Protein AF-A0A945F4J4-F1 (afdb_monomer)

Structure (mmCIF, N/CA/C/O backbone):
data_AF-A0A945F4J4-F1
#
_entry.id   AF-A0A945F4J4-F1
#
loop_
_atom_site.group_PDB
_atom_site.id
_atom_site.type_symbol
_atom_site.label_atom_id
_atom_site.label_alt_id
_atom_site.label_comp_id
_atom_site.label_asym_id
_atom_site.label_entity_id
_atom_site.label_seq_id
_atom_site.pdbx_PDB_ins_code
_atom_site.Cartn_x
_atom_site.Cartn_y
_atom_site.Cartn_z
_atom_site.occupancy
_atom_site.B_iso_or_equiv
_atom_site.auth_seq_id
_atom_site.auth_comp_id
_atom_site.auth_asym_id
_atom_site.auth_atom_id
_atom_site.pdbx_PDB_model_num
ATOM 1 N N . LEU A 1 1 ? -9.929 3.137 -11.418 1.00 79.50 1 LEU A N 1
ATOM 2 C CA . LEU A 1 1 ? -10.645 3.724 -12.581 1.00 79.50 1 LEU A CA 1
ATOM 3 C C . LEU A 1 1 ? -11.238 2.657 -13.500 1.00 79.50 1 LEU A C 1
ATOM 5 O O . LEU A 1 1 ? -12.431 2.731 -13.757 1.00 79.50 1 LEU A O 1
ATOM 9 N N . ALA A 1 2 ? -10.450 1.670 -13.955 1.00 87.12 2 ALA A N 1
ATOM 10 C CA . ALA A 1 2 ? -10.925 0.599 -14.843 1.00 87.12 2 ALA A CA 1
ATOM 11 C C . ALA A 1 2 ? -12.225 -0.064 -14.349 1.00 87.12 2 ALA A C 1
ATOM 13 O O . ALA A 1 2 ? -13.213 -0.053 -15.067 1.00 87.12 2 ALA A O 1
ATOM 14 N N . GLN A 1 3 ? -12.269 -0.511 -13.088 1.00 91.06 3 GLN A N 1
ATOM 15 C CA . GLN A 1 3 ? -13.465 -1.107 -12.475 1.00 91.06 3 GLN A CA 1
ATOM 16 C C . GLN A 1 3 ? -14.719 -0.219 -12.602 1.00 91.06 3 GLN A C 1
ATOM 18 O O . GLN A 1 3 ? -15.779 -0.688 -13.000 1.00 91.06 3 GLN A O 1
ATOM 23 N N . THR A 1 4 ? -14.597 1.075 -12.296 1.00 91.00 4 THR A N 1
ATOM 24 C CA . THR A 1 4 ? -15.706 2.040 -12.351 1.00 91.00 4 THR A CA 1
ATOM 25 C C . THR A 1 4 ? -16.219 2.243 -13.780 1.00 91.00 4 THR A C 1
ATOM 27 O O . THR A 1 4 ? -17.429 2.279 -13.987 1.00 91.00 4 THR A O 1
ATOM 30 N N . LEU A 1 5 ? -15.316 2.330 -14.766 1.00 90.81 5 LEU A N 1
ATOM 31 C CA . LEU A 1 5 ? -15.677 2.425 -16.186 1.00 90.81 5 LEU A CA 1
ATOM 32 C C . LEU A 1 5 ? -16.356 1.144 -16.683 1.00 90.81 5 LEU A C 1
ATOM 34 O O . LEU A 1 5 ? -17.390 1.223 -17.339 1.00 90.81 5 LEU A O 1
ATOM 38 N N . SER A 1 6 ? -15.811 -0.026 -16.340 1.00 94.12 6 SER A N 1
ATOM 39 C CA . SER A 1 6 ? -16.338 -1.323 -16.781 1.00 94.12 6 SER A CA 1
ATOM 40 C C . SER A 1 6 ? -17.743 -1.609 -16.253 1.00 94.12 6 SER A C 1
ATOM 42 O O . SER A 1 6 ? -18.540 -2.218 -16.957 1.00 94.12 6 SER A O 1
ATOM 44 N N . TYR A 1 7 ? -18.081 -1.132 -15.051 1.00 96.69 7 TYR A N 1
ATOM 45 C CA . TYR A 1 7 ? -19.448 -1.212 -14.521 1.00 96.69 7 TYR A CA 1
ATOM 46 C C . TYR A 1 7 ? -20.412 -0.169 -15.116 1.00 96.69 7 TYR A C 1
ATOM 48 O O . TYR A 1 7 ? -21.566 -0.101 -14.703 1.00 96.69 7 TYR A O 1
ATOM 56 N N . GLY A 1 8 ? -19.970 0.649 -16.079 1.00 95.69 8 GLY A N 1
ATOM 57 C CA . GLY A 1 8 ? -20.824 1.599 -16.797 1.00 95.69 8 GLY A CA 1
ATOM 58 C C . GLY A 1 8 ? -21.104 2.903 -16.046 1.00 95.69 8 GLY A C 1
ATOM 59 O O . GLY A 1 8 ? -22.050 3.617 -16.384 1.00 95.69 8 GLY A O 1
ATOM 60 N N . ALA A 1 9 ? -20.306 3.242 -15.029 1.00 95.50 9 ALA A N 1
ATOM 61 C CA . ALA A 1 9 ? -20.481 4.499 -14.313 1.00 95.50 9 ALA A CA 1
ATOM 62 C C . ALA A 1 9 ? -20.138 5.705 -15.204 1.00 95.50 9 ALA A C 1
ATOM 64 O O . ALA A 1 9 ? -19.189 5.685 -15.990 1.00 95.50 9 ALA A O 1
ATOM 65 N N . ARG A 1 10 ? -20.878 6.803 -15.026 1.00 93.00 10 ARG A N 1
ATOM 66 C CA . ARG A 1 10 ? -20.567 8.099 -15.643 1.00 93.00 10 ARG A CA 1
ATOM 67 C C . ARG A 1 10 ? -19.575 8.838 -14.751 1.00 93.00 10 ARG A C 1
ATOM 69 O O . ARG A 1 10 ? -19.905 9.169 -13.615 1.00 93.00 10 ARG A O 1
ATOM 76 N N . ILE A 1 11 ? -18.361 9.060 -15.247 1.00 92.25 11 ILE A N 1
ATOM 77 C CA . ILE A 1 11 ? -17.243 9.550 -14.430 1.00 92.25 11 ILE A CA 1
ATOM 78 C C . ILE A 1 11 ? -16.968 11.023 -14.717 1.00 92.25 11 ILE A C 1
ATOM 80 O O . ILE A 1 11 ? -16.806 11.419 -15.868 1.00 92.25 11 ILE A O 1
ATOM 84 N N . ILE A 1 12 ? -16.847 11.811 -13.647 1.00 90.06 12 ILE A N 1
ATOM 85 C CA . ILE A 1 12 ? -16.374 13.195 -13.678 1.00 90.06 12 ILE A CA 1
ATOM 86 C C . ILE A 1 12 ? -15.069 13.252 -12.883 1.00 90.06 12 ILE A C 1
ATOM 88 O O . ILE A 1 12 ? -15.038 12.889 -11.708 1.00 90.06 12 ILE A O 1
ATOM 92 N N . GLN A 1 13 ? -13.985 13.693 -13.522 1.00 87.25 13 GLN A N 1
ATOM 93 C CA . GLN A 1 13 ? -12.715 13.942 -12.843 1.00 87.25 13 GLN A CA 1
ATOM 94 C C . GLN A 1 13 ? -12.658 15.399 -12.387 1.00 87.25 13 GLN A C 1
ATOM 96 O O . GLN A 1 13 ? -12.645 16.318 -13.205 1.00 87.25 13 GLN A O 1
ATOM 101 N N . VAL A 1 14 ? -12.615 15.606 -11.074 1.00 83.25 14 VAL A N 1
ATOM 102 C CA . VAL A 1 14 ? -12.473 16.933 -10.469 1.00 83.25 14 VAL A CA 1
ATOM 103 C C . VAL A 1 14 ? -10.987 17.240 -10.314 1.00 83.25 14 VAL A C 1
ATOM 105 O O . VAL A 1 14 ? -10.222 16.407 -9.832 1.00 83.25 14 VAL A O 1
ATOM 108 N N . ARG A 1 15 ? -10.564 18.446 -10.707 1.00 81.50 15 ARG A N 1
ATOM 109 C CA . ARG A 1 15 ? -9.204 18.945 -10.449 1.00 81.50 15 ARG A CA 1
ATOM 110 C C . ARG A 1 15 ? -9.084 19.393 -8.989 1.00 81.50 15 ARG A C 1
ATOM 112 O O . ARG A 1 15 ? -9.036 20.585 -8.711 1.00 81.50 15 ARG A O 1
ATOM 119 N N . GLY A 1 16 ? -9.091 18.430 -8.075 1.00 74.38 16 GLY A N 1
ATOM 120 C CA . GLY A 1 16 ? -9.064 18.654 -6.633 1.00 74.38 16 GLY A CA 1
ATOM 121 C C . GLY A 1 16 ? -8.738 17.379 -5.859 1.00 74.38 16 GLY A C 1
ATOM 122 O O . GLY A 1 16 ? -8.384 16.350 -6.435 1.00 74.38 16 GLY A O 1
ATOM 123 N N . THR A 1 17 ? -8.844 17.462 -4.540 1.00 71.62 17 THR A N 1
ATOM 124 C CA . THR A 1 17 ? -8.620 16.352 -3.609 1.00 71.62 17 THR A CA 1
ATOM 125 C C . THR A 1 17 ? -9.869 15.476 -3.458 1.00 71.62 17 THR A C 1
ATOM 127 O O . THR A 1 17 ? -10.966 15.830 -3.892 1.00 71.62 17 THR A O 1
ATOM 130 N N . TYR A 1 18 ? -9.737 14.335 -2.772 1.00 76.19 18 TYR A N 1
ATOM 131 C CA . TYR A 1 18 ? -10.897 13.531 -2.364 1.00 76.19 18 TYR A CA 1
ATOM 132 C C . TYR A 1 18 ? -11.910 14.349 -1.543 1.00 76.19 18 TYR A C 1
ATOM 134 O O . TYR A 1 18 ? -13.116 14.201 -1.732 1.00 76.19 18 TYR A O 1
ATOM 142 N N . SER A 1 19 ? -11.431 15.233 -0.662 1.00 74.06 19 SER A N 1
ATOM 143 C CA . SER A 1 19 ? -12.285 16.092 0.166 1.00 74.06 19 SER A CA 1
ATOM 144 C C . SER A 1 19 ? -13.117 17.058 -0.682 1.00 74.06 19 SER A C 1
ATOM 146 O O . SER A 1 19 ? -14.301 17.246 -0.401 1.00 74.06 19 SER A O 1
ATOM 148 N N . ASP A 1 20 ? -12.531 17.614 -1.747 1.00 80.00 20 ASP A N 1
ATOM 149 C CA . ASP A 1 20 ? -13.244 18.481 -2.694 1.00 80.00 20 ASP A CA 1
ATOM 150 C C . ASP A 1 20 ? -14.328 17.698 -3.445 1.00 80.00 20 ASP A C 1
ATOM 152 O O . ASP A 1 20 ? -15.468 18.151 -3.548 1.00 80.00 20 ASP A O 1
ATOM 156 N N . CYS A 1 21 ? -14.004 16.480 -3.900 1.00 85.44 21 CYS A N 1
ATOM 157 C CA . CYS A 1 21 ? -14.968 15.574 -4.527 1.00 85.44 21 CYS A CA 1
ATOM 158 C C . CYS A 1 21 ? -16.128 15.224 -3.586 1.00 85.44 21 CYS A C 1
ATOM 160 O O . CYS A 1 21 ? -17.280 15.230 -4.013 1.00 85.44 21 CYS A O 1
ATOM 162 N N . ALA A 1 22 ? -15.842 14.927 -2.315 1.00 83.44 22 ALA A N 1
ATOM 163 C CA . ALA A 1 22 ? -16.859 14.575 -1.327 1.00 83.44 22 ALA A CA 1
ATOM 164 C C . ALA A 1 22 ? -17.817 15.746 -1.064 1.00 83.44 22 ALA A C 1
ATOM 166 O O . ALA A 1 22 ? -19.031 15.550 -1.059 1.00 83.44 22 ALA A O 1
ATOM 167 N N . LYS A 1 23 ? -17.285 16.967 -0.914 1.00 84.25 23 LYS A N 1
ATOM 168 C CA . LYS A 1 23 ? -18.097 18.181 -0.765 1.00 84.25 23 LYS A CA 1
ATOM 169 C C . LYS A 1 23 ? -18.976 18.424 -1.997 1.00 84.25 23 LYS A C 1
ATOM 171 O O . LYS A 1 23 ? -20.180 18.614 -1.855 1.00 84.25 23 LYS A O 1
ATOM 176 N N . LEU A 1 24 ? -18.397 18.347 -3.197 1.00 91.25 24 LEU A N 1
ATOM 177 C CA . LEU A 1 24 ? -19.136 18.548 -4.446 1.00 91.25 24 LEU A CA 1
ATOM 178 C C . LEU A 1 24 ? -20.227 17.487 -4.654 1.00 91.25 24 LEU A C 1
ATOM 180 O O . LEU A 1 24 ? -21.296 17.801 -5.168 1.00 91.25 24 LEU A O 1
ATOM 184 N N . ALA A 1 25 ? -19.986 16.240 -4.238 1.00 90.69 25 ALA A N 1
ATOM 185 C CA . ALA A 1 25 ? -20.972 15.167 -4.324 1.00 90.69 25 ALA A CA 1
ATOM 186 C C . ALA A 1 25 ? -22.200 15.423 -3.432 1.00 90.69 25 ALA A C 1
ATOM 188 O O . ALA A 1 25 ? -23.316 15.122 -3.854 1.00 90.69 25 ALA A O 1
ATOM 189 N N . VAL A 1 26 ? -22.009 16.003 -2.239 1.00 89.81 26 VAL A N 1
ATOM 190 C CA . VAL A 1 26 ? -23.113 16.420 -1.354 1.00 89.81 26 VAL A CA 1
ATOM 191 C C . VAL A 1 26 ? -23.927 17.532 -2.013 1.00 89.81 26 VAL A C 1
ATOM 193 O O . VAL A 1 26 ? -25.130 17.375 -2.202 1.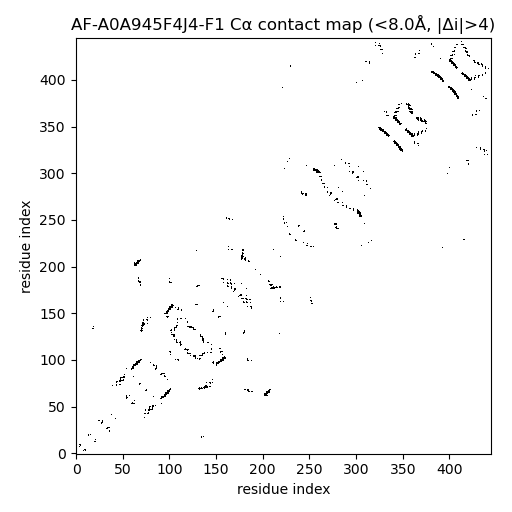00 89.81 26 VAL A O 1
ATOM 196 N N . GLU A 1 27 ? -23.268 18.604 -2.459 1.00 93.31 27 GLU A N 1
ATOM 197 C CA . GLU A 1 27 ? -23.942 19.734 -3.118 1.00 93.31 27 GLU A CA 1
ATOM 198 C C . GLU A 1 27 ? -24.692 19.294 -4.390 1.00 93.31 27 GLU A C 1
ATOM 200 O O . GLU A 1 27 ? -25.820 19.718 -4.644 1.00 93.31 27 GLU A O 1
ATOM 205 N N . MET A 1 28 ? -24.094 18.403 -5.189 1.00 93.31 28 MET A N 1
ATOM 206 C CA . MET A 1 28 ? -24.710 17.838 -6.392 1.00 93.31 28 MET A CA 1
ATOM 207 C C . MET A 1 28 ? -25.916 16.951 -6.061 1.00 93.31 28 MET A C 1
ATOM 209 O O . MET A 1 28 ? -26.914 16.995 -6.782 1.00 93.31 28 MET A O 1
ATOM 213 N N . SER A 1 29 ? -25.833 16.154 -4.993 1.00 93.06 29 SER A N 1
ATOM 214 C CA . SER A 1 29 ? -26.931 15.310 -4.514 1.00 93.06 29 SER A CA 1
ATOM 215 C C . SER A 1 29 ? -28.143 16.148 -4.111 1.00 93.06 29 SER A C 1
ATOM 217 O O . SER A 1 29 ? -29.233 15.912 -4.632 1.00 93.06 29 SER A O 1
ATOM 219 N N . GLU A 1 30 ? -27.939 17.178 -3.288 1.00 92.88 30 GLU A N 1
ATOM 220 C CA . GLU A 1 30 ? -28.996 18.086 -2.830 1.00 92.88 30 GLU A CA 1
ATOM 221 C C . GLU A 1 30 ? -29.606 18.890 -3.985 1.00 92.88 30 GLU A C 1
ATOM 223 O O . GLU A 1 30 ? -30.827 18.970 -4.121 1.00 92.88 30 GLU A O 1
ATOM 228 N N . LYS A 1 31 ? -28.764 19.459 -4.855 1.00 97.00 31 LYS A N 1
ATOM 229 C CA . LYS A 1 31 ? -29.213 20.339 -5.942 1.00 97.00 31 LYS A CA 1
ATOM 230 C C . LYS A 1 31 ? -29.935 19.603 -7.069 1.00 97.00 31 LYS A C 1
ATOM 232 O O . LYS A 1 31 ? -30.834 20.171 -7.686 1.00 97.00 31 LYS A O 1
ATOM 237 N N . HIS A 1 32 ? -29.513 18.382 -7.387 1.00 95.88 32 HIS A N 1
ATOM 238 C CA . HIS A 1 32 ? -30.004 17.643 -8.555 1.00 95.88 32 HIS A CA 1
ATOM 239 C C . HIS A 1 32 ? -30.828 16.400 -8.199 1.00 95.88 32 HIS A C 1
ATOM 241 O O . HIS A 1 32 ? -31.230 15.669 -9.102 1.00 95.88 32 HIS A O 1
ATOM 247 N N . GLY A 1 33 ? -31.095 16.153 -6.913 1.00 92.94 33 GLY A N 1
ATOM 248 C CA . GLY A 1 33 ? -31.902 15.017 -6.461 1.00 92.94 33 GLY A CA 1
ATOM 249 C C . GLY A 1 33 ? -31.234 13.658 -6.682 1.00 92.94 33 GLY A C 1
ATOM 250 O O . GLY A 1 33 ? -31.925 12.648 -6.811 1.00 92.94 33 GLY A O 1
ATOM 251 N N . PHE A 1 34 ? -29.900 13.606 -6.756 1.00 91.81 34 PHE A N 1
ATOM 252 C CA . PHE A 1 34 ? -29.189 12.328 -6.820 1.00 91.81 34 PHE A CA 1
ATOM 253 C C . PHE A 1 34 ? -29.132 11.682 -5.442 1.00 91.81 34 PHE A C 1
ATOM 255 O O . PHE A 1 34 ? -28.890 12.358 -4.446 1.00 91.81 34 PHE A O 1
ATOM 262 N N . TYR A 1 35 ? -29.261 10.359 -5.384 1.00 89.00 35 TYR A N 1
ATOM 263 C CA . TYR A 1 35 ? -28.974 9.615 -4.163 1.00 89.00 35 TYR A CA 1
ATOM 264 C C . TYR A 1 35 ? -27.463 9.586 -3.900 1.00 89.00 35 TYR A C 1
ATOM 266 O O . TYR A 1 35 ? -26.688 9.065 -4.709 1.00 89.00 35 TYR A O 1
ATOM 274 N N . LEU A 1 36 ? -27.037 10.120 -2.754 1.00 88.19 36 LEU A N 1
ATOM 275 C CA . LEU A 1 36 ? -25.648 10.043 -2.319 1.00 88.19 36 LEU A CA 1
ATOM 276 C C . LEU A 1 36 ? -25.365 8.643 -1.766 1.00 88.19 36 LEU A C 1
ATOM 278 O O . LEU A 1 36 ? -25.450 8.402 -0.569 1.00 88.19 36 LEU A O 1
ATOM 282 N N . ALA A 1 37 ? -24.957 7.716 -2.634 1.00 82.44 37 ALA A N 1
ATOM 283 C CA . ALA A 1 37 ? -24.592 6.350 -2.231 1.00 82.44 37 ALA A CA 1
ATOM 284 C C . ALA A 1 37 ? -23.388 6.281 -1.266 1.00 82.44 37 ALA A C 1
ATOM 286 O O . ALA A 1 37 ? -23.103 5.237 -0.682 1.00 82.44 37 ALA A O 1
ATOM 287 N N . GLY A 1 38 ? -22.687 7.404 -1.081 1.00 72.19 38 GLY A N 1
ATOM 288 C CA . GLY A 1 38 ? -21.708 7.592 -0.018 1.00 72.19 38 GLY A CA 1
ATOM 289 C C . GLY A 1 38 ? -22.309 7.754 1.384 1.00 72.19 38 GLY A C 1
ATOM 290 O O . GLY A 1 38 ? -21.514 7.891 2.311 1.00 72.19 38 GLY A O 1
ATOM 291 N N . ASP A 1 39 ? -23.644 7.740 1.543 1.00 68.00 39 ASP A N 1
ATOM 292 C CA . ASP A 1 39 ? -24.340 7.966 2.815 1.00 68.00 39 ASP A CA 1
ATOM 293 C C . ASP A 1 39 ? -23.754 7.109 3.947 1.00 68.00 39 ASP A C 1
ATOM 295 O O . ASP A 1 39 ? -23.788 5.872 3.956 1.00 68.00 39 ASP A O 1
ATOM 299 N N . TYR A 1 40 ? -23.153 7.811 4.903 1.00 70.44 40 TYR A N 1
ATOM 300 C CA . TYR A 1 40 ? -22.296 7.232 5.921 1.00 70.44 40 TYR A CA 1
ATOM 301 C C . TYR A 1 40 ? -23.072 6.417 6.952 1.00 70.44 40 TYR A C 1
ATOM 303 O O . TYR A 1 40 ? -22.473 5.538 7.571 1.00 70.44 40 TYR A O 1
ATOM 311 N N . ALA A 1 41 ? -24.378 6.654 7.128 1.00 80.25 41 ALA A N 1
ATOM 312 C CA . ALA A 1 41 ? -25.180 5.888 8.077 1.00 80.25 41 ALA A CA 1
ATOM 313 C C . ALA A 1 41 ? -25.289 4.415 7.648 1.00 80.25 41 ALA A C 1
ATOM 315 O O . ALA A 1 41 ? -24.818 3.529 8.362 1.00 80.25 41 ALA A O 1
ATOM 316 N N . PHE A 1 42 ? -25.814 4.148 6.447 1.00 87.12 42 PHE A N 1
ATOM 317 C CA . PHE A 1 42 ? -25.963 2.779 5.941 1.00 87.12 42 PHE A CA 1
ATOM 318 C C . PHE A 1 42 ? -24.619 2.097 5.684 1.00 87.12 42 PHE A C 1
ATOM 320 O O . PHE A 1 42 ? -24.478 0.902 5.938 1.00 87.12 42 PHE A O 1
ATOM 327 N N . ARG A 1 43 ? -23.600 2.848 5.242 1.00 88.81 43 ARG A N 1
ATOM 328 C CA . ARG A 1 43 ? -22.247 2.298 5.078 1.00 88.81 43 ARG A CA 1
ATOM 329 C C . ARG A 1 43 ? -21.654 1.816 6.398 1.00 88.81 43 ARG A C 1
ATOM 331 O O . ARG A 1 43 ? -21.075 0.735 6.427 1.00 88.81 43 ARG A O 1
ATOM 338 N N . LEU A 1 44 ? -21.809 2.585 7.475 1.00 91.00 44 LEU A N 1
ATOM 339 C CA . LEU A 1 44 ? -21.335 2.196 8.802 1.00 91.00 44 LEU A CA 1
ATOM 340 C C . LEU A 1 44 ? -22.106 0.973 9.322 1.00 91.00 44 LEU A C 1
ATOM 342 O O . LEU A 1 44 ? -21.484 0.029 9.805 1.00 91.00 44 LEU A O 1
ATOM 346 N N . GLU A 1 45 ? -23.436 0.949 9.180 1.00 94.50 45 GLU A N 1
ATOM 347 C CA . GLU A 1 45 ? -24.251 -0.209 9.580 1.00 94.50 45 GLU A CA 1
ATOM 348 C C . GLU A 1 45 ? -23.922 -1.476 8.783 1.00 94.50 45 GLU A C 1
ATOM 350 O O . GLU A 1 45 ? -23.933 -2.561 9.353 1.00 94.50 45 GLU A O 1
ATOM 355 N N . GLY A 1 46 ? -23.585 -1.357 7.498 1.00 95.31 46 GLY A N 1
ATOM 356 C CA . GLY A 1 46 ? -23.095 -2.486 6.710 1.00 95.31 46 GLY A CA 1
ATOM 357 C C . GLY A 1 46 ? -21.707 -2.939 7.164 1.00 95.31 46 GLY A C 1
ATOM 358 O O . GLY A 1 46 ? -21.489 -4.119 7.413 1.00 95.31 46 GLY A O 1
ATOM 359 N N . GLN A 1 47 ? -20.766 -2.005 7.339 1.00 96.06 47 GLN A N 1
ATOM 360 C CA . GLN A 1 47 ? -19.371 -2.309 7.682 1.00 96.06 47 GLN A CA 1
ATOM 361 C C . GLN A 1 47 ? -19.188 -2.919 9.075 1.00 96.06 47 GLN A C 1
ATOM 363 O O . GLN A 1 47 ? -18.217 -3.648 9.277 1.00 96.06 47 GLN A O 1
ATOM 368 N N . LYS A 1 48 ? -20.087 -2.655 10.035 1.00 97.44 48 LYS A N 1
ATOM 369 C CA . LYS A 1 48 ? -19.980 -3.223 11.391 1.00 97.44 48 LYS A CA 1
ATOM 370 C C . LYS A 1 48 ? -20.108 -4.750 11.409 1.00 97.44 48 LYS A C 1
ATOM 372 O O . LYS A 1 48 ? -19.635 -5.360 12.362 1.00 97.44 48 LYS A O 1
ATOM 377 N N . SER A 1 49 ? -20.711 -5.343 10.372 1.00 98.25 49 SER A N 1
ATOM 378 C CA . SER A 1 49 ? -20.854 -6.799 10.217 1.00 98.25 49 SER A CA 1
ATOM 379 C C . SER A 1 49 ? -19.516 -7.538 10.272 1.00 98.25 49 SER A C 1
ATOM 381 O O . SER A 1 49 ? -19.465 -8.627 10.828 1.00 98.25 49 SER A O 1
ATOM 383 N N . GLN A 1 50 ? -18.416 -6.895 9.857 1.00 98.44 50 GLN A N 1
ATOM 384 C CA . GLN A 1 50 ? -17.054 -7.413 10.039 1.00 98.44 50 GLN A CA 1
ATOM 385 C C . GLN A 1 50 ? -16.773 -7.808 11.497 1.00 98.44 50 GLN A C 1
ATOM 387 O O . GLN A 1 50 ? -16.120 -8.812 11.741 1.00 98.44 50 GLN A O 1
ATOM 392 N N . ALA A 1 51 ? -17.265 -7.052 12.487 1.00 98.75 51 ALA A N 1
ATOM 393 C CA . ALA A 1 51 ? -17.086 -7.415 13.895 1.00 98.75 51 ALA A CA 1
ATOM 394 C C . ALA A 1 51 ? -17.825 -8.711 14.258 1.00 98.75 51 ALA A C 1
ATOM 396 O O . ALA A 1 51 ? -17.346 -9.474 15.092 1.00 98.75 51 ALA A O 1
ATOM 397 N N . TYR A 1 52 ? -18.990 -8.936 13.646 1.00 98.62 52 TYR A N 1
ATOM 398 C CA . TYR A 1 52 ? -19.802 -10.131 13.860 1.00 98.62 52 TYR A CA 1
ATOM 399 C C . TYR A 1 52 ? -19.120 -11.349 13.251 1.00 98.62 52 TYR A C 1
ATOM 401 O O . TYR A 1 52 ? -18.936 -12.334 13.952 1.00 98.62 52 TYR A O 1
ATOM 409 N N . GLU A 1 53 ? -18.663 -11.233 12.003 1.00 98.81 53 GLU A N 1
ATOM 410 C CA . GLU A 1 53 ? -17.933 -12.296 11.309 1.00 98.81 53 GLU A CA 1
ATOM 411 C C . GLU A 1 53 ? -16.634 -12.647 12.040 1.00 98.81 53 GLU A C 1
ATOM 413 O O . GLU A 1 53 ? -16.366 -13.819 12.282 1.00 98.81 53 GLU A O 1
ATOM 418 N N . ILE A 1 54 ? -15.866 -11.643 12.486 1.00 98.69 54 ILE A N 1
ATOM 419 C CA . ILE A 1 54 ? -14.651 -11.871 13.281 1.00 98.69 54 ILE A CA 1
ATOM 420 C C . ILE A 1 54 ? -14.983 -12.625 14.573 1.00 98.69 54 ILE A C 1
ATOM 422 O O . ILE A 1 54 ? -14.293 -13.582 14.915 1.00 98.69 54 ILE A O 1
ATOM 426 N N . ALA A 1 55 ? -16.018 -12.203 15.306 1.00 98.62 55 ALA A N 1
ATOM 427 C CA . ALA A 1 55 ? -16.396 -12.874 16.543 1.00 98.62 55 ALA A CA 1
ATOM 428 C C . ALA A 1 55 ? -16.852 -14.315 16.285 1.00 98.62 55 ALA A C 1
ATOM 430 O O . ALA A 1 55 ? -16.396 -15.219 16.979 1.00 98.62 55 ALA A O 1
ATOM 431 N N . GLU A 1 56 ? -17.700 -14.538 15.280 1.00 98.44 56 GLU A N 1
ATOM 432 C CA . GLU A 1 56 ? -18.186 -15.860 14.877 1.00 98.44 56 GLU A CA 1
ATOM 433 C C . GLU A 1 56 ? -17.027 -16.793 14.493 1.00 98.44 56 GLU A C 1
ATOM 435 O O . GLU A 1 56 ? -16.921 -17.896 15.032 1.00 98.44 56 GLU A O 1
ATOM 440 N N . GLN A 1 57 ? -16.105 -16.330 13.643 1.00 98.69 57 GLN A N 1
ATOM 441 C CA . GLN A 1 57 ? -14.929 -17.090 13.201 1.00 98.69 57 GLN A CA 1
ATOM 442 C C . GLN A 1 57 ? -13.954 -17.409 14.344 1.00 98.69 57 GLN A C 1
ATOM 444 O O . GLN A 1 57 ? -13.235 -18.405 14.281 1.00 98.69 57 GLN A O 1
ATOM 449 N N . LEU A 1 58 ? -13.951 -16.603 15.410 1.00 98.44 58 LEU A N 1
ATOM 450 C CA . LEU A 1 58 ? -13.189 -16.848 16.639 1.00 98.44 58 LEU A CA 1
ATOM 451 C C . LEU A 1 58 ? -13.990 -17.620 17.706 1.00 98.44 58 LEU A C 1
ATOM 453 O O . LEU A 1 58 ? -13.577 -17.688 18.866 1.00 98.44 58 LEU A O 1
ATOM 457 N N . GLY A 1 59 ? -15.125 -18.219 17.332 1.00 98.00 59 GLY A N 1
ATOM 458 C CA . GLY A 1 59 ? -15.961 -19.011 18.233 1.00 98.00 59 GLY A CA 1
ATOM 459 C C . GLY A 1 59 ? -16.714 -18.156 19.250 1.00 98.00 59 GLY A C 1
ATOM 460 O O . GLY A 1 59 ? -16.717 -18.476 20.438 1.00 98.00 59 GLY A O 1
ATOM 461 N N . TRP A 1 60 ? -17.315 -17.062 18.782 1.00 98.12 60 TRP A N 1
ATOM 462 C CA . TRP A 1 60 ? -18.007 -16.044 19.581 1.00 98.12 60 TRP A CA 1
ATOM 463 C C . TRP A 1 60 ? -17.110 -15.403 20.649 1.00 98.12 60 TRP A C 1
ATOM 465 O O . TRP A 1 60 ? -17.512 -15.164 21.786 1.00 98.12 60 TRP A O 1
ATOM 475 N N . LYS A 1 61 ? -15.865 -15.094 20.267 1.00 97.94 61 LYS A N 1
ATOM 476 C CA . LYS A 1 61 ? -14.890 -14.382 21.106 1.00 97.94 61 LYS A CA 1
ATOM 477 C C . LYS A 1 61 ? -14.368 -13.145 20.394 1.00 97.94 61 LYS A C 1
ATOM 479 O O . LYS A 1 61 ? -14.136 -13.153 19.190 1.00 97.94 61 LYS A O 1
ATOM 484 N N . ALA A 1 62 ? -14.142 -12.075 21.148 1.00 98.19 62 ALA A N 1
ATOM 485 C CA . ALA A 1 62 ? -13.400 -10.934 20.629 1.00 98.19 62 ALA A CA 1
ATOM 486 C C . ALA A 1 62 ? -11.899 -11.265 20.551 1.00 98.19 62 ALA A C 1
ATOM 488 O O . ALA A 1 62 ? -11.397 -11.955 21.443 1.00 98.19 62 ALA A O 1
ATOM 489 N N . PRO A 1 63 ? -11.162 -10.742 19.554 1.00 98.69 63 PRO A N 1
ATOM 490 C CA . PRO A 1 63 ? -9.705 -10.779 19.594 1.00 98.69 63 PRO A CA 1
ATOM 491 C C . PRO A 1 63 ? -9.177 -9.862 20.709 1.00 98.69 63 PRO A C 1
ATOM 493 O O . PRO A 1 63 ? -9.864 -8.933 21.141 1.00 98.69 63 PRO A O 1
ATOM 496 N N . ASP A 1 64 ? -7.932 -10.057 21.141 1.00 98.75 64 ASP A N 1
ATOM 497 C CA . ASP A 1 64 ? -7.280 -9.134 22.078 1.00 98.75 64 ASP A CA 1
ATOM 498 C C . ASP A 1 64 ? -7.025 -7.772 21.422 1.00 98.75 64 ASP A C 1
ATOM 500 O O . ASP A 1 64 ? -7.200 -6.720 22.052 1.00 98.75 64 ASP A O 1
ATOM 504 N N . TYR A 1 65 ? -6.658 -7.790 20.136 1.00 98.88 65 TYR A N 1
ATOM 505 C CA . TYR A 1 65 ? -6.416 -6.595 19.335 1.00 98.88 65 TYR A CA 1
ATOM 506 C C . TYR A 1 65 ? -7.085 -6.671 17.964 1.00 98.88 65 TYR A C 1
ATOM 508 O O . TYR A 1 65 ? -6.992 -7.675 17.260 1.00 98.88 65 TYR A O 1
ATOM 516 N N . LEU A 1 66 ? -7.689 -5.557 17.553 1.00 98.81 66 LEU A N 1
ATOM 517 C CA . LEU A 1 66 ? -8.154 -5.341 16.185 1.00 98.81 66 LEU A CA 1
ATOM 518 C C . LEU A 1 66 ? -7.343 -4.211 15.553 1.00 98.81 66 LEU A C 1
ATOM 520 O O . LEU A 1 66 ? -7.399 -3.070 16.019 1.00 98.81 66 LEU A O 1
ATOM 524 N N . VAL A 1 67 ? -6.637 -4.512 14.469 1.00 98.81 67 VAL A N 1
ATOM 525 C CA . VAL A 1 67 ? -5.761 -3.578 13.761 1.00 98.81 67 VAL A CA 1
ATOM 526 C C . VAL A 1 67 ? -6.387 -3.188 12.430 1.00 98.81 67 VAL A C 1
ATOM 528 O O . VAL A 1 67 ? -6.607 -4.037 11.571 1.00 98.81 67 VAL A O 1
ATOM 531 N N . CYS A 1 68 ? -6.677 -1.901 12.240 1.00 98.62 68 CYS A N 1
ATOM 532 C CA . CYS A 1 68 ? -7.388 -1.412 11.060 1.00 98.62 68 CYS A CA 1
ATOM 533 C C . CYS A 1 68 ? -6.681 -0.197 10.443 1.00 98.62 68 CYS A C 1
ATOM 535 O O . CYS A 1 68 ? -6.403 0.769 11.164 1.00 98.62 68 CYS A O 1
ATOM 537 N N . PRO A 1 69 ? -6.470 -0.177 9.114 1.00 98.38 69 PRO A N 1
ATOM 538 C CA . PRO A 1 69 ? -6.085 1.033 8.394 1.00 98.38 69 PRO A CA 1
ATOM 539 C C . PRO A 1 69 ? -7.153 2.130 8.539 1.00 98.38 69 PRO A C 1
ATOM 541 O O . PRO A 1 69 ? -8.357 1.851 8.537 1.00 98.38 69 PRO A O 1
ATOM 544 N N . VAL A 1 70 ? -6.731 3.391 8.662 1.00 98.00 70 VAL A N 1
ATOM 545 C CA . VAL A 1 70 ? -7.615 4.542 8.898 1.00 98.00 70 VAL A CA 1
ATOM 546 C C . VAL A 1 70 ? -7.362 5.657 7.883 1.00 98.00 70 VAL A C 1
ATOM 548 O O . VAL A 1 70 ? -6.427 6.441 8.009 1.00 98.00 70 VAL A O 1
ATOM 551 N N . GLY A 1 71 ? -8.271 5.765 6.910 1.00 94.44 71 GLY A N 1
ATOM 552 C CA . GLY A 1 71 ? -8.471 6.969 6.097 1.00 94.44 71 GLY A CA 1
ATOM 553 C C . GLY A 1 71 ? -9.508 7.884 6.745 1.00 94.44 71 GLY A C 1
ATOM 554 O O . GLY A 1 71 ? -9.246 8.517 7.762 1.00 94.44 71 GLY A O 1
ATOM 555 N N . CYS A 1 72 ? -10.739 7.892 6.220 1.00 92.62 72 CYS A N 1
ATOM 556 C CA . CYS A 1 72 ? -11.840 8.675 6.799 1.00 92.62 72 CYS A CA 1
ATOM 557 C C . CYS A 1 72 ? -12.251 8.243 8.220 1.00 92.62 72 CYS A C 1
ATOM 559 O O . CYS A 1 72 ? -12.898 9.017 8.917 1.00 92.62 72 CYS A O 1
ATOM 561 N N . GLY A 1 73 ? -11.912 7.020 8.648 1.00 94.56 73 GLY A N 1
ATOM 562 C CA . GLY A 1 73 ? -12.235 6.485 9.979 1.00 94.56 73 GLY A CA 1
ATOM 563 C C . GLY A 1 73 ? -13.550 5.709 10.090 1.00 94.56 73 GLY A C 1
ATOM 564 O O . GLY A 1 73 ? -13.806 5.107 11.134 1.00 94.56 73 GLY A O 1
ATOM 565 N N . THR A 1 74 ? -14.354 5.665 9.025 1.00 94.62 74 THR A N 1
ATOM 566 C CA . THR A 1 74 ? -15.665 4.997 9.020 1.00 94.62 74 THR A CA 1
ATOM 567 C C . THR A 1 74 ? -15.554 3.504 9.328 1.00 94.62 74 THR A C 1
ATOM 569 O O . THR A 1 74 ? -16.276 3.024 10.194 1.00 94.62 74 THR A O 1
ATOM 572 N N . ASN A 1 75 ? -14.595 2.790 8.720 1.00 96.56 75 ASN A N 1
ATOM 573 C CA . ASN A 1 75 ? -14.464 1.337 8.891 1.00 96.56 75 ASN A CA 1
ATOM 574 C C . ASN A 1 75 ? -14.146 0.939 10.343 1.00 96.56 75 ASN A C 1
ATOM 576 O O . ASN A 1 75 ? -14.874 0.162 10.948 1.00 96.56 75 ASN A O 1
ATOM 580 N N . LEU A 1 76 ? -13.108 1.531 10.946 1.00 98.12 76 LEU A N 1
ATOM 581 C CA . LEU A 1 76 ? -12.754 1.251 12.342 1.00 98.12 76 LEU A CA 1
ATOM 582 C C . LEU A 1 76 ? -13.879 1.650 13.311 1.00 98.12 76 LEU A C 1
ATOM 584 O O . LEU A 1 76 ? -14.151 0.936 14.275 1.00 98.12 76 LEU A O 1
ATOM 588 N N . SER A 1 77 ? -14.568 2.762 13.040 1.00 97.62 77 SER A N 1
ATOM 589 C CA . SER A 1 77 ? -15.721 3.190 13.842 1.00 97.62 77 SER A CA 1
ATOM 590 C C . SER A 1 77 ? -16.896 2.210 13.733 1.00 97.62 77 SER A C 1
ATOM 592 O O . SER A 1 77 ? -17.560 1.942 14.735 1.00 97.62 77 SER A O 1
ATOM 594 N N . ALA A 1 78 ? -17.137 1.658 12.541 1.00 97.75 78 ALA A N 1
ATOM 595 C CA . ALA A 1 78 ? -18.152 0.642 12.289 1.00 97.75 78 ALA A CA 1
ATOM 596 C C . ALA A 1 78 ? -17.829 -0.661 13.026 1.00 97.75 78 ALA A C 1
ATOM 598 O O . ALA A 1 78 ? -18.656 -1.155 13.787 1.00 97.75 78 ALA A O 1
ATOM 599 N N . ILE A 1 79 ? -16.606 -1.175 12.875 1.00 98.56 79 ILE A N 1
ATOM 600 C CA . ILE A 1 79 ? -16.175 -2.406 13.546 1.00 98.56 79 ILE A CA 1
ATOM 601 C C . ILE A 1 79 ? -16.267 -2.241 15.072 1.00 98.56 79 ILE A C 1
ATOM 603 O O . ILE A 1 79 ? -16.794 -3.113 15.762 1.00 98.56 79 ILE A O 1
ATOM 607 N N . TRP A 1 80 ? -15.852 -1.088 15.614 1.00 98.69 80 TRP A N 1
ATOM 608 C CA . TRP A 1 80 ? -16.004 -0.803 17.044 1.00 98.69 80 TRP A CA 1
ATOM 609 C C . TRP A 1 80 ? -17.467 -0.810 17.500 1.00 98.69 80 TRP A C 1
ATOM 611 O O . TRP A 1 80 ? -17.787 -1.369 18.550 1.00 98.69 80 TRP A O 1
ATOM 621 N N . LYS A 1 81 ? -18.372 -0.217 16.712 1.00 98.50 81 LYS A N 1
ATOM 622 C CA . LYS A 1 81 ? -19.815 -0.286 16.978 1.00 98.50 81 LYS A CA 1
ATOM 623 C C . LYS A 1 81 ? -20.299 -1.736 17.011 1.00 98.50 81 LYS A C 1
ATOM 625 O O . LYS A 1 81 ? -21.004 -2.091 17.950 1.00 98.50 81 LYS A O 1
ATOM 630 N N . GLY A 1 82 ? -19.887 -2.559 16.048 1.00 98.69 82 GLY A N 1
ATOM 631 C CA . GLY A 1 82 ? -20.252 -3.973 15.979 1.00 98.69 82 GLY A CA 1
ATOM 632 C C . GLY A 1 82 ? -19.829 -4.751 17.229 1.00 98.69 82 GLY A C 1
ATOM 633 O O . GLY A 1 82 ? -20.670 -5.385 17.861 1.00 98.69 82 GLY A O 1
ATOM 634 N N . PHE A 1 83 ? -18.577 -4.611 17.679 1.00 98.88 83 PHE A N 1
ATOM 635 C CA . PHE A 1 83 ? -18.128 -5.246 18.927 1.00 98.88 83 PHE A CA 1
ATOM 636 C C . PHE A 1 83 ? -18.897 -4.754 20.158 1.00 98.88 83 PHE A C 1
ATOM 638 O O . PHE A 1 83 ? -19.268 -5.557 21.011 1.00 98.88 83 PHE A O 1
ATOM 645 N N . LYS A 1 84 ? -19.191 -3.450 20.256 1.00 98.81 84 LYS A N 1
ATOM 646 C CA . LYS A 1 84 ? -20.011 -2.924 21.360 1.00 98.81 84 LYS A CA 1
ATOM 647 C C . LYS A 1 84 ? -21.427 -3.493 21.366 1.00 98.81 84 LYS A C 1
ATOM 649 O O . LYS A 1 84 ? -21.977 -3.710 22.441 1.00 98.81 84 LYS A O 1
ATOM 654 N N . GLU A 1 85 ? -22.016 -3.727 20.199 1.00 98.69 85 GLU A N 1
ATOM 655 C CA . GLU A 1 85 ? -23.338 -4.346 20.087 1.00 98.69 85 GLU A CA 1
ATOM 656 C C . GLU A 1 85 ? -23.314 -5.814 20.498 1.00 98.69 85 GLU A C 1
ATOM 658 O O . GLU A 1 85 ? -24.130 -6.201 21.328 1.00 98.69 85 GLU A O 1
ATOM 663 N N . LEU A 1 86 ? -22.340 -6.593 20.018 1.00 98.75 86 LEU A N 1
ATOM 664 C CA . LEU A 1 86 ? -22.145 -7.975 20.467 1.00 98.75 86 LEU A CA 1
ATOM 665 C C . LEU A 1 86 ? -21.977 -8.048 21.987 1.00 98.75 86 LEU A C 1
ATOM 667 O O . LEU A 1 86 ? -22.609 -8.874 22.639 1.00 98.75 86 LEU A O 1
ATOM 671 N N . LYS A 1 87 ? -21.169 -7.146 22.563 1.00 98.56 87 LYS A N 1
ATOM 672 C CA . LYS A 1 87 ? -20.952 -7.098 24.012 1.00 98.56 87 LYS A CA 1
ATOM 673 C C . LYS A 1 87 ? -22.219 -6.718 24.774 1.00 98.56 87 LYS A C 1
ATOM 675 O O . LYS A 1 87 ? -22.465 -7.261 25.839 1.00 98.56 87 LYS A O 1
ATOM 680 N N . LYS A 1 88 ? -23.013 -5.784 24.245 1.00 98.50 88 LYS A N 1
ATOM 681 C CA . LYS A 1 88 ? -24.291 -5.363 24.841 1.00 98.50 88 LYS A CA 1
ATOM 682 C C . LYS A 1 88 ? -25.349 -6.472 24.798 1.00 98.50 88 LYS A C 1
ATOM 684 O O . LYS A 1 88 ? -26.247 -6.465 25.630 1.00 98.50 88 LYS A O 1
ATOM 689 N N . LEU A 1 89 ? -25.264 -7.366 23.817 1.00 98.25 89 LEU A N 1
ATOM 690 C CA . LEU A 1 89 ? -26.144 -8.524 23.657 1.00 98.25 89 LEU A CA 1
ATOM 691 C C . LEU A 1 89 ? -25.624 -9.775 24.385 1.00 98.25 89 LEU A C 1
ATOM 693 O O . LEU A 1 89 ? -26.190 -10.845 24.194 1.00 98.25 89 LEU A O 1
ATOM 697 N N . ASP A 1 90 ? -24.547 -9.652 25.168 1.00 98.00 90 ASP A N 1
ATOM 698 C CA . ASP A 1 90 ? -23.896 -10.759 25.879 1.00 98.00 90 ASP A CA 1
ATOM 699 C C . ASP A 1 90 ? -23.466 -11.927 24.966 1.00 98.00 90 ASP A C 1
ATOM 701 O O . ASP A 1 90 ? -23.350 -13.067 25.403 1.00 98.00 90 ASP A O 1
ATOM 705 N N . LEU A 1 91 ? -23.178 -11.638 23.689 1.00 98.19 91 LEU A N 1
ATOM 706 C CA . LEU A 1 91 ? -22.653 -12.619 22.727 1.00 98.19 91 LEU A CA 1
ATOM 707 C C . LEU A 1 91 ? -21.131 -12.790 22.815 1.00 98.19 91 LEU A C 1
ATOM 709 O O . LEU A 1 91 ? -20.593 -13.745 22.267 1.00 98.19 91 LEU A O 1
ATOM 713 N N . ILE A 1 92 ? -20.435 -11.850 23.462 1.00 98.44 92 ILE A N 1
ATOM 714 C CA . ILE A 1 92 ? -18.989 -11.895 23.714 1.00 98.44 92 ILE A CA 1
ATOM 715 C C . ILE A 1 92 ? -18.676 -11.407 25.134 1.00 98.44 92 ILE A C 1
ATOM 717 O O . ILE A 1 92 ? -19.315 -10.491 25.664 1.00 98.44 92 ILE A O 1
ATOM 721 N N . ASP A 1 93 ? -17.621 -11.952 25.737 1.00 97.69 93 ASP A N 1
ATOM 722 C CA . ASP A 1 93 ? -17.245 -11.633 27.121 1.00 97.69 93 ASP A CA 1
ATOM 723 C C . ASP A 1 93 ? -16.391 -10.367 27.259 1.00 97.69 93 ASP A C 1
ATOM 725 O O . ASP A 1 93 ? -16.402 -9.711 28.306 1.00 97.69 93 ASP A O 1
ATOM 729 N N . SER A 1 94 ? -15.682 -9.970 26.207 1.00 97.69 94 SER A N 1
ATOM 730 C CA . SER A 1 94 ? -14.726 -8.861 26.223 1.00 97.69 94 SER A CA 1
ATOM 731 C C . SER A 1 94 ? -14.832 -7.997 24.965 1.00 97.69 94 SER A C 1
ATOM 733 O O . SER A 1 94 ? -15.541 -8.324 24.017 1.00 97.69 94 SER A O 1
ATOM 735 N N . LEU A 1 95 ? -14.154 -6.848 24.979 1.00 98.69 95 LEU A N 1
ATOM 736 C CA . LEU A 1 95 ? -14.015 -5.963 23.823 1.00 98.69 95 LEU A CA 1
ATOM 737 C C . LEU A 1 95 ? -12.544 -5.931 23.391 1.00 98.69 95 LEU A C 1
ATOM 739 O O . LEU A 1 95 ? -11.674 -5.891 24.268 1.00 98.69 95 LEU A O 1
ATOM 743 N N . PRO A 1 96 ? -12.257 -5.884 22.078 1.00 98.69 96 PRO A N 1
ATOM 744 C CA . PRO A 1 96 ? -10.886 -5.815 21.593 1.00 98.69 96 PRO A CA 1
ATOM 745 C C . PRO A 1 96 ? -10.277 -4.441 21.876 1.00 98.69 96 PRO A C 1
ATOM 747 O O . PRO A 1 96 ? -10.968 -3.415 21.849 1.00 98.69 96 PRO A O 1
ATOM 750 N N . LYS A 1 97 ? -8.956 -4.392 22.063 1.00 98.88 97 LYS A N 1
ATOM 751 C CA . LYS A 1 97 ? -8.205 -3.132 22.018 1.00 98.88 97 LYS A CA 1
ATOM 752 C C . LYS A 1 97 ? -8.003 -2.724 20.563 1.00 98.88 97 LYS A C 1
ATOM 754 O O . LYS A 1 97 ? -7.482 -3.491 19.756 1.00 98.88 97 LYS A O 1
ATOM 759 N N . LEU A 1 98 ? -8.387 -1.501 20.212 1.00 98.88 98 LEU A N 1
ATOM 760 C CA . LEU A 1 98 ? -8.272 -1.034 18.832 1.00 98.88 98 LEU A CA 1
ATOM 761 C C . LEU A 1 98 ? -6.860 -0.524 18.523 1.00 98.88 98 LEU A C 1
ATOM 763 O O . LEU A 1 98 ? -6.262 0.208 19.313 1.00 98.88 98 LEU A O 1
ATOM 767 N N . ILE A 1 99 ? -6.357 -0.844 17.335 1.00 98.88 99 ILE A N 1
ATOM 768 C CA . ILE A 1 99 ? -5.138 -0.265 16.776 1.00 98.88 99 ILE A CA 1
ATOM 769 C C . ILE A 1 99 ? -5.490 0.414 15.449 1.00 98.88 99 ILE A C 1
ATOM 771 O O . ILE A 1 99 ? -5.751 -0.242 14.443 1.00 98.88 99 ILE A O 1
ATOM 775 N N . ALA A 1 100 ? -5.527 1.745 15.457 1.00 98.75 100 ALA A N 1
ATOM 776 C CA . ALA A 1 100 ? -5.708 2.554 14.255 1.00 98.75 100 ALA A CA 1
ATOM 777 C C . ALA A 1 100 ? -4.365 2.721 13.545 1.00 98.75 100 ALA A C 1
ATOM 779 O O . ALA A 1 100 ? -3.401 3.142 14.178 1.00 98.75 100 ALA A O 1
ATOM 780 N N . VAL A 1 101 ? -4.293 2.449 12.245 1.00 98.75 101 VAL A N 1
ATOM 781 C CA . VAL A 1 101 ? -3.042 2.589 11.490 1.00 98.75 101 VAL A CA 1
ATOM 782 C C . VAL A 1 101 ? -3.178 3.647 10.413 1.00 98.75 101 VAL A C 1
ATOM 784 O O . VAL A 1 101 ? -4.139 3.628 9.647 1.00 98.75 101 VAL A O 1
ATOM 787 N N . GLN A 1 102 ? -2.216 4.561 10.339 1.00 98.44 102 GLN A N 1
ATOM 788 C CA . GLN A 1 102 ? -2.138 5.551 9.269 1.00 98.44 102 GLN A CA 1
ATOM 789 C C . GLN A 1 102 ? -0.748 5.572 8.633 1.00 98.44 102 GLN A C 1
ATOM 791 O O . GLN A 1 102 ? 0.239 5.331 9.329 1.00 98.44 102 GLN A O 1
ATOM 796 N N . PRO A 1 103 ? -0.642 5.884 7.333 1.00 96.81 103 PRO A N 1
ATOM 797 C CA . PRO A 1 103 ? 0.650 6.135 6.722 1.00 96.81 103 PRO A CA 1
ATOM 798 C C . PRO A 1 103 ? 1.256 7.432 7.276 1.00 96.81 103 PRO A C 1
ATOM 800 O O . PRO A 1 103 ? 0.527 8.364 7.630 1.00 96.81 103 PRO A O 1
ATOM 803 N N . HIS A 1 104 ? 2.585 7.513 7.334 1.00 94.19 104 HIS A N 1
ATOM 804 C CA . HIS A 1 104 ? 3.314 8.648 7.909 1.00 94.19 104 HIS A CA 1
ATOM 805 C C . HIS A 1 104 ? 2.907 9.990 7.280 1.00 94.19 104 HIS A C 1
ATOM 807 O O . HIS A 1 104 ? 2.605 10.939 8.000 1.00 94.19 104 HIS A O 1
ATOM 813 N N . GLY A 1 105 ? 2.790 10.052 5.950 1.00 89.75 105 GLY A N 1
ATOM 814 C CA . GLY A 1 105 ? 2.369 11.267 5.248 1.00 89.75 105 GLY A CA 1
ATOM 815 C C . GLY A 1 105 ? 0.857 11.537 5.251 1.00 89.75 105 GLY A C 1
ATOM 816 O O . GLY A 1 105 ? 0.396 12.432 4.546 1.00 89.75 105 GLY A O 1
ATOM 817 N N . CYS A 1 106 ? 0.061 10.798 6.038 1.00 93.12 106 CYS A N 1
ATOM 818 C CA . CYS A 1 106 ? -1.350 11.104 6.304 1.00 93.12 106 CYS A CA 1
ATOM 819 C C . CYS A 1 106 ? -1.806 10.621 7.702 1.00 93.12 106 CYS A C 1
ATOM 821 O O . CYS A 1 106 ? -2.781 9.882 7.844 1.00 93.12 106 CYS A O 1
ATOM 823 N N . ASN A 1 107 ? -1.114 11.059 8.758 1.00 96.25 107 ASN A N 1
ATOM 824 C CA . ASN A 1 107 ? -1.226 10.540 10.130 1.00 96.25 107 ASN A CA 1
ATOM 825 C C . ASN A 1 107 ? -2.067 11.409 11.105 1.00 96.25 107 ASN A C 1
ATOM 827 O O . ASN A 1 107 ? -1.790 11.470 12.306 1.00 96.25 107 ASN A O 1
ATOM 831 N N . VAL A 1 108 ? -3.116 12.083 10.619 1.00 96.56 108 VAL A N 1
ATOM 832 C CA . VAL A 1 108 ? -3.932 13.061 11.382 1.00 96.56 108 VAL A CA 1
ATOM 833 C C . VAL A 1 108 ? -4.50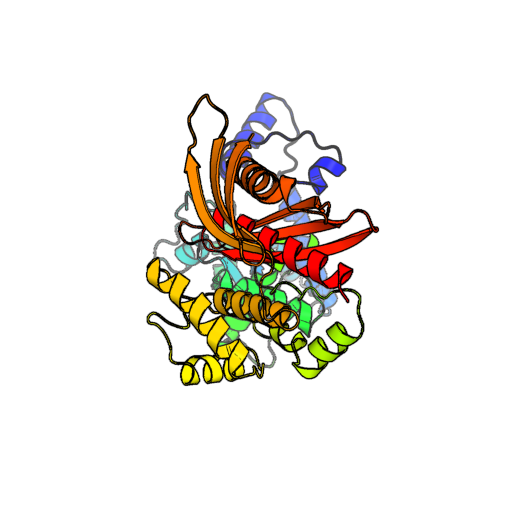1 12.519 12.707 1.00 96.56 108 VAL A C 1
ATOM 835 O O . VAL A 1 108 ? -4.495 13.216 13.725 1.00 96.56 108 VAL A O 1
ATOM 838 N N . VAL A 1 109 ? -4.985 11.274 12.733 1.00 97.81 109 VAL A N 1
ATOM 839 C CA . VAL A 1 109 ? -5.504 10.612 13.945 1.00 97.81 109 VAL A CA 1
ATOM 840 C C . VAL A 1 109 ? -4.370 10.276 14.913 1.00 97.81 109 VAL A C 1
ATOM 842 O O . VAL A 1 109 ? -4.545 10.438 16.121 1.00 97.81 109 VAL A O 1
ATOM 845 N N . VAL A 1 110 ? -3.206 9.859 14.404 1.00 97.88 110 VAL A N 1
ATOM 846 C CA . VAL A 1 110 ? -2.013 9.582 15.223 1.00 97.88 110 VAL A CA 1
ATOM 847 C C . VAL A 1 110 ? -1.555 10.856 15.932 1.00 97.88 110 VAL A C 1
ATOM 849 O O . VAL A 1 110 ? -1.404 10.867 17.156 1.00 97.88 110 VAL A O 1
ATOM 852 N N . GLN A 1 111 ? -1.421 11.959 15.188 1.00 97.31 111 GLN A N 1
ATOM 853 C CA . GLN A 1 111 ? -1.063 13.263 15.751 1.00 97.31 111 GLN A CA 1
ATOM 854 C C . GLN A 1 111 ? -2.079 13.714 16.804 1.00 97.31 111 GLN A C 1
ATOM 856 O O . GLN A 1 111 ? -1.706 14.101 17.915 1.00 97.31 111 GLN A O 1
ATOM 861 N N . ALA A 1 112 ? -3.375 13.603 16.497 1.00 97.44 112 ALA A N 1
ATOM 862 C CA . ALA A 1 112 ? -4.430 13.968 17.430 1.00 97.44 112 ALA A CA 1
ATOM 863 C C . ALA A 1 112 ? -4.369 13.125 18.712 1.00 97.44 112 ALA A C 1
ATOM 865 O O . ALA A 1 112 ? -4.419 13.692 19.807 1.00 97.44 112 ALA A O 1
ATOM 866 N N . GLN A 1 113 ? -4.201 11.801 18.617 1.00 97.25 113 GLN A N 1
ATOM 867 C CA . GLN A 1 113 ? -4.118 10.938 19.795 1.00 97.25 113 GLN A CA 1
ATOM 868 C C . GLN A 1 113 ? -2.878 11.236 20.648 1.00 97.25 113 GLN A C 1
ATOM 870 O O . GLN A 1 113 ? -2.976 11.171 21.872 1.00 97.25 113 GLN A O 1
ATOM 875 N N . ASN A 1 114 ? -1.747 11.613 20.054 1.00 94.62 114 ASN A N 1
ATOM 876 C CA . ASN A 1 114 ? -0.529 11.949 20.801 1.00 94.62 114 ASN A CA 1
ATOM 877 C C . ASN A 1 114 ? -0.553 13.372 21.383 1.00 94.62 114 ASN A C 1
ATOM 879 O O . ASN A 1 114 ? 0.094 13.651 22.391 1.00 94.62 114 ASN A O 1
ATOM 883 N N . SER A 1 115 ? -1.347 14.273 20.802 1.00 94.88 115 SER A N 1
ATOM 884 C CA . SER A 1 115 ? -1.488 15.645 21.290 1.00 94.88 115 SER A CA 1
ATOM 885 C C . SER A 1 115 ? -2.239 15.732 22.629 1.00 94.88 115 SER A C 1
ATOM 887 O O . SER A 1 115 ? -3.078 14.887 22.967 1.00 94.88 115 SER A O 1
ATOM 889 N N . LYS A 1 116 ? -1.998 16.811 23.388 1.00 89.50 116 LYS A N 1
ATOM 890 C CA . LYS A 1 116 ? -2.803 17.150 24.578 1.00 89.50 116 LYS A CA 1
ATOM 891 C C . LYS A 1 116 ? -4.224 17.590 24.209 1.00 89.50 116 LYS A C 1
ATOM 893 O O . LYS A 1 116 ? -5.161 17.283 24.935 1.00 89.50 116 LYS A O 1
ATOM 898 N N . SER A 1 117 ? -4.384 18.297 23.086 1.00 88.56 117 SER A N 1
ATOM 899 C CA . SER A 1 117 ? -5.661 18.894 22.671 1.00 88.56 117 SER A CA 1
ATOM 900 C C . SER A 1 117 ? -6.651 17.885 22.084 1.00 88.56 117 SER A C 1
ATOM 902 O O . SER A 1 117 ? -7.840 18.187 22.016 1.00 88.56 117 SER A O 1
ATOM 904 N N . LYS A 1 118 ? -6.173 16.712 21.637 1.00 90.69 118 LYS A N 1
ATOM 905 C CA . LYS A 1 118 ? -6.957 15.691 20.915 1.00 90.69 118 LYS A CA 1
ATOM 906 C C . LYS A 1 118 ? -7.698 16.244 19.691 1.00 90.69 118 LYS A C 1
ATOM 908 O O . LYS A 1 118 ? -8.703 15.680 19.263 1.00 90.69 118 LYS A O 1
ATOM 913 N N . LYS A 1 119 ? -7.219 17.360 19.131 1.00 92.75 119 LYS A N 1
ATOM 914 C CA . LYS A 1 119 ? -7.808 17.988 17.947 1.00 92.75 119 LYS A CA 1
ATOM 915 C C . LYS A 1 119 ? -7.251 17.337 16.687 1.00 92.75 119 LYS A C 1
ATOM 917 O O . LYS A 1 119 ? -6.047 17.144 16.570 1.00 92.75 119 LYS A O 1
ATOM 922 N N . LEU A 1 120 ? -8.143 17.041 15.747 1.00 94.94 120 LEU A N 1
ATOM 923 C CA . LEU A 1 120 ? -7.780 16.653 14.388 1.00 94.94 120 LEU A CA 1
ATOM 924 C C . LEU A 1 120 ? -7.393 17.927 13.638 1.00 94.94 120 LEU A C 1
ATOM 926 O O . LEU A 1 120 ? -8.216 18.834 13.509 1.00 94.94 120 LEU A O 1
ATOM 930 N N . ILE A 1 121 ? -6.141 18.003 13.202 1.00 92.94 121 ILE A N 1
ATOM 931 C CA . ILE A 1 121 ? -5.638 19.097 12.373 1.00 92.94 121 ILE A CA 1
ATOM 932 C C . ILE A 1 121 ? -5.679 18.609 10.931 1.00 92.94 121 ILE A C 1
ATOM 934 O O . ILE A 1 121 ? -5.114 17.563 10.621 1.00 92.94 121 ILE A O 1
ATOM 938 N N . VAL A 1 122 ? -6.394 19.336 10.075 1.00 89.31 122 VAL A N 1
ATOM 939 C CA . VAL A 1 122 ? -6.541 18.964 8.667 1.00 89.31 122 VAL A CA 1
ATOM 940 C C . VAL A 1 122 ? -5.180 19.024 7.981 1.00 89.31 122 VAL A C 1
ATOM 942 O O . VAL A 1 122 ? -4.472 20.023 8.082 1.00 89.31 122 VAL A O 1
ATOM 945 N N . LEU A 1 123 ? -4.847 17.957 7.263 1.00 86.56 123 LEU A N 1
ATOM 946 C CA . LEU A 1 123 ? -3.709 17.899 6.362 1.00 86.56 123 LEU A CA 1
ATOM 947 C C . LEU A 1 123 ? -4.197 18.181 4.938 1.00 86.56 123 LEU A C 1
ATOM 949 O O . LEU A 1 123 ? -4.935 17.384 4.364 1.00 86.56 123 LEU A O 1
ATOM 953 N N . GLU A 1 124 ? -3.803 19.316 4.365 1.00 81.19 124 GLU A N 1
ATOM 954 C CA . GLU A 1 124 ? -4.288 19.731 3.040 1.00 81.19 124 GLU A CA 1
ATOM 955 C C . GLU A 1 124 ? -3.795 18.819 1.911 1.00 81.19 124 GLU A C 1
ATOM 957 O O . GLU A 1 124 ? -4.527 18.554 0.958 1.00 81.19 124 GLU A O 1
ATOM 962 N N . LYS A 1 125 ? -2.558 18.325 2.024 1.00 81.56 125 LYS A N 1
ATOM 963 C CA . LYS A 1 125 ? -1.901 17.498 1.008 1.00 81.56 125 LYS A CA 1
ATOM 964 C C . LYS A 1 125 ? -1.349 16.219 1.637 1.00 81.56 125 LYS A C 1
ATOM 966 O O . LYS A 1 125 ? -0.198 16.209 2.063 1.00 81.56 125 LYS A O 1
ATOM 971 N N . PRO A 1 126 ? -2.170 15.161 1.737 1.00 84.75 126 PRO A N 1
ATOM 972 C CA . PRO A 1 126 ? -1.685 13.822 2.044 1.00 84.75 126 PRO A CA 1
ATOM 973 C C . PRO A 1 126 ? -0.642 13.376 1.019 1.00 84.75 126 PRO A C 1
ATOM 975 O O . PRO A 1 126 ? -0.874 13.524 -0.181 1.00 84.75 126 PRO A O 1
ATOM 978 N N . ASP A 1 127 ? 0.464 12.809 1.490 1.00 85.06 127 ASP A N 1
ATOM 979 C CA . ASP A 1 127 ? 1.532 12.285 0.636 1.00 85.06 127 ASP A CA 1
ATOM 980 C C . ASP A 1 127 ? 1.868 10.851 1.043 1.00 85.06 127 ASP A C 1
ATOM 982 O O . ASP A 1 127 ? 2.480 10.600 2.078 1.00 85.06 127 ASP A O 1
ATOM 986 N N . THR A 1 128 ? 1.350 9.889 0.288 1.00 87.56 128 THR A N 1
ATOM 987 C CA . THR A 1 128 ? 1.558 8.464 0.551 1.00 87.56 128 THR A CA 1
ATOM 988 C C . THR A 1 128 ? 1.136 7.639 -0.657 1.00 87.56 128 THR A C 1
ATOM 990 O O . THR A 1 128 ? 0.158 7.958 -1.338 1.00 87.56 128 THR A O 1
ATOM 993 N N . ILE A 1 129 ? 1.816 6.517 -0.881 1.00 87.69 129 ILE A N 1
ATOM 994 C CA . ILE A 1 129 ? 1.374 5.463 -1.804 1.00 87.69 129 ILE A CA 1
ATOM 995 C C . ILE A 1 129 ? 0.044 4.820 -1.376 1.00 87.69 129 ILE A C 1
ATOM 997 O O . ILE A 1 129 ? -0.632 4.200 -2.192 1.00 87.69 129 ILE A O 1
ATOM 1001 N N . CYS A 1 130 ? -0.339 4.935 -0.098 1.00 91.56 130 CYS A N 1
ATOM 1002 C CA . CYS A 1 130 ? -1.537 4.321 0.464 1.00 91.56 130 CYS A CA 1
ATOM 1003 C C . CYS A 1 130 ? -2.788 5.136 0.106 1.00 91.56 130 CYS A C 1
ATOM 1005 O O . CYS A 1 130 ? -3.466 5.701 0.970 1.00 91.56 130 CYS A O 1
ATOM 1007 N N . SER A 1 131 ? -3.108 5.205 -1.187 1.00 87.81 131 SER A N 1
ATOM 1008 C CA . SER A 1 131 ? -4.134 6.105 -1.720 1.00 87.81 131 SER A CA 1
ATOM 1009 C C . SER A 1 131 ? -5.529 5.874 -1.134 1.00 87.81 131 SER A C 1
ATOM 1011 O O . SER A 1 131 ? -6.305 6.821 -1.027 1.00 87.81 131 SER A O 1
ATOM 1013 N N . ALA A 1 132 ? -5.864 4.645 -0.720 1.00 90.44 132 ALA A N 1
ATOM 1014 C CA . ALA A 1 132 ? -7.182 4.334 -0.161 1.00 90.44 132 ALA A CA 1
ATOM 1015 C C . ALA A 1 132 ? -7.411 4.955 1.231 1.00 90.44 132 ALA A C 1
ATOM 1017 O O . ALA A 1 132 ? -8.558 5.120 1.654 1.00 90.44 132 ALA A O 1
ATOM 1018 N N . VAL A 1 133 ? -6.338 5.328 1.936 1.00 93.25 133 VAL A N 1
ATOM 1019 C CA . VAL A 1 133 ? -6.395 5.968 3.260 1.00 93.25 133 VAL A CA 1
ATOM 1020 C C . VAL A 1 133 ? -5.783 7.371 3.290 1.00 93.25 133 VAL A C 1
ATOM 1022 O O . VAL A 1 133 ? -5.689 7.966 4.362 1.00 93.25 133 VAL A O 1
ATOM 1025 N N . ALA A 1 134 ? -5.434 7.937 2.131 1.00 90.75 134 ALA A N 1
ATOM 1026 C CA . ALA A 1 134 ? -4.904 9.293 1.969 1.00 90.75 134 ALA A CA 1
ATOM 1027 C C . ALA A 1 134 ? -5.989 10.378 2.184 1.00 90.75 134 ALA A C 1
ATOM 1029 O O . ALA A 1 134 ? -6.318 11.161 1.295 1.00 90.75 134 ALA A O 1
ATOM 1030 N N . ALA A 1 135 ? -6.584 10.405 3.378 1.00 89.00 135 ALA A N 1
ATOM 1031 C CA . ALA A 1 135 ? -7.661 11.307 3.770 1.00 89.00 135 ALA A CA 1
ATOM 1032 C C . ALA A 1 135 ? -7.187 12.283 4.858 1.00 89.00 135 ALA A C 1
ATOM 1034 O O . ALA A 1 135 ? -7.301 12.017 6.055 1.00 89.00 135 ALA A O 1
ATOM 1035 N N . GLY A 1 136 ? -6.696 13.450 4.435 1.00 86.56 136 GLY A N 1
ATOM 1036 C CA . GLY A 1 136 ? -6.160 14.479 5.333 1.00 86.56 136 GLY A CA 1
ATOM 1037 C C . GLY A 1 136 ? -7.199 15.201 6.201 1.00 86.56 136 GLY A C 1
ATOM 1038 O O . GLY A 1 136 ? -6.843 15.912 7.135 1.00 86.56 136 GLY A O 1
ATOM 1039 N N . ASN A 1 137 ? -8.492 14.988 5.944 1.00 89.69 137 ASN A N 1
ATOM 1040 C CA . ASN A 1 137 ? -9.585 15.411 6.816 1.00 89.69 137 ASN A CA 1
ATOM 1041 C C . ASN A 1 137 ? -10.489 14.204 7.133 1.00 89.69 137 ASN A C 1
ATOM 1043 O O . ASN A 1 137 ? -11.447 13.939 6.399 1.00 89.69 137 ASN A O 1
ATOM 1047 N N . PRO A 1 138 ? -10.171 13.411 8.170 1.00 90.25 138 PRO A N 1
ATOM 1048 C CA . PRO A 1 138 ? -10.897 12.182 8.452 1.00 90.25 138 PRO A CA 1
ATOM 1049 C C . PRO A 1 138 ? -12.301 12.480 8.990 1.00 90.25 138 PRO A C 1
ATOM 1051 O O . PRO A 1 138 ? -12.458 12.900 10.138 1.00 90.25 138 PRO A O 1
ATOM 1054 N N . LEU A 1 139 ? -13.324 12.211 8.174 1.00 89.25 139 LEU A N 1
ATOM 1055 C CA . LEU A 1 139 ? -14.732 12.484 8.488 1.00 89.25 139 LEU A CA 1
ATOM 1056 C C . LEU A 1 139 ? -15.177 11.927 9.851 1.00 89.25 139 LEU A C 1
ATOM 1058 O O . LEU A 1 139 ? -15.772 12.635 10.660 1.00 89.25 139 LEU A O 1
ATOM 1062 N N . ASP A 1 140 ? -14.849 10.666 10.125 1.00 93.19 140 ASP A N 1
ATOM 1063 C CA . ASP A 1 140 ? -15.176 9.964 11.366 1.00 93.19 140 ASP A CA 1
ATOM 1064 C C . ASP A 1 140 ? -13.996 9.954 12.353 1.00 93.19 140 ASP A C 1
ATOM 1066 O O . ASP A 1 140 ? -13.993 9.194 13.322 1.00 93.19 140 ASP A O 1
ATOM 1070 N N . GLY A 1 141 ? -12.990 10.819 12.170 1.00 95.19 141 GLY A N 1
ATOM 1071 C CA . GLY A 1 141 ? -11.794 10.846 13.018 1.00 95.19 141 GLY A CA 1
ATOM 1072 C C . GLY A 1 141 ? -12.111 11.019 14.510 1.00 95.19 141 GLY A C 1
ATOM 1073 O O . GLY A 1 141 ? -11.451 10.423 15.359 1.00 95.19 141 GLY A O 1
ATOM 1074 N N . LYS A 1 142 ? -13.167 11.774 14.855 1.00 96.19 142 LYS A N 1
ATOM 1075 C CA . LYS A 1 142 ? -13.622 11.924 16.251 1.00 96.19 142 LYS A CA 1
ATOM 1076 C C . LYS A 1 142 ? -14.155 10.608 16.827 1.00 96.19 142 LYS A C 1
ATOM 1078 O O . LYS A 1 142 ? -13.848 10.290 17.975 1.00 96.19 142 LYS A O 1
ATOM 1083 N N . LYS A 1 143 ? -14.907 9.833 16.034 1.00 96.69 143 LYS A N 1
ATOM 1084 C CA . LYS A 1 143 ? -15.407 8.505 16.429 1.00 96.69 143 LYS A CA 1
ATOM 1085 C C . LYS A 1 143 ? -14.249 7.526 16.607 1.00 96.69 143 LYS A C 1
ATOM 1087 O O . LYS A 1 143 ? -14.247 6.775 17.577 1.00 96.69 143 LYS A O 1
ATOM 1092 N N . VAL A 1 144 ? -13.228 7.604 15.749 1.00 98.12 144 VAL A N 1
ATOM 1093 C CA . VAL A 1 144 ? -11.994 6.821 15.907 1.00 98.12 144 VAL A CA 1
ATOM 1094 C C . VAL A 1 144 ? -11.296 7.160 17.225 1.00 98.12 144 VAL A C 1
ATOM 1096 O O . VAL A 1 144 ? -11.026 6.258 18.011 1.00 98.12 144 VAL A O 1
ATOM 1099 N N . LEU A 1 145 ? -11.054 8.442 17.525 1.00 98.44 145 LEU A N 1
ATOM 1100 C CA . LEU A 1 145 ? -10.424 8.856 18.789 1.00 98.44 145 LEU A CA 1
ATOM 1101 C C . LEU A 1 145 ? -11.224 8.403 20.019 1.00 98.44 145 LEU A C 1
ATOM 1103 O O . LEU A 1 145 ? -10.638 7.977 21.016 1.00 98.44 145 LEU A O 1
ATOM 1107 N N . GLN A 1 146 ? -12.555 8.465 19.945 1.00 98.25 146 GLN A N 1
ATOM 1108 C CA . GLN A 1 146 ? -13.432 7.941 20.987 1.00 98.25 146 GLN A CA 1
ATOM 1109 C C . GLN A 1 146 ? -13.289 6.420 21.133 1.00 98.25 146 GLN A C 1
ATOM 1111 O O . GLN A 1 146 ? -13.093 5.946 22.249 1.00 98.25 146 GLN A O 1
ATOM 1116 N N . GLY A 1 147 ? -13.315 5.663 20.034 1.00 98.38 147 GLY A N 1
ATOM 1117 C CA . GLY A 1 147 ? -13.122 4.212 20.051 1.00 98.38 147 GLY A CA 1
ATOM 1118 C C . GLY A 1 147 ? -11.763 3.806 20.620 1.00 98.38 147 GLY A C 1
ATOM 1119 O O . GLY A 1 147 ? -11.690 2.907 21.454 1.00 98.38 147 GLY A O 1
ATOM 1120 N N . LEU A 1 148 ? -10.686 4.510 20.257 1.00 98.50 148 LEU A N 1
ATOM 1121 C CA . LEU A 1 148 ? -9.354 4.300 20.835 1.00 98.50 148 LEU A CA 1
ATOM 1122 C C . LEU A 1 148 ? -9.347 4.558 22.349 1.00 98.50 148 LEU A C 1
ATOM 1124 O O . LEU A 1 148 ? -8.746 3.796 23.100 1.00 98.50 148 LEU A O 1
ATOM 1128 N N . LYS A 1 149 ? -10.043 5.599 22.821 1.00 98.19 149 LYS A N 1
ATOM 1129 C CA . LYS A 1 149 ? -10.171 5.885 24.257 1.00 98.19 149 LYS A CA 1
ATOM 1130 C C . LYS A 1 149 ? -10.966 4.798 24.989 1.00 98.19 149 LYS A C 1
ATOM 1132 O O . LYS A 1 149 ? -10.506 4.314 26.019 1.00 98.19 149 LYS A O 1
ATOM 1137 N N . GLU A 1 150 ? -12.137 4.425 24.474 1.00 98.44 150 GLU A N 1
ATOM 1138 C CA . GLU A 1 150 ? -13.032 3.428 25.085 1.00 98.44 150 GLU A CA 1
ATOM 1139 C C . GLU A 1 150 ? -12.385 2.035 25.139 1.00 98.44 150 GLU A C 1
ATOM 1141 O O . GLU A 1 150 ? -12.450 1.363 26.165 1.00 98.44 150 GLU A O 1
ATOM 1146 N N . SER A 1 151 ? -11.703 1.633 24.065 1.00 98.50 151 SER A N 1
ATOM 1147 C CA . SER A 1 151 ? -11.022 0.335 23.957 1.00 98.50 151 SER A CA 1
ATOM 1148 C C . SER A 1 151 ? -9.644 0.286 24.625 1.00 98.50 151 SER A C 1
ATOM 1150 O O . SER A 1 151 ? -9.008 -0.763 24.624 1.00 98.50 151 SER A O 1
ATOM 1152 N N . LYS A 1 152 ? -9.144 1.406 25.176 1.00 98.19 152 LYS A N 1
ATOM 1153 C CA . LYS A 1 152 ? -7.742 1.553 25.630 1.00 98.19 152 LYS A CA 1
ATOM 1154 C C . LYS A 1 152 ? -6.733 1.194 24.523 1.00 98.19 152 LYS A C 1
ATOM 1156 O O . LYS A 1 152 ? -5.682 0.605 24.779 1.00 98.19 152 LYS A O 1
ATOM 1161 N N . GLY A 1 153 ? -7.097 1.534 23.293 1.00 97.81 153 GLY A N 1
ATOM 1162 C CA . GLY A 1 153 ? -6.348 1.305 22.072 1.00 97.81 153 GLY A CA 1
ATOM 1163 C C . GLY A 1 153 ? -5.327 2.398 21.753 1.00 97.81 153 GLY A C 1
ATOM 1164 O O . GLY A 1 153 ? -5.130 3.362 22.502 1.00 97.81 153 GLY A O 1
ATOM 1165 N N . LYS A 1 154 ? -4.677 2.272 20.595 1.00 98.06 154 LYS A N 1
ATOM 1166 C CA . LYS A 1 154 ? -3.668 3.228 20.118 1.00 98.06 154 LYS A CA 1
ATOM 1167 C C . LYS A 1 154 ? -3.707 3.453 18.612 1.00 98.06 154 LYS A C 1
ATOM 1169 O O . LYS A 1 154 ? -4.220 2.638 17.862 1.00 98.06 154 LYS A O 1
ATOM 1174 N N . ALA A 1 155 ? -3.138 4.561 18.181 1.00 98.44 155 ALA A N 1
ATOM 1175 C CA . ALA A 1 155 ? -2.898 4.912 16.802 1.00 98.44 155 ALA A CA 1
ATOM 1176 C C . ALA A 1 155 ? -1.404 4.731 16.516 1.00 98.44 155 ALA A C 1
ATOM 1178 O O . ALA A 1 155 ? -0.552 5.090 17.334 1.00 98.44 155 ALA A O 1
ATOM 1179 N N . VAL A 1 156 ? -1.094 4.131 15.376 1.00 98.38 156 VAL A N 1
ATOM 1180 C CA . VAL A 1 156 ? 0.260 3.814 14.933 1.00 98.38 156 VAL A CA 1
ATOM 1181 C C . VAL A 1 156 ? 0.449 4.408 13.552 1.00 98.38 156 VAL A C 1
ATOM 1183 O O . VAL A 1 156 ? -0.417 4.283 12.689 1.00 98.38 156 VAL A O 1
ATOM 1186 N N . GLU A 1 157 ? 1.589 5.053 13.354 1.00 97.62 157 GLU A N 1
ATOM 1187 C CA . GLU A 1 157 ? 2.027 5.455 12.026 1.00 97.62 157 GLU A CA 1
ATOM 1188 C C . GLU A 1 157 ? 3.022 4.451 11.438 1.00 97.62 157 GLU A C 1
ATOM 1190 O O . GLU A 1 157 ? 3.882 3.904 12.143 1.00 97.62 157 GLU A O 1
ATOM 1195 N N . VAL A 1 158 ? 2.911 4.237 10.131 1.00 96.38 158 VAL A N 1
ATOM 1196 C CA . VAL A 1 158 ? 3.766 3.348 9.338 1.00 96.38 158 VAL A CA 1
ATOM 1197 C C . VAL A 1 158 ? 4.242 4.115 8.106 1.00 96.38 158 VAL A C 1
ATOM 1199 O O . VAL A 1 158 ? 3.489 4.885 7.519 1.00 96.38 158 VAL A O 1
ATOM 1202 N N . SER A 1 159 ? 5.504 3.971 7.732 1.00 90.25 159 SER A N 1
ATOM 1203 C CA . SER A 1 159 ? 6.051 4.561 6.509 1.00 90.25 159 SER A CA 1
ATOM 1204 C C . SER A 1 159 ? 5.621 3.780 5.264 1.00 90.25 159 SER A C 1
ATOM 1206 O O . SER A 1 159 ? 5.289 2.596 5.327 1.00 90.25 159 SER A O 1
ATOM 1208 N N . ASP A 1 160 ? 5.668 4.429 4.106 1.00 85.62 160 ASP A N 1
ATOM 1209 C CA . ASP A 1 160 ? 5.389 3.783 2.820 1.00 85.62 160 ASP A CA 1
ATOM 1210 C C . ASP A 1 160 ? 6.345 2.607 2.547 1.00 85.62 160 ASP A C 1
ATOM 1212 O O . ASP A 1 160 ? 5.919 1.568 2.047 1.00 85.62 160 ASP A O 1
ATOM 1216 N N . GLY A 1 161 ? 7.614 2.735 2.958 1.00 83.00 161 GLY A N 1
ATOM 1217 C CA . GLY A 1 161 ? 8.595 1.651 2.897 1.00 83.00 161 GLY A CA 1
ATOM 1218 C C . GLY A 1 161 ? 8.214 0.464 3.786 1.00 83.00 161 GLY A C 1
ATOM 1219 O O . GLY A 1 161 ? 8.070 -0.643 3.290 1.00 83.00 161 GLY A O 1
ATOM 1220 N N . GLU A 1 162 ? 7.951 0.679 5.079 1.00 86.94 162 GLU A N 1
ATOM 1221 C CA . GLU A 1 162 ? 7.477 -0.405 5.964 1.00 86.94 162 GLU A CA 1
ATOM 1222 C C . GLU A 1 162 ? 6.216 -1.094 5.396 1.00 86.94 162 GLU A C 1
ATOM 1224 O O . GLU A 1 162 ? 6.073 -2.310 5.480 1.00 86.94 162 GLU A O 1
ATOM 1229 N N . THR A 1 163 ? 5.312 -0.323 4.786 1.00 92.31 163 THR A N 1
ATOM 1230 C CA . THR A 1 163 ? 4.044 -0.833 4.245 1.00 92.31 163 THR A CA 1
ATOM 1231 C C . THR A 1 163 ? 4.247 -1.776 3.063 1.00 92.31 163 THR A C 1
ATOM 1233 O O . THR A 1 163 ? 3.718 -2.885 3.060 1.00 92.31 163 THR A O 1
ATOM 1236 N N . LEU A 1 164 ? 5.016 -1.352 2.064 1.00 87.50 164 LEU A N 1
ATOM 1237 C CA . LEU A 1 164 ? 5.278 -2.147 0.866 1.00 87.50 164 LEU A CA 1
ATOM 1238 C C . LEU A 1 164 ? 6.138 -3.394 1.188 1.00 87.50 164 LEU A C 1
ATOM 1240 O O . LEU A 1 164 ? 6.003 -4.416 0.520 1.00 87.50 164 LEU A O 1
ATOM 1244 N N . GLU A 1 165 ? 7.018 -3.345 2.204 1.00 85.00 165 GLU A N 1
ATOM 1245 C CA . GLU A 1 165 ? 7.793 -4.527 2.633 1.00 85.00 165 GLU A CA 1
ATOM 1246 C C . GLU A 1 165 ? 6.856 -5.610 3.146 1.00 85.00 165 GLU A C 1
ATOM 1248 O O . GLU A 1 165 ? 6.958 -6.776 2.766 1.00 85.00 165 GLU A O 1
ATOM 1253 N N . VAL A 1 166 ? 5.914 -5.192 3.987 1.00 92.50 166 VAL A N 1
ATOM 1254 C CA . VAL A 1 166 ? 4.897 -6.070 4.548 1.00 92.50 166 VAL A CA 1
ATOM 1255 C C . VAL A 1 166 ? 3.950 -6.575 3.467 1.00 92.50 166 VAL A C 1
ATOM 1257 O O . VAL A 1 166 ? 3.600 -7.747 3.497 1.00 92.50 166 VAL A O 1
ATOM 1260 N N . GLU A 1 167 ? 3.571 -5.744 2.493 1.00 92.56 167 GLU A N 1
ATOM 1261 C CA . GLU A 1 167 ? 2.758 -6.174 1.348 1.00 92.56 167 GLU A CA 1
ATOM 1262 C C . GLU A 1 167 ? 3.400 -7.362 0.612 1.00 92.56 167 GLU A C 1
ATOM 1264 O O . GLU A 1 167 ? 2.731 -8.365 0.359 1.00 92.56 167 GLU A O 1
ATOM 1269 N N . GLN A 1 168 ? 4.707 -7.292 0.328 1.00 88.19 168 GLN A N 1
ATOM 1270 C CA . GLN A 1 168 ? 5.428 -8.400 -0.313 1.00 88.19 168 GLN A CA 1
ATOM 1271 C C . GLN A 1 168 ? 5.578 -9.607 0.600 1.00 88.19 168 GLN A C 1
ATOM 1273 O O . GLN A 1 168 ? 5.439 -10.735 0.135 1.00 88.19 168 GLN A O 1
ATOM 1278 N N . MET A 1 169 ? 5.867 -9.389 1.883 1.00 90.62 169 MET A N 1
ATOM 1279 C CA . MET A 1 169 ? 5.975 -10.474 2.855 1.00 90.62 169 MET A CA 1
ATOM 1280 C C . MET A 1 169 ? 4.653 -11.246 2.953 1.00 90.62 169 MET A C 1
ATOM 1282 O O . MET A 1 169 ? 4.657 -12.464 2.805 1.00 90.62 169 MET A O 1
ATOM 1286 N N . MET A 1 170 ? 3.515 -10.550 3.061 1.00 94.44 170 MET A N 1
ATOM 1287 C CA . MET A 1 170 ? 2.185 -11.170 3.078 1.00 94.44 170 MET A CA 1
ATOM 1288 C C . MET A 1 170 ? 1.917 -11.995 1.812 1.00 94.44 170 MET A C 1
ATOM 1290 O O . MET A 1 170 ? 1.371 -13.095 1.893 1.00 94.44 170 MET A O 1
ATOM 1294 N N . ALA A 1 171 ? 2.326 -11.500 0.641 1.00 92.44 171 ALA A N 1
ATOM 1295 C CA . ALA A 1 171 ? 2.171 -12.233 -0.612 1.00 92.44 171 ALA A CA 1
ATOM 1296 C C . ALA A 1 171 ? 3.100 -13.459 -0.697 1.00 92.44 171 ALA A C 1
ATOM 1298 O O . ALA A 1 171 ? 2.669 -14.526 -1.130 1.00 92.44 171 ALA A O 1
ATOM 1299 N N . LYS A 1 172 ? 4.364 -13.315 -0.285 1.00 89.12 172 LYS A N 1
ATOM 1300 C CA . LYS A 1 172 ? 5.411 -14.338 -0.416 1.00 89.12 172 LYS A CA 1
ATOM 1301 C C . LYS A 1 172 ? 5.285 -15.461 0.609 1.00 89.12 172 LYS A C 1
ATOM 1303 O O . LYS A 1 172 ? 5.536 -16.613 0.268 1.00 89.12 172 LYS A O 1
ATOM 1308 N N . GLU A 1 173 ? 4.956 -15.121 1.849 1.00 93.62 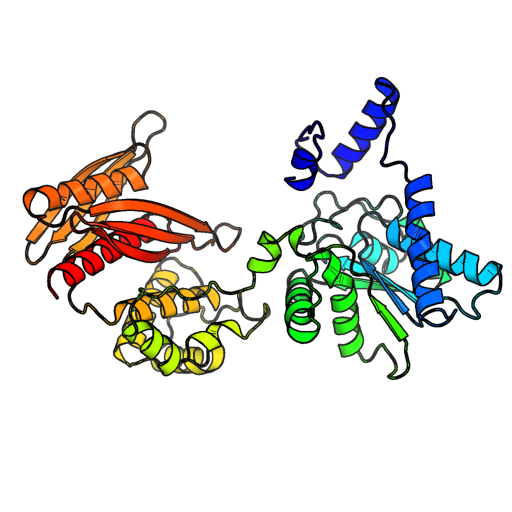173 GLU A N 1
ATOM 1309 C CA . GLU A 1 173 ? 4.979 -16.057 2.977 1.00 93.62 173 GLU A CA 1
ATOM 1310 C C . GLU A 1 173 ? 3.592 -16.640 3.266 1.00 93.62 173 GLU A C 1
ATOM 1312 O O . GLU A 1 173 ? 3.495 -17.813 3.608 1.00 93.62 173 GLU A O 1
ATOM 1317 N N . GLU A 1 174 ? 2.525 -15.864 3.044 1.00 95.25 174 GLU A N 1
ATOM 1318 C CA . GLU A 1 174 ? 1.154 -16.250 3.422 1.00 95.25 174 GLU A CA 1
ATOM 1319 C C . GLU A 1 174 ? 0.187 -16.351 2.229 1.00 95.25 174 GLU A C 1
ATOM 1321 O O . GLU A 1 174 ? -0.988 -16.667 2.402 1.00 95.25 174 GLU A O 1
ATOM 1326 N N . ALA A 1 175 ? 0.650 -16.079 1.002 1.00 95.69 175 ALA A N 1
ATOM 1327 C CA . ALA A 1 175 ? -0.183 -16.023 -0.206 1.00 95.69 175 ALA A CA 1
ATOM 1328 C C . ALA A 1 175 ? -1.364 -15.027 -0.115 1.00 95.69 175 ALA A C 1
ATOM 1330 O O . ALA A 1 175 ? -2.387 -15.183 -0.788 1.00 95.69 175 ALA A O 1
ATOM 1331 N N . ILE A 1 176 ? -1.217 -13.965 0.686 1.00 96.19 176 ILE A N 1
ATOM 1332 C CA . ILE A 1 176 ? -2.218 -12.905 0.853 1.00 96.19 176 ILE A CA 1
ATOM 1333 C C . ILE A 1 176 ? -1.754 -11.658 0.095 1.00 96.19 176 ILE A C 1
ATOM 1335 O O . ILE A 1 176 ? -0.958 -10.866 0.595 1.00 96.19 176 ILE A O 1
ATOM 1339 N N . PHE A 1 177 ? -2.278 -11.456 -1.118 1.00 95.25 177 PHE A N 1
ATOM 1340 C CA . PHE A 1 177 ? -1.934 -10.296 -1.948 1.00 95.25 177 PHE A CA 1
ATOM 1341 C C . PHE A 1 177 ? -2.928 -9.135 -1.774 1.00 95.25 177 PHE A C 1
ATOM 1343 O O . PHE A 1 177 ? -4.073 -9.179 -2.244 1.00 95.25 177 PHE A O 1
ATOM 1350 N N . VAL A 1 178 ? -2.479 -8.075 -1.101 1.00 95.88 178 VAL A N 1
ATOM 1351 C CA . VAL A 1 178 ? -3.266 -6.878 -0.757 1.00 95.88 178 VAL A CA 1
ATOM 1352 C C . VAL A 1 178 ? -2.755 -5.644 -1.489 1.00 95.88 178 VAL A C 1
ATOM 1354 O O . VAL A 1 178 ? -1.617 -5.619 -1.929 1.00 95.88 178 VAL A O 1
ATOM 1357 N N . GLU A 1 179 ? -3.592 -4.613 -1.629 1.00 94.38 179 GLU A N 1
ATOM 1358 C CA . GLU A 1 179 ? -3.104 -3.290 -2.055 1.00 94.38 179 GLU A CA 1
ATOM 1359 C C . GLU A 1 179 ? -2.279 -2.644 -0.920 1.00 94.38 179 GLU A C 1
ATOM 1361 O O . GLU A 1 179 ? -2.489 -3.022 0.240 1.00 94.38 179 GLU A O 1
ATOM 1366 N N . PRO A 1 180 ? -1.444 -1.613 -1.171 1.00 93.31 180 PRO A N 1
ATOM 1367 C CA . PRO A 1 180 ? -0.585 -1.030 -0.132 1.00 93.31 180 PRO A CA 1
ATOM 1368 C C . PRO A 1 180 ? -1.338 -0.635 1.149 1.00 93.31 180 PRO A C 1
ATOM 1370 O O . PRO A 1 180 ? -0.915 -0.918 2.265 1.00 93.31 180 PRO A O 1
ATOM 1373 N N . SER A 1 181 ? -2.537 -0.053 1.017 1.00 95.69 181 SER A N 1
ATOM 1374 C CA . SER A 1 181 ? -3.357 0.318 2.185 1.00 95.69 181 SER A CA 1
ATOM 1375 C C . SER A 1 181 ? -3.843 -0.886 3.002 1.00 95.69 181 SER A C 1
ATOM 1377 O O . SER A 1 181 ? -4.072 -0.752 4.203 1.00 95.69 181 SER A O 1
ATOM 1379 N N . GLY A 1 182 ? -3.999 -2.053 2.372 1.00 96.50 182 GLY A N 1
ATOM 1380 C CA . GLY A 1 182 ? -4.369 -3.302 3.034 1.00 96.50 182 GLY A CA 1
ATOM 1381 C C . GLY A 1 182 ? -3.236 -3.907 3.866 1.00 96.50 182 GLY A C 1
ATOM 1382 O O . GLY A 1 182 ? -3.526 -4.586 4.847 1.00 96.50 182 GLY A O 1
ATOM 1383 N N . ALA A 1 183 ? -1.974 -3.607 3.541 1.00 97.19 183 ALA A N 1
ATOM 1384 C CA . ALA A 1 183 ? -0.803 -4.081 4.285 1.00 97.19 183 ALA A CA 1
ATOM 1385 C C . ALA A 1 183 ? -0.536 -3.291 5.581 1.00 97.19 183 ALA A C 1
ATOM 1387 O O . ALA A 1 183 ? 0.164 -3.771 6.473 1.00 97.19 183 ALA A O 1
ATOM 1388 N N . LEU A 1 184 ? -1.124 -2.095 5.733 1.00 98.12 184 LEU A N 1
ATOM 1389 C CA . LEU A 1 184 ? -0.893 -1.214 6.887 1.00 98.12 184 LEU A CA 1
ATOM 1390 C C . LEU A 1 184 ? -1.165 -1.897 8.234 1.00 98.12 184 LEU A C 1
ATOM 1392 O O . LEU A 1 184 ? -0.416 -1.691 9.188 1.00 98.12 184 LEU A O 1
ATOM 1396 N N . SER A 1 185 ? -2.226 -2.703 8.333 1.00 98.19 185 SER A N 1
ATOM 1397 C CA . SER A 1 185 ? -2.566 -3.391 9.583 1.00 98.19 185 SER A CA 1
ATOM 1398 C C . SER A 1 185 ? -1.454 -4.346 10.018 1.00 98.19 185 SER A C 1
ATOM 1400 O O . SER A 1 185 ? -0.979 -4.254 11.151 1.00 98.19 185 SER A O 1
ATOM 1402 N N . MET A 1 186 ? -0.969 -5.183 9.103 1.00 98.12 186 MET A N 1
ATOM 1403 C CA . MET A 1 186 ? 0.132 -6.100 9.381 1.00 98.12 186 MET A CA 1
ATOM 1404 C C . MET A 1 186 ? 1.459 -5.359 9.616 1.00 98.12 186 MET A C 1
ATOM 1406 O O . MET A 1 186 ? 2.224 -5.726 10.507 1.00 98.12 186 MET A O 1
ATOM 1410 N N . ALA A 1 187 ? 1.697 -4.248 8.915 1.00 97.81 187 ALA A N 1
ATOM 1411 C CA . ALA A 1 187 ? 2.909 -3.451 9.090 1.00 97.81 187 ALA A CA 1
ATOM 1412 C C . ALA A 1 187 ? 2.978 -2.814 10.486 1.00 97.81 187 ALA A C 1
ATOM 1414 O O . ALA A 1 187 ? 4.028 -2.795 11.134 1.00 97.81 187 ALA A O 1
ATOM 1415 N N . ALA A 1 188 ? 1.836 -2.359 11.009 1.00 98.44 188 ALA A N 1
ATOM 1416 C CA . ALA A 1 188 ? 1.747 -1.901 12.389 1.00 98.44 188 ALA A CA 1
ATOM 1417 C C . ALA A 1 188 ? 1.976 -3.036 13.395 1.00 98.44 188 ALA A C 1
ATOM 1419 O O . ALA A 1 188 ? 2.619 -2.799 14.419 1.00 98.44 188 ALA A O 1
ATOM 1420 N N . VAL A 1 189 ? 1.480 -4.250 13.122 1.00 98.25 189 VAL A N 1
ATOM 1421 C CA . VAL A 1 189 ? 1.744 -5.421 13.973 1.00 98.25 189 VAL A CA 1
ATOM 1422 C C . VAL A 1 189 ? 3.234 -5.726 14.022 1.00 98.25 189 VAL A C 1
ATOM 1424 O O . VAL A 1 189 ? 3.780 -5.809 15.121 1.00 98.25 189 VAL A O 1
ATOM 1427 N N . GLN A 1 190 ? 3.912 -5.796 12.875 1.00 96.75 190 GLN A N 1
ATOM 1428 C CA . GLN A 1 190 ? 5.354 -6.038 12.813 1.00 96.75 190 GLN A CA 1
ATOM 1429 C C . GLN A 1 190 ? 6.135 -4.984 13.616 1.00 96.75 190 GLN A C 1
ATOM 1431 O O . GLN A 1 190 ? 6.902 -5.325 14.518 1.00 96.75 190 GLN A O 1
ATOM 1436 N N . LYS A 1 191 ? 5.840 -3.697 13.398 1.00 96.56 191 LYS A N 1
ATOM 1437 C CA . LYS A 1 191 ? 6.466 -2.571 14.113 1.00 96.56 191 LYS A CA 1
ATOM 1438 C C . LYS A 1 191 ? 6.230 -2.588 15.626 1.00 96.56 191 LYS A C 1
ATOM 1440 O O . LYS A 1 191 ? 7.085 -2.174 16.413 1.00 96.56 191 LYS A O 1
ATOM 1445 N N . LEU A 1 192 ? 5.045 -3.006 16.065 1.00 97.69 192 LEU A N 1
ATOM 1446 C CA . LEU A 1 192 ? 4.725 -3.143 17.487 1.00 97.69 192 LEU A CA 1
ATOM 1447 C C . LEU A 1 192 ? 5.389 -4.383 18.098 1.00 97.69 192 LEU A C 1
ATOM 1449 O O . LEU A 1 192 ? 5.821 -4.333 19.253 1.00 97.69 192 LEU A O 1
ATOM 1453 N N . GLN A 1 193 ? 5.512 -5.465 17.333 1.00 95.19 193 GLN A N 1
ATOM 1454 C CA . GLN A 1 193 ? 6.122 -6.706 17.791 1.00 95.19 193 GLN A CA 1
ATOM 1455 C C . GLN A 1 193 ? 7.636 -6.581 17.985 1.00 95.19 193 GLN A C 1
ATOM 1457 O O . GLN A 1 193 ? 8.161 -7.121 18.957 1.00 95.19 193 GLN A O 1
ATOM 1462 N N . GLU A 1 194 ? 8.328 -5.778 17.171 1.00 94.44 194 GLU A N 1
ATOM 1463 C CA . GLU A 1 194 ? 9.734 -5.400 17.410 1.00 94.44 194 GLU A CA 1
ATOM 1464 C C . GLU A 1 194 ? 9.946 -4.775 18.802 1.00 94.44 194 GLU A C 1
ATOM 1466 O O . GLU A 1 194 ? 11.005 -4.910 19.414 1.00 94.44 194 GLU A O 1
ATOM 1471 N N . LYS A 1 195 ? 8.904 -4.137 19.349 1.00 95.12 195 LYS A N 1
ATOM 1472 C CA . LYS A 1 195 ? 8.890 -3.536 20.691 1.00 95.12 195 LYS A CA 1
ATOM 1473 C C . LYS A 1 195 ? 8.310 -4.464 21.764 1.00 95.12 195 LYS A C 1
ATOM 1475 O O . LYS A 1 195 ? 8.039 -3.999 22.869 1.00 95.12 195 LYS A O 1
ATOM 1480 N N . LYS A 1 196 ? 8.103 -5.750 21.450 1.00 96.62 196 LYS A N 1
ATOM 1481 C CA . LYS A 1 196 ? 7.495 -6.770 22.327 1.00 96.62 196 LYS A CA 1
ATOM 1482 C C . LYS A 1 196 ? 6.151 -6.324 22.916 1.00 96.62 196 LYS A C 1
ATOM 1484 O O . LYS A 1 196 ? 5.872 -6.543 24.092 1.00 96.62 196 LYS A O 1
ATOM 1489 N N . PHE A 1 197 ? 5.346 -5.629 22.110 1.00 97.62 197 PHE A N 1
ATOM 1490 C CA . PHE A 1 197 ? 4.069 -5.077 22.557 1.00 97.62 197 PHE A CA 1
ATOM 1491 C C . PHE A 1 197 ? 3.009 -6.158 22.816 1.00 97.62 197 PHE A C 1
ATOM 1493 O O . PHE A 1 197 ? 2.226 -6.016 23.756 1.00 97.62 197 PHE A O 1
ATOM 1500 N N . PHE A 1 198 ? 2.984 -7.215 22.001 1.00 97.62 198 PHE A N 1
ATOM 1501 C CA . PHE A 1 198 ? 2.035 -8.320 22.131 1.00 97.62 198 PHE A CA 1
ATOM 1502 C C . PHE A 1 198 ? 2.604 -9.443 23.000 1.00 97.62 198 PHE A C 1
ATOM 1504 O O . PHE A 1 198 ? 3.813 -9.697 23.019 1.00 97.62 198 PHE A O 1
ATOM 1511 N N . LYS A 1 199 ? 1.721 -10.138 23.716 1.00 97.38 199 LYS A N 1
ATOM 1512 C CA . LYS A 1 199 ? 2.047 -11.386 24.408 1.00 97.38 199 LYS A CA 1
ATOM 1513 C C . LYS A 1 199 ? 1.963 -12.562 23.429 1.00 97.38 199 LYS A C 1
ATOM 1515 O O . LYS A 1 199 ? 1.161 -12.509 22.502 1.00 97.38 199 LYS A O 1
ATOM 1520 N N . PRO A 1 200 ? 2.685 -13.669 23.678 1.00 95.50 200 PRO A N 1
ATOM 1521 C CA . PRO A 1 200 ? 2.603 -14.869 22.838 1.00 95.50 200 PRO A CA 1
ATOM 1522 C C . PRO A 1 200 ? 1.199 -15.482 22.715 1.00 95.50 200 PRO A C 1
ATOM 1524 O O . PRO A 1 200 ? 0.947 -16.234 21.784 1.00 95.50 200 PRO A O 1
ATOM 1527 N N . THR A 1 201 ? 0.306 -15.195 23.664 1.00 96.75 201 THR A N 1
ATOM 1528 C CA . THR A 1 201 ? -1.070 -15.709 23.693 1.00 96.75 201 THR A CA 1
ATOM 1529 C C . THR A 1 201 ? -2.100 -14.737 23.121 1.00 96.75 201 THR A C 1
ATOM 1531 O O . THR A 1 201 ? -3.274 -15.089 23.089 1.00 96.75 201 THR A O 1
ATOM 1534 N N . ASP A 1 202 ? -1.700 -13.512 22.757 1.00 98.19 202 ASP A N 1
ATOM 1535 C CA . ASP A 1 202 ? -2.643 -12.504 22.268 1.00 98.19 202 ASP A CA 1
ATOM 1536 C C . ASP A 1 202 ? -3.147 -12.889 20.867 1.00 98.19 202 ASP A C 1
ATOM 1538 O O . ASP A 1 202 ? -2.359 -13.186 19.967 1.00 98.19 202 ASP A O 1
ATOM 1542 N N . VAL A 1 203 ? -4.461 -12.818 20.660 1.00 98.50 203 VAL A N 1
ATOM 1543 C CA . VAL A 1 203 ? -5.090 -12.954 19.342 1.00 98.50 203 VAL A CA 1
ATOM 1544 C C . VAL A 1 203 ? -5.192 -11.576 18.692 1.00 98.50 203 VAL A C 1
ATOM 1546 O O . VAL A 1 203 ? -5.864 -10.674 19.201 1.00 98.50 203 VAL A O 1
ATOM 1549 N N . VAL A 1 204 ? -4.541 -11.409 17.541 1.00 98.69 204 VAL A N 1
ATOM 1550 C CA . VAL A 1 204 ? -4.500 -10.147 16.792 1.00 98.69 204 VAL A CA 1
ATOM 1551 C C . VAL A 1 204 ? -5.170 -10.330 15.436 1.00 98.69 204 VAL A C 1
ATOM 1553 O O . VAL A 1 204 ? -4.768 -11.185 14.654 1.00 98.69 204 VAL A O 1
ATOM 1556 N N . VAL A 1 205 ? -6.173 -9.504 15.140 1.00 98.75 205 VAL A N 1
ATOM 1557 C CA . VAL A 1 205 ? -6.858 -9.498 13.841 1.00 98.75 205 VAL A CA 1
ATOM 1558 C C . VAL A 1 205 ? -6.435 -8.272 13.039 1.00 98.75 205 VAL A C 1
ATOM 1560 O O . VAL A 1 205 ? -6.703 -7.136 13.437 1.00 98.75 205 VAL A O 1
ATOM 1563 N N . CYS A 1 206 ? -5.799 -8.506 11.891 1.00 98.50 206 CYS A N 1
ATOM 1564 C CA . CYS A 1 206 ? -5.409 -7.482 10.925 1.00 98.50 206 CYS A CA 1
ATOM 1565 C C . CYS A 1 206 ? -6.464 -7.347 9.826 1.00 98.50 206 CYS A C 1
ATOM 1567 O O . CYS A 1 206 ? -6.710 -8.283 9.070 1.00 98.50 206 CYS A O 1
ATOM 1569 N N . VAL A 1 207 ? -7.065 -6.165 9.695 1.00 98.25 207 VAL A N 1
ATOM 1570 C CA . VAL A 1 207 ? -8.015 -5.888 8.615 1.00 98.25 207 VAL A CA 1
ATOM 1571 C C . VAL A 1 207 ? -7.241 -5.580 7.330 1.00 98.25 207 VAL A C 1
ATOM 1573 O O . VAL A 1 207 ? -6.621 -4.519 7.215 1.00 98.25 207 VAL A O 1
ATOM 1576 N N . ALA A 1 208 ? -7.295 -6.498 6.366 1.00 96.44 208 ALA A N 1
ATOM 1577 C CA . ALA A 1 208 ? -6.783 -6.330 5.007 1.00 96.44 208 ALA A CA 1
ATOM 1578 C C . ALA A 1 208 ? -7.891 -5.770 4.098 1.00 96.44 208 ALA A C 1
ATOM 1580 O O . ALA A 1 208 ? -8.774 -6.491 3.640 1.00 96.44 208 ALA A O 1
ATOM 1581 N N . THR A 1 209 ? -7.894 -4.457 3.863 1.00 94.31 209 THR A N 1
ATOM 1582 C CA . THR A 1 209 ? -9.071 -3.752 3.315 1.00 94.31 209 THR A CA 1
ATOM 1583 C C . THR A 1 209 ? -9.282 -3.889 1.806 1.00 94.31 209 THR A C 1
ATOM 1585 O O . THR A 1 209 ? -10.356 -3.541 1.308 1.00 94.31 209 THR A O 1
ATOM 1588 N N . GLY A 1 210 ? -8.277 -4.334 1.051 1.00 92.94 210 GLY A N 1
ATOM 1589 C CA . GLY A 1 210 ? -8.351 -4.357 -0.406 1.00 92.94 210 GLY A CA 1
ATOM 1590 C C . GLY A 1 210 ? -7.394 -5.347 -1.051 1.00 92.94 210 GLY A C 1
ATOM 1591 O O . GLY A 1 210 ? -6.295 -5.583 -0.561 1.00 92.94 210 GLY A O 1
ATOM 1592 N N . ASN A 1 211 ? -7.843 -5.915 -2.167 1.00 95.25 211 ASN A N 1
ATOM 1593 C CA . ASN A 1 211 ? -7.095 -6.866 -2.981 1.00 95.25 211 ASN A CA 1
ATOM 1594 C C . ASN A 1 211 ? -5.975 -6.164 -3.772 1.00 95.25 211 ASN A C 1
ATOM 1596 O O . ASN A 1 211 ? -6.210 -5.081 -4.314 1.00 95.25 211 ASN A O 1
ATOM 1600 N N . GLY A 1 212 ? -4.806 -6.800 -3.892 1.00 91.69 212 GLY A N 1
ATOM 1601 C CA . GLY A 1 212 ? -3.634 -6.242 -4.584 1.00 91.69 212 GLY A CA 1
ATOM 1602 C C . GLY A 1 212 ? -3.856 -5.893 -6.057 1.00 91.69 212 GLY A C 1
ATOM 1603 O O . GLY A 1 212 ? -3.259 -4.949 -6.569 1.00 91.69 212 GLY A O 1
ATOM 1604 N N . LEU A 1 213 ? -4.813 -6.538 -6.732 1.00 92.19 213 LEU A N 1
ATOM 1605 C CA . LEU A 1 213 ? -5.177 -6.224 -8.121 1.00 92.19 213 LEU A CA 1
ATOM 1606 C C . LEU A 1 213 ? -5.805 -4.831 -8.300 1.00 92.19 213 LEU A C 1
ATOM 1608 O O . LEU A 1 213 ? -5.983 -4.381 -9.434 1.00 92.19 213 LEU A O 1
ATOM 1612 N N . LYS A 1 214 ? -6.151 -4.132 -7.211 1.00 90.31 214 LYS A N 1
ATOM 1613 C CA . LYS A 1 214 ? -6.597 -2.734 -7.280 1.00 90.31 214 LYS A CA 1
ATOM 1614 C C . LYS A 1 214 ? -5.474 -1.766 -7.636 1.00 90.31 214 LYS A C 1
ATOM 1616 O O . LYS A 1 214 ? -5.751 -0.770 -8.307 1.00 90.31 214 LYS A O 1
ATOM 1621 N N . ASP A 1 215 ? -4.247 -2.051 -7.207 1.00 85.31 215 ASP A N 1
ATOM 1622 C CA . ASP A 1 215 ? -3.084 -1.203 -7.461 1.00 85.31 215 ASP A CA 1
ATOM 1623 C C . ASP A 1 215 ? -1.838 -2.033 -7.820 1.00 85.31 215 ASP A C 1
ATOM 1625 O O . ASP A 1 215 ? -0.840 -2.031 -7.095 1.00 85.31 215 ASP A O 1
ATOM 1629 N N . PRO A 1 216 ? -1.861 -2.724 -8.978 1.00 81.56 216 PRO A N 1
ATOM 1630 C CA . PRO A 1 216 ? -0.730 -3.539 -9.411 1.00 81.56 216 PRO A CA 1
ATOM 1631 C C . PRO A 1 216 ? 0.529 -2.695 -9.639 1.00 81.56 216 PRO A C 1
ATOM 1633 O O . PRO A 1 216 ? 1.636 -3.196 -9.497 1.00 81.56 216 PRO A O 1
ATOM 1636 N N . LYS A 1 217 ? 0.372 -1.403 -9.963 1.00 79.81 217 LYS A N 1
ATOM 1637 C CA . LYS A 1 217 ? 1.502 -0.500 -10.201 1.00 79.81 217 LYS A CA 1
ATOM 1638 C C . LYS A 1 217 ? 2.282 -0.230 -8.925 1.00 79.81 217 LYS A C 1
ATOM 1640 O O . LYS A 1 217 ? 3.503 -0.190 -8.975 1.00 79.81 217 LYS A O 1
ATOM 1645 N N . SER A 1 218 ? 1.607 0.005 -7.799 1.00 75.56 218 SER A N 1
ATOM 1646 C CA . SER A 1 218 ? 2.321 0.203 -6.535 1.00 75.56 218 SER A CA 1
ATOM 1647 C C . SER A 1 218 ? 2.970 -1.087 -6.045 1.00 75.56 218 SER A C 1
ATOM 1649 O O . SER A 1 218 ? 4.114 -1.023 -5.600 1.00 75.56 218 SER A O 1
ATOM 1651 N N . ALA A 1 219 ? 2.310 -2.235 -6.229 1.00 74.75 219 ALA A N 1
ATOM 1652 C CA . ALA A 1 219 ? 2.868 -3.541 -5.884 1.00 74.75 219 ALA A CA 1
ATOM 1653 C C . ALA A 1 219 ? 4.187 -3.834 -6.626 1.00 74.75 219 ALA A C 1
ATOM 1655 O O . ALA A 1 219 ? 5.125 -4.365 -6.037 1.00 74.75 219 ALA A O 1
ATOM 1656 N N . THR A 1 220 ? 4.301 -3.447 -7.903 1.00 72.44 220 THR A N 1
ATOM 1657 C CA . THR A 1 220 ? 5.512 -3.700 -8.703 1.00 72.44 220 THR A CA 1
ATOM 1658 C C . THR A 1 220 ? 6.626 -2.671 -8.513 1.00 72.44 220 THR A C 1
ATOM 1660 O O . THR A 1 220 ? 7.764 -2.978 -8.848 1.00 72.44 220 THR A O 1
ATOM 1663 N N . LYS A 1 221 ? 6.380 -1.486 -7.923 1.00 67.88 221 LYS A N 1
ATOM 1664 C CA . LYS A 1 221 ? 7.426 -0.448 -7.712 1.00 67.88 221 LYS A CA 1
ATOM 1665 C C . LYS A 1 221 ? 8.666 -0.975 -6.991 1.00 67.88 221 LYS A C 1
ATOM 1667 O O . LYS A 1 221 ? 9.780 -0.483 -7.175 1.00 67.88 221 LYS A O 1
ATOM 1672 N N . ILE A 1 222 ? 8.472 -1.956 -6.123 1.00 62.91 222 ILE A N 1
ATOM 1673 C CA . ILE A 1 222 ? 9.501 -2.470 -5.219 1.00 62.91 222 ILE A CA 1
ATOM 1674 C C . ILE A 1 222 ? 9.965 -3.878 -5.553 1.00 62.91 222 ILE A C 1
ATOM 1676 O O . ILE A 1 222 ? 10.918 -4.355 -4.948 1.00 62.91 222 ILE A O 1
ATOM 1680 N N . VAL A 1 223 ? 9.353 -4.499 -6.553 1.00 65.44 223 VAL A N 1
ATOM 1681 C CA . VAL A 1 223 ? 9.860 -5.734 -7.137 1.00 65.44 223 VAL A CA 1
ATOM 1682 C C . VAL A 1 223 ? 10.852 -5.322 -8.232 1.00 65.44 223 VAL A C 1
ATOM 1684 O O . VAL A 1 223 ? 10.622 -4.313 -8.904 1.00 65.44 223 VAL A O 1
ATOM 1687 N N . PRO A 1 224 ? 12.030 -5.949 -8.339 1.00 59.09 224 PRO A N 1
ATOM 1688 C CA . PRO A 1 224 ? 12.890 -5.747 -9.499 1.00 59.09 224 PRO A CA 1
ATOM 1689 C C . PRO A 1 224 ? 12.226 -6.319 -10.754 1.00 59.09 224 PRO A C 1
ATOM 1691 O O . PRO A 1 224 ? 11.473 -7.292 -10.668 1.00 59.09 224 PRO A O 1
ATOM 1694 N N . ASP A 1 225 ? 12.520 -5.739 -11.916 1.00 59.09 225 ASP A N 1
ATOM 1695 C CA . ASP A 1 225 ? 12.081 -6.337 -13.174 1.00 59.09 225 ASP A CA 1
ATOM 1696 C C . ASP A 1 225 ? 12.692 -7.735 -13.327 1.00 59.09 225 ASP A C 1
ATOM 1698 O O . ASP A 1 225 ? 13.832 -7.971 -12.911 1.00 59.09 225 ASP A O 1
ATOM 1702 N N . PRO A 1 226 ? 11.960 -8.686 -13.923 1.00 64.25 226 PRO A N 1
ATOM 1703 C CA . PRO A 1 226 ? 12.570 -9.939 -14.312 1.00 64.25 226 PRO A CA 1
ATOM 1704 C C . PRO A 1 226 ? 13.620 -9.682 -15.410 1.00 64.25 226 PRO A C 1
ATOM 1706 O O . PRO A 1 226 ? 13.381 -8.867 -16.309 1.00 64.25 226 PRO A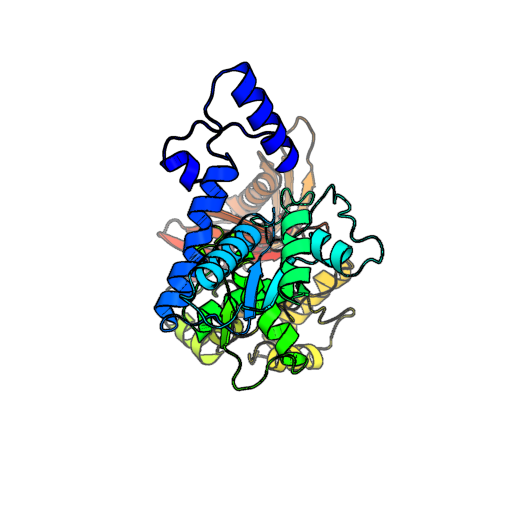 O 1
ATOM 1709 N N . PRO A 1 227 ? 14.760 -10.393 -15.386 1.00 63.31 227 PRO A N 1
ATOM 1710 C CA . PRO A 1 227 ? 15.737 -10.304 -16.461 1.00 63.31 227 PRO A CA 1
ATOM 1711 C C . PRO A 1 227 ? 15.122 -10.784 -17.775 1.00 63.31 227 PRO A C 1
ATOM 1713 O O . PRO A 1 227 ? 14.305 -11.709 -17.805 1.00 63.31 227 PRO A O 1
ATOM 1716 N N . THR A 1 228 ? 15.521 -10.135 -18.865 1.00 62.47 228 THR A N 1
ATOM 1717 C CA . THR A 1 228 ? 15.091 -10.481 -20.220 1.00 62.47 228 THR A CA 1
ATOM 1718 C C . THR A 1 228 ? 16.208 -11.259 -20.887 1.00 62.47 228 THR A C 1
ATOM 1720 O O . THR A 1 228 ? 17.324 -10.768 -20.955 1.00 62.47 228 THR A O 1
ATOM 1723 N N . ILE A 1 229 ? 15.906 -12.455 -21.383 1.00 66.38 229 ILE A N 1
ATOM 1724 C CA . ILE A 1 229 ? 16.858 -13.272 -22.137 1.00 66.38 229 ILE A CA 1
ATOM 1725 C C . ILE A 1 229 ? 16.359 -13.487 -23.562 1.00 66.38 229 ILE A C 1
ATOM 1727 O O . ILE A 1 229 ? 15.146 -13.540 -23.802 1.00 66.38 229 ILE A O 1
ATOM 1731 N N . ASP A 1 230 ? 17.288 -13.646 -24.503 1.00 63.72 230 ASP A N 1
ATOM 1732 C CA . ASP A 1 230 ? 16.950 -14.133 -25.837 1.00 63.72 230 ASP A CA 1
ATOM 1733 C C . ASP A 1 230 ? 16.422 -15.580 -25.756 1.00 63.72 230 ASP A C 1
ATOM 1735 O O . ASP A 1 230 ? 16.757 -16.321 -24.826 1.00 63.72 230 ASP A O 1
ATOM 1739 N N . PRO A 1 231 ? 15.579 -16.020 -26.712 1.00 68.94 231 PRO A N 1
ATOM 1740 C CA . PRO A 1 231 ? 14.984 -17.357 -26.706 1.00 68.94 231 PRO A CA 1
ATOM 1741 C C . PRO A 1 231 ? 15.996 -18.446 -27.130 1.00 68.94 231 PRO A C 1
ATOM 1743 O O . PRO A 1 231 ? 15.744 -19.215 -28.056 1.00 68.94 231 PRO A O 1
ATOM 1746 N N . GLU A 1 232 ? 17.150 -18.504 -26.464 1.00 69.25 232 GLU A N 1
ATOM 1747 C CA . GLU A 1 232 ? 18.262 -19.425 -26.712 1.00 69.25 232 GLU A CA 1
ATOM 1748 C C . GLU A 1 232 ? 18.645 -20.151 -25.409 1.00 69.25 232 GLU A C 1
ATOM 1750 O O . GLU A 1 232 ? 18.742 -19.545 -24.344 1.00 69.25 232 GLU A O 1
ATOM 1755 N N . MET A 1 233 ? 18.890 -21.467 -25.470 1.00 81.50 233 MET A N 1
ATOM 1756 C CA . MET A 1 233 ? 19.228 -22.253 -24.267 1.00 81.50 233 MET A CA 1
ATOM 1757 C C . MET A 1 233 ? 20.540 -21.815 -23.608 1.00 81.50 233 MET A C 1
ATOM 1759 O O . MET A 1 233 ? 20.663 -21.918 -22.393 1.00 81.50 233 MET A O 1
ATOM 1763 N N . SER A 1 234 ? 21.488 -21.271 -24.377 1.00 74.25 234 SER A N 1
ATOM 1764 C CA . SER A 1 234 ? 22.723 -20.700 -23.831 1.00 74.25 234 SER A CA 1
ATOM 1765 C C . SER A 1 234 ? 22.462 -19.541 -22.869 1.00 74.25 234 SER A C 1
ATOM 1767 O O . SER A 1 234 ? 23.177 -19.405 -21.879 1.00 74.2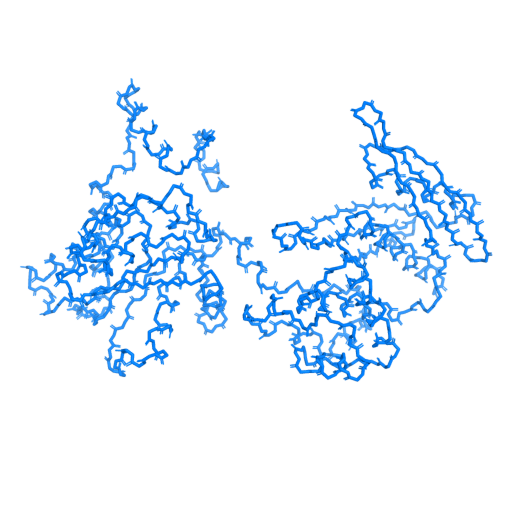5 234 SER A O 1
ATOM 1769 N N . GLU A 1 235 ? 21.419 -18.743 -23.112 1.00 71.50 235 GLU A N 1
ATOM 1770 C CA . GLU A 1 235 ? 21.031 -17.657 -22.210 1.00 71.50 235 GLU A CA 1
ATOM 1771 C C . GLU A 1 235 ? 20.400 -18.189 -20.922 1.00 71.50 235 GLU A C 1
ATOM 1773 O O . GLU A 1 235 ? 20.687 -17.692 -19.834 1.00 71.50 235 GLU A O 1
ATOM 1778 N N . VAL A 1 236 ? 19.605 -19.260 -21.014 1.00 74.81 236 VAL A N 1
ATOM 1779 C CA . VAL A 1 236 ? 19.073 -19.960 -19.832 1.00 74.81 236 VAL A CA 1
ATOM 1780 C C . VAL A 1 236 ? 20.213 -20.552 -18.998 1.00 74.81 236 VAL A C 1
ATOM 1782 O O . VAL A 1 236 ? 20.235 -20.396 -17.775 1.00 74.81 236 VAL A O 1
ATOM 1785 N N . ASP A 1 237 ? 21.188 -21.191 -19.644 1.00 77.31 237 ASP A N 1
ATOM 1786 C CA . ASP A 1 237 ? 22.355 -21.761 -18.971 1.00 77.31 237 ASP A CA 1
ATOM 1787 C C . ASP A 1 237 ? 23.176 -20.671 -18.266 1.00 77.31 237 ASP A C 1
ATOM 1789 O O . ASP A 1 237 ? 23.571 -20.848 -17.112 1.00 77.31 237 ASP A O 1
ATOM 1793 N N . ASN A 1 238 ? 23.379 -19.516 -18.910 1.00 70.44 238 ASN A N 1
ATOM 1794 C CA . ASN A 1 238 ? 24.036 -18.355 -18.306 1.00 70.44 238 ASN A CA 1
ATOM 1795 C C . ASN A 1 238 ? 23.238 -17.805 -17.114 1.00 70.44 238 ASN A C 1
ATOM 1797 O O . ASN A 1 238 ? 23.810 -17.582 -16.042 1.00 70.44 238 ASN A O 1
ATOM 1801 N N . TYR A 1 239 ? 21.920 -17.653 -17.267 1.00 71.75 239 TYR A N 1
ATOM 1802 C CA . TYR A 1 239 ? 21.008 -17.194 -16.220 1.00 71.75 239 TYR A CA 1
ATOM 1803 C C . TYR A 1 239 ? 21.101 -18.055 -14.952 1.00 71.75 239 TYR A C 1
ATOM 1805 O O . TYR A 1 239 ? 21.220 -17.533 -13.837 1.00 71.75 239 TYR A O 1
ATOM 1813 N N . LEU A 1 240 ? 21.114 -19.380 -15.123 1.00 79.00 240 LEU A N 1
ATOM 1814 C CA . LEU A 1 240 ? 21.245 -20.338 -14.026 1.00 79.00 240 LEU A CA 1
ATOM 1815 C C . LEU A 1 240 ? 22.665 -20.363 -13.449 1.00 79.00 240 LEU A C 1
ATOM 1817 O O . LEU A 1 240 ? 22.832 -20.315 -12.229 1.00 79.00 240 LEU A O 1
ATOM 1821 N N . LYS A 1 241 ? 23.693 -20.394 -14.305 1.00 76.56 241 LYS A N 1
ATOM 1822 C CA . LYS A 1 241 ? 25.110 -20.448 -13.908 1.00 76.56 241 LYS A CA 1
ATOM 1823 C C . LYS A 1 241 ? 25.519 -19.249 -13.057 1.00 76.56 241 LYS A C 1
ATOM 1825 O O . LYS A 1 241 ? 26.210 -19.422 -12.055 1.00 76.56 241 LYS A O 1
ATOM 1830 N N . HIS A 1 242 ? 25.083 -18.051 -13.440 1.00 70.50 242 HIS A N 1
ATOM 1831 C CA . HIS A 1 242 ? 25.371 -16.808 -12.721 1.00 70.50 242 HIS A CA 1
ATOM 1832 C C . HIS A 1 242 ? 24.347 -16.494 -11.622 1.00 70.50 242 HIS A C 1
ATOM 1834 O O . HIS A 1 242 ? 24.466 -15.475 -10.944 1.00 70.50 242 HIS A O 1
ATOM 1840 N N . LYS A 1 243 ? 23.371 -17.389 -11.416 1.00 68.31 243 LYS A N 1
ATOM 1841 C CA . LYS A 1 243 ? 22.305 -17.292 -10.416 1.00 68.31 243 LYS A CA 1
ATOM 1842 C C . LYS A 1 243 ? 21.552 -15.964 -10.438 1.00 68.31 243 LYS A C 1
ATOM 1844 O O . LYS A 1 243 ? 21.191 -15.422 -9.393 1.00 68.31 243 LYS A O 1
ATOM 1849 N N . LEU A 1 244 ? 21.271 -15.455 -11.633 1.00 65.50 244 LEU A N 1
ATOM 1850 C CA . LEU A 1 244 ? 20.596 -14.167 -11.808 1.00 65.50 244 LEU A CA 1
ATOM 1851 C C . LEU A 1 244 ? 19.154 -14.182 -11.259 1.00 65.50 244 LEU A C 1
ATOM 1853 O O . LEU A 1 244 ? 18.575 -13.132 -11.002 1.00 65.50 244 LEU A O 1
ATOM 1857 N N . TYR A 1 245 ? 18.591 -15.361 -10.974 1.00 66.88 245 TYR A N 1
ATOM 1858 C CA . TYR A 1 245 ? 17.328 -15.520 -10.246 1.00 66.88 245 TYR A CA 1
ATOM 1859 C C . TYR A 1 245 ? 17.378 -15.056 -8.776 1.00 66.88 245 TYR A C 1
ATOM 1861 O O . TYR A 1 245 ? 16.329 -14.806 -8.186 1.00 66.88 245 TYR A O 1
ATOM 1869 N N . HIS A 1 246 ? 18.562 -14.900 -8.166 1.00 61.00 246 HIS A N 1
ATOM 1870 C CA . HIS A 1 246 ? 18.699 -14.372 -6.799 1.00 61.00 246 HIS A CA 1
ATOM 1871 C C . HIS A 1 246 ? 18.597 -12.847 -6.703 1.00 61.00 246 HIS A C 1
ATOM 1873 O O . HIS A 1 246 ? 18.370 -12.324 -5.614 1.00 61.00 246 HIS A O 1
ATOM 1879 N N . ILE A 1 247 ? 18.659 -12.131 -7.830 1.00 59.06 247 ILE A N 1
ATOM 1880 C CA . ILE A 1 247 ? 18.469 -10.674 -7.877 1.00 59.06 247 ILE A CA 1
ATOM 1881 C C . ILE A 1 247 ? 17.075 -10.270 -7.327 1.00 59.06 247 ILE A C 1
ATOM 1883 O O . ILE A 1 247 ? 16.872 -9.146 -6.878 1.00 59.06 247 ILE A O 1
ATOM 1887 N N . GLN A 1 248 ? 16.128 -11.215 -7.257 1.00 53.59 248 GLN A N 1
ATOM 1888 C CA . GLN A 1 248 ? 14.759 -11.016 -6.771 1.00 53.59 248 GLN A CA 1
ATOM 1889 C C . GLN A 1 248 ? 14.584 -10.928 -5.238 1.00 53.59 248 GLN A C 1
ATOM 1891 O O . GLN A 1 248 ? 13.475 -10.639 -4.789 1.00 53.59 248 GLN A O 1
ATOM 1896 N N . SER A 1 249 ? 15.592 -11.215 -4.399 1.00 45.91 249 SER A N 1
ATOM 1897 C CA . SER A 1 249 ? 15.304 -11.644 -3.015 1.00 45.91 249 SER A CA 1
ATOM 1898 C C . SER A 1 249 ? 15.326 -10.610 -1.878 1.00 45.91 249 SER A C 1
ATOM 1900 O O . SER A 1 249 ? 15.115 -11.034 -0.742 1.00 45.91 249 SER A O 1
ATOM 1902 N N . GLU A 1 250 ? 15.502 -9.300 -2.091 1.00 47.31 250 GLU A N 1
ATOM 1903 C CA . GLU A 1 250 ? 15.523 -8.344 -0.962 1.00 47.31 250 GLU A CA 1
ATOM 1904 C C . GLU A 1 250 ? 14.584 -7.138 -1.098 1.00 47.31 250 GLU A C 1
ATOM 1906 O O . GLU A 1 250 ? 14.620 -6.395 -2.076 1.00 47.31 250 GLU A O 1
ATOM 1911 N N . GLY A 1 251 ? 13.763 -6.945 -0.057 1.00 48.69 251 GLY A N 1
ATOM 1912 C CA . GLY A 1 251 ? 12.795 -5.862 0.096 1.00 48.69 251 GLY A CA 1
ATOM 1913 C C . GLY A 1 251 ? 13.389 -4.451 0.252 1.00 48.69 251 GLY A C 1
ATOM 1914 O O . GLY A 1 251 ? 14.590 -4.195 0.166 1.00 48.69 251 GLY A O 1
ATOM 1915 N N . ILE A 1 252 ? 12.486 -3.500 0.468 1.00 43.38 252 ILE A N 1
ATOM 1916 C CA . ILE A 1 252 ? 12.609 -2.058 0.185 1.00 43.38 252 ILE A CA 1
ATOM 1917 C C . ILE A 1 252 ? 13.708 -1.331 0.928 1.00 43.38 252 ILE A C 1
ATOM 1919 O O . ILE A 1 252 ? 14.231 -0.356 0.382 1.00 43.38 252 ILE A O 1
ATOM 1923 N N . LYS A 1 253 ? 14.091 -1.790 2.121 1.00 45.88 253 LYS A N 1
ATOM 1924 C CA . LYS A 1 253 ? 15.167 -1.198 2.925 1.00 45.88 253 LYS A CA 1
ATOM 1925 C C . LYS A 1 253 ? 16.447 -0.959 2.132 1.00 45.88 253 LYS A C 1
ATOM 1927 O O . LYS A 1 253 ? 17.242 -0.110 2.521 1.00 45.88 253 LYS A O 1
ATOM 1932 N N . ASN A 1 254 ? 16.613 -1.644 1.002 1.00 50.19 254 ASN A N 1
ATOM 1933 C CA . ASN A 1 254 ? 17.791 -1.556 0.172 1.00 50.19 254 ASN A CA 1
ATOM 1934 C C . ASN A 1 254 ? 17.608 -0.899 -1.217 1.00 50.19 254 ASN A C 1
ATOM 1936 O O . ASN A 1 254 ? 18.631 -0.573 -1.805 1.00 50.19 254 ASN A O 1
ATOM 1940 N N . LYS A 1 255 ? 16.404 -0.613 -1.757 1.00 47.78 255 LYS A N 1
ATOM 1941 C CA . LYS A 1 255 ? 16.277 -0.074 -3.145 1.00 47.78 255 LYS A CA 1
ATOM 1942 C C . LYS A 1 255 ? 16.879 1.327 -3.329 1.00 47.78 255 LYS A C 1
ATOM 1944 O O . LYS A 1 255 ? 17.583 1.564 -4.307 1.00 47.78 255 LYS A O 1
ATOM 1949 N N . GLN A 1 256 ? 16.617 2.236 -2.386 1.00 51.44 256 GLN A N 1
ATOM 1950 C CA . GLN A 1 256 ? 17.164 3.605 -2.366 1.00 51.44 256 GLN A CA 1
ATOM 1951 C C . GLN A 1 256 ? 18.402 3.743 -1.473 1.00 51.44 256 GLN A C 1
ATOM 1953 O O . GLN A 1 256 ? 18.862 4.855 -1.221 1.00 51.44 256 GLN A O 1
ATOM 1958 N N . LYS A 1 257 ? 18.949 2.627 -0.973 1.00 62.12 257 LYS A N 1
ATOM 1959 C CA . LYS A 1 257 ? 20.214 2.664 -0.246 1.00 62.12 257 LYS A CA 1
ATOM 1960 C C . LYS A 1 257 ? 21.271 3.167 -1.214 1.00 62.12 257 LYS A C 1
ATOM 1962 O O . LYS A 1 257 ? 21.624 2.476 -2.171 1.00 62.12 257 LYS A O 1
ATOM 1967 N N . VAL A 1 258 ? 21.737 4.383 -0.964 1.00 61.44 258 VAL A N 1
ATOM 1968 C CA . VAL A 1 258 ? 22.899 4.928 -1.647 1.00 61.44 258 VAL A CA 1
ATOM 1969 C C . VAL A 1 258 ? 24.059 4.004 -1.321 1.00 61.44 258 VAL A C 1
ATOM 1971 O O . VAL A 1 258 ? 24.416 3.818 -0.156 1.00 61.44 258 VAL A O 1
ATOM 1974 N N . LEU A 1 259 ? 24.585 3.352 -2.352 1.00 63.97 259 LEU A N 1
ATOM 1975 C CA . LEU A 1 259 ? 25.721 2.458 -2.191 1.00 63.97 259 LEU A CA 1
ATOM 1976 C C . LEU A 1 259 ? 27.006 3.275 -2.106 1.00 63.97 259 LEU A C 1
ATOM 1978 O O . LEU A 1 259 ? 27.887 2.940 -1.312 1.00 63.97 259 LEU A O 1
ATOM 1982 N N . TRP A 1 260 ? 27.081 4.362 -2.885 1.00 68.50 260 TRP A N 1
ATOM 1983 C CA . TRP A 1 260 ? 28.262 5.210 -2.993 1.00 68.50 260 TRP A CA 1
ATOM 1984 C C . TRP A 1 260 ? 27.928 6.677 -3.264 1.00 68.50 260 TRP A C 1
ATOM 1986 O O . TRP A 1 260 ? 27.095 6.983 -4.116 1.00 68.50 260 TRP A O 1
ATOM 1996 N N . ASP A 1 261 ? 28.705 7.551 -2.621 1.00 58.47 261 ASP A N 1
ATOM 1997 C CA . ASP A 1 261 ? 28.780 8.991 -2.909 1.00 58.47 261 ASP A CA 1
ATOM 1998 C C . ASP A 1 261 ? 30.054 9.369 -3.698 1.00 58.47 261 ASP A C 1
ATOM 2000 O O . ASP A 1 261 ? 30.246 10.531 -4.046 1.00 58.47 261 ASP A O 1
ATOM 2004 N N . LYS A 1 262 ? 30.965 8.405 -3.920 1.00 65.12 262 LYS A N 1
ATOM 2005 C CA . LYS A 1 262 ? 32.242 8.557 -4.643 1.00 65.12 262 LYS A CA 1
ATOM 2006 C C . LYS A 1 262 ? 32.550 7.313 -5.477 1.00 65.12 262 LYS A C 1
ATOM 2008 O O . LYS A 1 262 ? 32.171 6.223 -5.049 1.00 65.12 262 LYS A O 1
ATOM 2013 N N . ILE A 1 263 ? 33.293 7.437 -6.586 1.00 69.31 263 ILE A N 1
ATOM 2014 C CA . ILE A 1 263 ? 33.682 6.280 -7.427 1.00 69.31 263 ILE A CA 1
ATOM 2015 C C . ILE A 1 263 ? 34.307 5.149 -6.580 1.00 69.31 263 ILE A C 1
ATOM 2017 O O . ILE A 1 263 ? 35.379 5.337 -5.990 1.00 69.31 263 ILE A O 1
ATOM 2021 N N . PRO A 1 264 ? 33.688 3.955 -6.541 1.00 77.31 264 PRO A N 1
ATOM 2022 C CA . PRO A 1 264 ? 34.258 2.790 -5.876 1.00 77.31 264 PRO A CA 1
ATOM 2023 C C . PRO A 1 264 ? 35.401 2.175 -6.700 1.00 77.31 264 PRO A C 1
ATOM 2025 O O . PRO A 1 264 ? 35.468 2.280 -7.920 1.00 77.31 264 PRO A O 1
ATOM 2028 N N . THR A 1 265 ? 36.307 1.464 -6.036 1.00 82.81 265 THR A N 1
ATOM 2029 C CA . THR A 1 265 ? 37.293 0.593 -6.699 1.00 82.81 265 THR A CA 1
ATOM 2030 C C . THR A 1 265 ? 36.634 -0.693 -7.213 1.00 82.81 265 THR A C 1
ATOM 2032 O O . THR A 1 265 ? 35.621 -1.133 -6.670 1.00 82.81 265 THR A O 1
ATOM 2035 N N . ILE A 1 266 ? 37.251 -1.376 -8.187 1.00 81.44 266 ILE A N 1
ATOM 2036 C CA . ILE A 1 266 ? 36.791 -2.696 -8.679 1.00 81.44 266 ILE A CA 1
ATOM 2037 C C . ILE A 1 266 ? 36.589 -3.692 -7.525 1.00 81.44 266 ILE A C 1
ATOM 2039 O O . ILE A 1 266 ? 35.624 -4.452 -7.512 1.00 81.44 266 ILE A O 1
ATOM 2043 N N . ALA A 1 267 ? 37.470 -3.672 -6.518 1.00 81.19 267 ALA A N 1
ATOM 2044 C CA . ALA A 1 267 ? 37.354 -4.533 -5.343 1.00 81.19 267 ALA A CA 1
ATOM 2045 C C . ALA A 1 267 ? 36.124 -4.195 -4.479 1.00 81.19 267 ALA A C 1
ATOM 2047 O O . ALA A 1 267 ? 35.460 -5.102 -3.974 1.00 81.19 267 ALA A O 1
ATOM 2048 N N . GLN A 1 268 ? 35.798 -2.907 -4.328 1.00 81.69 268 GLN A N 1
ATOM 2049 C CA . GLN A 1 268 ? 34.602 -2.455 -3.612 1.00 81.69 268 GLN A CA 1
ATOM 2050 C C . GLN A 1 268 ? 33.321 -2.795 -4.378 1.00 81.69 268 GLN A C 1
ATOM 2052 O O . GLN A 1 268 ? 32.393 -3.316 -3.762 1.00 81.69 268 GLN A O 1
ATOM 2057 N N . ILE A 1 269 ? 33.299 -2.587 -5.702 1.00 82.12 269 ILE A N 1
ATOM 2058 C CA . ILE A 1 269 ? 32.187 -3.012 -6.565 1.00 82.12 269 ILE A CA 1
ATOM 2059 C C . ILE A 1 269 ? 31.981 -4.517 -6.428 1.00 82.12 269 ILE A C 1
ATOM 2061 O O . ILE A 1 269 ? 30.899 -4.945 -6.050 1.00 82.12 269 ILE A O 1
ATOM 2065 N N . LYS A 1 270 ? 33.026 -5.329 -6.625 1.00 83.56 270 LYS A N 1
ATOM 2066 C CA . LYS A 1 270 ? 32.932 -6.792 -6.520 1.00 83.56 270 LYS A CA 1
ATOM 2067 C C . LYS A 1 270 ? 32.366 -7.245 -5.174 1.00 83.56 270 LYS A C 1
ATOM 2069 O O . LYS A 1 270 ? 31.506 -8.122 -5.133 1.00 83.56 270 LYS A O 1
ATOM 2074 N N . LYS A 1 271 ? 32.841 -6.655 -4.072 1.00 81.94 271 LYS A N 1
ATOM 2075 C CA . LYS A 1 271 ? 32.366 -6.991 -2.725 1.00 81.94 271 LYS A CA 1
ATOM 2076 C C . LYS A 1 271 ? 30.880 -6.674 -2.569 1.00 81.94 271 LYS A C 1
ATOM 2078 O O . LYS A 1 271 ? 30.144 -7.503 -2.044 1.00 81.94 271 LYS A O 1
ATOM 2083 N N . ILE A 1 272 ? 30.452 -5.501 -3.027 1.00 80.50 272 ILE A N 1
ATOM 2084 C CA . ILE A 1 272 ? 29.060 -5.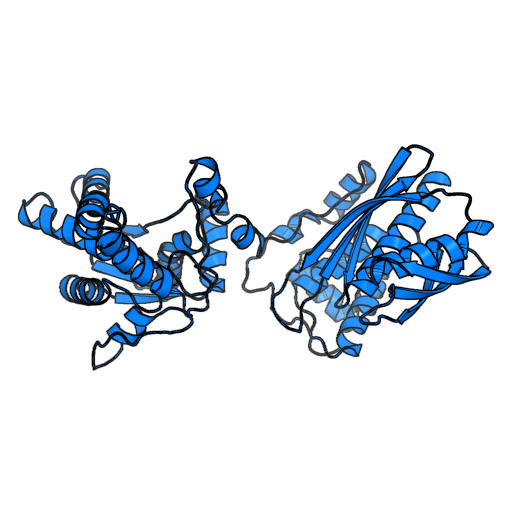057 -2.931 1.00 80.50 272 ILE A CA 1
ATOM 2085 C C . ILE A 1 272 ? 28.164 -5.895 -3.828 1.00 80.50 272 ILE A C 1
ATOM 2087 O O . ILE A 1 272 ? 27.118 -6.320 -3.369 1.00 80.50 272 ILE A O 1
ATOM 2091 N N . ILE A 1 273 ? 28.601 -6.228 -5.042 1.00 78.50 273 ILE A N 1
ATOM 2092 C CA . ILE A 1 273 ? 27.830 -7.080 -5.949 1.00 78.50 273 ILE A CA 1
ATOM 2093 C C . ILE A 1 273 ? 27.581 -8.461 -5.337 1.00 78.50 273 ILE A C 1
ATOM 2095 O O . ILE A 1 273 ? 26.449 -8.939 -5.314 1.00 78.50 273 ILE A O 1
ATOM 2099 N N . ASN A 1 274 ? 28.622 -9.062 -4.759 1.00 76.88 274 ASN A N 1
ATOM 2100 C CA . ASN A 1 274 ? 28.495 -10.350 -4.086 1.00 76.88 274 ASN A CA 1
ATOM 2101 C C . ASN A 1 274 ? 27.605 -10.244 -2.831 1.00 76.88 274 ASN A C 1
ATOM 2103 O O . ASN A 1 274 ? 26.688 -11.036 -2.656 1.00 76.88 274 ASN A O 1
ATOM 2107 N N . THR A 1 275 ? 27.814 -9.220 -1.995 1.00 74.00 275 THR A N 1
ATOM 2108 C CA . THR A 1 275 ? 27.069 -9.060 -0.730 1.00 74.00 275 THR A CA 1
ATOM 2109 C C . THR A 1 275 ? 25.598 -8.703 -0.944 1.00 74.00 275 THR A C 1
ATOM 2111 O O . THR A 1 275 ? 24.740 -9.217 -0.240 1.00 74.00 275 THR A O 1
ATOM 2114 N N . GLU A 1 276 ? 25.305 -7.799 -1.878 1.00 66.88 276 GLU A N 1
ATOM 2115 C CA . GLU A 1 276 ? 23.980 -7.192 -2.040 1.00 66.88 276 GLU A CA 1
ATOM 2116 C C . GLU A 1 276 ? 23.100 -7.912 -3.071 1.00 66.88 276 GLU A C 1
ATOM 2118 O O . GLU A 1 276 ? 21.880 -7.763 -2.998 1.00 66.88 276 GLU A O 1
ATOM 2123 N N . PHE A 1 277 ? 23.688 -8.659 -4.017 1.00 68.75 277 PHE A N 1
ATOM 2124 C CA . PHE A 1 277 ? 22.952 -9.359 -5.084 1.00 68.75 277 PHE A CA 1
ATOM 2125 C C . PHE A 1 277 ? 23.275 -10.855 -5.182 1.00 68.75 277 PHE A C 1
ATOM 2127 O O . PHE A 1 277 ? 22.596 -11.572 -5.911 1.00 68.75 277 PHE A O 1
ATOM 2134 N N . GLY A 1 278 ? 24.304 -11.351 -4.483 1.00 65.50 278 GLY A N 1
ATOM 2135 C CA . GLY A 1 278 ? 24.690 -12.766 -4.539 1.00 65.50 278 GLY A CA 1
ATOM 2136 C C . GLY A 1 278 ? 25.241 -13.220 -5.896 1.00 65.50 278 GLY A C 1
ATOM 2137 O O . GLY A 1 278 ? 25.266 -14.420 -6.169 1.00 65.50 278 GLY A O 1
ATOM 2138 N N . VAL A 1 279 ? 25.667 -12.279 -6.748 1.00 68.00 279 VAL A N 1
ATOM 2139 C CA . VAL A 1 279 ? 26.157 -12.545 -8.110 1.00 68.00 279 VAL A CA 1
ATOM 2140 C C . VAL A 1 279 ? 27.688 -12.519 -8.146 1.00 68.00 279 VAL A C 1
ATOM 2142 O O . VAL A 1 279 ? 28.331 -11.651 -7.551 1.00 68.00 279 VAL A O 1
ATOM 2145 N N . GLU A 1 280 ? 28.288 -13.450 -8.891 1.00 72.25 280 GLU A N 1
ATOM 2146 C CA . GLU A 1 280 ? 29.717 -13.431 -9.214 1.00 72.25 280 GLU A CA 1
ATOM 2147 C C . GLU A 1 280 ? 29.942 -13.016 -10.672 1.00 72.25 280 GLU A C 1
ATOM 2149 O O . GLU A 1 280 ? 29.540 -13.711 -11.607 1.00 72.25 280 GLU A O 1
ATOM 2154 N N . LEU A 1 281 ? 30.617 -11.877 -10.851 1.00 76.44 281 LEU A N 1
ATOM 2155 C CA . LEU A 1 281 ? 30.952 -11.304 -12.156 1.00 76.44 281 LEU A CA 1
ATOM 2156 C C . LEU A 1 281 ? 32.427 -11.522 -12.506 1.00 76.44 281 LEU A C 1
ATOM 2158 O O . LEU A 1 281 ? 33.300 -11.554 -11.629 1.00 76.44 281 LEU A O 1
ATOM 2162 N N . THR A 1 282 ? 32.715 -11.634 -13.804 1.00 77.81 282 THR A N 1
ATOM 2163 C CA . THR A 1 282 ? 34.088 -11.689 -14.317 1.00 77.81 282 THR A CA 1
ATOM 2164 C C . THR A 1 282 ? 34.775 -10.327 -14.182 1.00 77.81 282 THR A C 1
ATOM 2166 O O . THR A 1 282 ? 34.129 -9.291 -14.015 1.00 77.81 282 THR A O 1
ATOM 2169 N N . LYS A 1 283 ? 36.114 -10.309 -14.238 1.00 76.62 283 LYS A N 1
ATOM 2170 C CA . LYS A 1 283 ? 36.895 -9.064 -14.133 1.00 76.62 283 LYS A CA 1
ATOM 2171 C C . LYS A 1 283 ? 36.517 -8.053 -15.226 1.00 76.62 283 LYS A C 1
ATOM 2173 O O . LYS A 1 283 ? 36.438 -6.868 -14.941 1.00 76.62 283 LYS A O 1
ATOM 2178 N N . GLU A 1 284 ? 36.252 -8.543 -16.433 1.00 72.06 284 GLU A N 1
ATOM 2179 C CA . GLU A 1 284 ? 35.892 -7.732 -17.601 1.00 72.06 284 GLU A CA 1
ATOM 2180 C C . GLU A 1 284 ? 34.536 -7.030 -17.398 1.00 72.06 284 GLU A C 1
ATOM 2182 O O . GLU A 1 284 ? 34.433 -5.824 -17.600 1.00 72.06 284 GLU A O 1
ATOM 2187 N N . VAL A 1 285 ? 33.521 -7.742 -16.892 1.00 73.50 285 VAL A N 1
ATOM 2188 C CA . VAL A 1 285 ? 32.203 -7.148 -16.590 1.00 73.50 285 VAL A CA 1
ATOM 2189 C C . VAL A 1 285 ? 32.294 -6.154 -15.433 1.00 73.50 285 VAL A C 1
ATOM 2191 O O . VAL A 1 285 ? 31.654 -5.109 -15.458 1.00 73.50 285 VAL A O 1
ATOM 2194 N N . LEU A 1 286 ? 33.126 -6.428 -14.423 1.00 81.12 286 LEU A N 1
ATOM 2195 C CA . LEU A 1 286 ? 33.344 -5.486 -13.319 1.00 81.12 286 LEU A CA 1
ATOM 2196 C C . LEU A 1 286 ? 33.965 -4.158 -13.783 1.00 81.12 286 LEU A C 1
ATOM 2198 O O . LEU A 1 286 ? 33.667 -3.120 -13.194 1.00 81.12 286 LEU A O 1
ATOM 2202 N N . GLU A 1 287 ? 34.818 -4.183 -14.810 1.00 80.38 287 GLU A N 1
ATOM 2203 C CA . GLU A 1 287 ? 35.390 -2.975 -15.419 1.00 80.38 287 GLU A CA 1
ATOM 2204 C C . GLU A 1 287 ? 34.316 -2.169 -16.170 1.00 80.38 287 GLU A C 1
ATOM 2206 O O . GLU A 1 287 ? 34.217 -0.961 -15.967 1.00 80.38 287 GLU A O 1
ATOM 2211 N N . GLN A 1 288 ? 33.437 -2.834 -16.926 1.00 76.62 288 GLN A N 1
ATOM 2212 C CA . GLN A 1 288 ? 32.314 -2.186 -17.620 1.00 76.62 288 GLN A CA 1
ATOM 2213 C C . GLN A 1 288 ? 31.297 -1.571 -16.646 1.00 76.62 288 GLN A C 1
ATOM 2215 O O . GLN A 1 288 ? 30.920 -0.407 -16.783 1.00 76.62 288 GLN A O 1
ATOM 2220 N N . VAL A 1 289 ? 30.922 -2.316 -15.600 1.00 81.44 289 VAL A N 1
ATOM 2221 C CA . VAL A 1 289 ? 30.056 -1.818 -14.521 1.00 81.44 289 VAL A CA 1
ATOM 2222 C C . VAL A 1 289 ? 30.672 -0.582 -13.860 1.00 81.44 289 VAL A C 1
ATOM 2224 O O . VAL A 1 289 ? 29.963 0.389 -13.598 1.00 81.44 289 VAL A O 1
ATOM 2227 N N . LEU A 1 290 ? 31.988 -0.579 -13.611 1.00 83.44 290 LEU A N 1
ATOM 2228 C CA . LEU A 1 290 ? 32.684 0.577 -13.042 1.00 83.44 290 LEU A CA 1
ATOM 2229 C C . LEU A 1 290 ? 32.604 1.809 -13.954 1.00 83.44 290 LEU A C 1
ATOM 2231 O O . LEU A 1 290 ? 32.395 2.917 -13.458 1.00 83.44 290 LEU A O 1
ATOM 2235 N N . ASP A 1 291 ? 32.754 1.634 -15.265 1.00 79.50 291 ASP A N 1
ATOM 2236 C CA . ASP A 1 291 ? 32.659 2.737 -16.224 1.00 79.50 291 ASP A CA 1
ATOM 2237 C C . ASP A 1 291 ? 31.245 3.330 -16.284 1.00 79.50 291 ASP A C 1
ATOM 2239 O O . ASP A 1 291 ? 31.089 4.554 -16.239 1.00 79.50 291 ASP A O 1
ATOM 2243 N N . SER A 1 292 ? 30.210 2.490 -16.252 1.00 78.94 292 SER A N 1
ATOM 2244 C CA . SER A 1 292 ? 28.820 2.946 -16.147 1.00 78.94 292 SER A CA 1
ATOM 2245 C C . SER A 1 292 ? 28.544 3.671 -14.828 1.00 78.94 292 SER A C 1
ATOM 2247 O O . SER A 1 292 ? 27.897 4.717 -14.823 1.00 78.94 292 SER A O 1
ATOM 2249 N N . VAL A 1 293 ? 29.108 3.205 -13.710 1.00 80.75 293 VAL A N 1
ATOM 2250 C CA . VAL A 1 293 ? 29.018 3.888 -12.404 1.00 80.75 293 VAL A CA 1
ATOM 2251 C C . VAL A 1 293 ? 29.677 5.279 -12.435 1.00 80.75 293 VAL A C 1
ATOM 2253 O O . VAL A 1 293 ? 29.123 6.231 -11.883 1.00 80.75 293 VAL A O 1
ATOM 2256 N N . ARG A 1 294 ? 30.814 5.453 -13.127 1.00 79.25 294 ARG A N 1
ATOM 2257 C CA . ARG A 1 294 ? 31.487 6.765 -13.283 1.00 79.25 294 ARG A CA 1
ATOM 2258 C C . ARG A 1 294 ? 30.622 7.800 -14.011 1.00 79.25 294 ARG A C 1
ATOM 2260 O O . ARG A 1 294 ? 30.704 8.997 -13.716 1.00 79.25 294 ARG A O 1
ATOM 2267 N N . ALA A 1 295 ? 29.771 7.358 -14.937 1.00 72.25 295 ALA A N 1
ATOM 2268 C CA . ALA A 1 295 ? 28.864 8.242 -15.667 1.00 72.25 295 ALA A CA 1
ATOM 2269 C C . ALA A 1 295 ? 27.781 8.870 -14.765 1.00 72.25 295 ALA A C 1
ATOM 2271 O O . ALA A 1 295 ? 27.337 9.989 -15.036 1.00 72.25 295 ALA A O 1
ATOM 2272 N N . TYR A 1 296 ? 27.385 8.191 -13.679 1.00 69.62 296 TYR A N 1
ATOM 2273 C CA . TYR A 1 296 ? 26.431 8.719 -12.694 1.00 69.62 296 TYR A CA 1
ATOM 2274 C C . TYR A 1 296 ? 27.070 9.819 -11.828 1.00 69.62 296 TYR A C 1
ATOM 2276 O O . TYR A 1 296 ? 26.480 10.890 -11.666 1.00 69.62 296 TYR A O 1
ATOM 2284 N N . GLU A 1 297 ? 28.309 9.619 -11.362 1.00 66.88 297 GLU A N 1
ATOM 2285 C CA . GLU A 1 297 ? 29.024 10.607 -10.535 1.00 66.88 297 GLU A CA 1
ATOM 2286 C C . GLU A 1 297 ? 29.360 11.888 -11.319 1.00 66.88 297 GLU A C 1
ATOM 2288 O O . GLU A 1 297 ? 29.184 12.990 -10.803 1.00 66.88 297 GLU A O 1
ATOM 2293 N N . THR A 1 298 ? 29.746 11.772 -12.598 1.00 67.38 298 THR A N 1
ATOM 2294 C CA . THR A 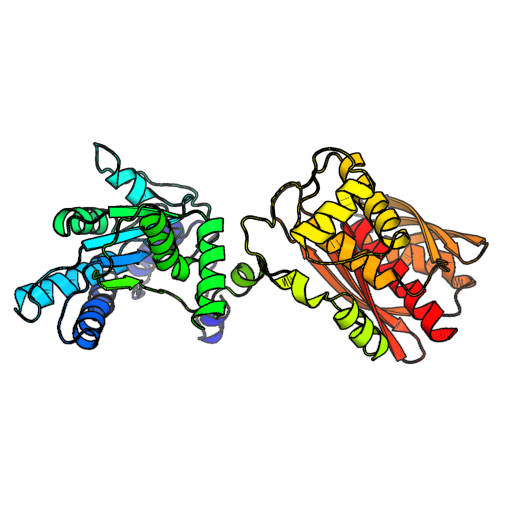1 298 ? 30.027 12.937 -13.470 1.00 67.38 298 THR A CA 1
ATOM 2295 C C . THR A 1 298 ? 28.821 13.885 -13.580 1.00 67.38 298 THR A C 1
ATOM 2297 O O . THR A 1 298 ? 28.978 15.079 -13.830 1.00 67.38 298 THR A O 1
ATOM 2300 N N . LYS A 1 299 ? 27.604 13.372 -13.356 1.00 65.12 299 LYS A N 1
ATOM 2301 C CA . LYS A 1 299 ? 26.349 14.137 -13.349 1.00 65.12 299 LYS A CA 1
ATOM 2302 C C . LYS A 1 299 ? 25.885 14.551 -11.943 1.00 65.12 299 LYS A C 1
ATOM 2304 O O . LYS A 1 299 ? 24.775 15.056 -11.807 1.00 65.12 299 LYS A O 1
ATOM 2309 N N . GLY A 1 300 ? 26.708 14.341 -10.913 1.00 62.44 300 GLY A N 1
ATOM 2310 C CA . GLY A 1 300 ? 26.398 14.661 -9.517 1.00 62.44 300 GLY A CA 1
ATOM 2311 C C . GLY A 1 300 ? 25.341 13.751 -8.887 1.00 62.44 300 GLY A C 1
ATOM 2312 O O . GLY A 1 300 ? 24.704 14.159 -7.919 1.00 62.44 300 GLY A O 1
ATOM 2313 N N . LYS A 1 301 ? 25.120 12.548 -9.440 1.00 67.25 301 LYS A N 1
ATOM 2314 C CA . LYS A 1 301 ? 24.108 11.605 -8.952 1.00 67.25 301 LYS A CA 1
ATOM 2315 C C . LYS A 1 301 ? 24.735 10.506 -8.097 1.00 67.25 301 LYS A C 1
ATOM 2317 O O . LYS A 1 301 ? 25.720 9.886 -8.494 1.00 67.25 301 LYS A O 1
ATOM 2322 N N . ALA A 1 302 ? 24.117 10.242 -6.949 1.00 68.00 302 ALA A N 1
ATOM 2323 C CA . ALA A 1 302 ? 24.415 9.071 -6.135 1.00 68.00 302 ALA A CA 1
ATOM 2324 C C . ALA A 1 302 ? 23.883 7.799 -6.816 1.00 68.00 302 ALA A C 1
ATOM 2326 O O . ALA A 1 302 ? 22.837 7.834 -7.464 1.00 68.00 302 ALA A O 1
ATOM 2327 N N . VAL A 1 303 ? 24.592 6.679 -6.661 1.00 70.00 303 VAL A N 1
ATOM 2328 C CA . VAL A 1 303 ? 24.183 5.384 -7.227 1.00 70.00 303 VAL A CA 1
ATOM 2329 C C . VAL A 1 303 ? 23.419 4.605 -6.161 1.00 70.00 303 VAL A C 1
ATOM 2331 O O . VAL A 1 303 ? 23.995 4.193 -5.146 1.00 70.00 303 VAL A O 1
ATOM 2334 N N . ALA A 1 304 ? 22.118 4.409 -6.375 1.00 71.69 304 ALA A N 1
ATOM 2335 C CA . ALA A 1 304 ? 21.306 3.556 -5.518 1.00 71.69 304 ALA A CA 1
ATOM 2336 C C . ALA A 1 304 ? 21.490 2.076 -5.890 1.00 71.69 304 ALA A C 1
ATOM 2338 O O . ALA A 1 304 ? 21.960 1.736 -6.979 1.00 71.69 304 ALA A O 1
ATOM 2339 N N . LYS A 1 305 ? 21.081 1.165 -4.998 1.00 70.38 305 LYS A N 1
ATOM 2340 C CA . LYS A 1 305 ? 21.132 -0.284 -5.266 1.00 70.38 305 LYS A CA 1
ATOM 2341 C C . LYS A 1 305 ? 20.413 -0.670 -6.560 1.00 70.38 305 LYS A C 1
ATOM 2343 O O . LYS A 1 305 ? 20.931 -1.501 -7.297 1.00 70.38 305 LYS A O 1
ATOM 2348 N N . GLN A 1 306 ? 19.272 -0.046 -6.862 1.00 63.56 306 GLN A N 1
ATOM 2349 C CA . GLN A 1 306 ? 18.546 -0.302 -8.110 1.00 63.56 306 GLN A CA 1
ATOM 2350 C C . GLN A 1 306 ? 19.329 0.151 -9.351 1.00 63.56 306 GLN A C 1
ATOM 2352 O O . GLN A 1 306 ? 19.341 -0.565 -10.346 1.00 63.56 306 GLN A O 1
ATOM 2357 N N . ASP A 1 307 ? 20.000 1.307 -9.300 1.00 70.44 307 ASP A N 1
ATOM 2358 C CA . ASP A 1 307 ? 20.817 1.777 -10.425 1.00 70.44 307 ASP A CA 1
ATOM 2359 C C . ASP A 1 307 ? 21.958 0.789 -10.693 1.00 70.44 307 ASP A C 1
ATOM 2361 O O . ASP A 1 307 ? 22.182 0.394 -11.833 1.00 70.44 307 ASP A O 1
ATOM 2365 N N . LEU A 1 308 ? 22.628 0.317 -9.635 1.00 77.19 308 LEU A N 1
ATOM 2366 C CA . LEU A 1 308 ? 23.674 -0.695 -9.759 1.00 77.19 308 LEU A CA 1
ATOM 2367 C C . LEU A 1 308 ? 23.134 -2.028 -10.293 1.00 77.19 308 LEU A C 1
ATOM 2369 O O . LEU A 1 308 ? 23.789 -2.642 -11.127 1.00 77.19 308 LEU A O 1
ATOM 2373 N N . GLN A 1 309 ? 21.954 -2.467 -9.851 1.00 71.19 309 GLN A N 1
ATOM 2374 C CA . GLN A 1 309 ? 21.309 -3.668 -10.380 1.00 71.19 309 GLN A CA 1
ATOM 2375 C C . GLN A 1 309 ? 21.091 -3.562 -11.893 1.00 71.19 309 GLN A C 1
ATOM 2377 O O . GLN A 1 309 ? 21.498 -4.450 -12.636 1.00 71.19 309 GLN A O 1
ATOM 2382 N N . ASN A 1 310 ? 20.518 -2.444 -12.342 1.00 68.38 310 ASN A N 1
ATOM 2383 C CA . ASN A 1 310 ? 20.246 -2.200 -13.755 1.00 68.38 310 ASN A CA 1
ATOM 2384 C C . ASN A 1 310 ? 21.545 -2.151 -14.574 1.00 68.38 310 ASN A C 1
ATOM 2386 O O . ASN A 1 310 ? 21.582 -2.678 -15.680 1.00 68.38 310 ASN A O 1
ATOM 2390 N N . ILE A 1 311 ? 22.614 -1.557 -14.027 1.00 75.06 311 ILE A N 1
ATOM 2391 C CA . ILE A 1 311 ? 23.947 -1.537 -14.653 1.00 75.06 311 ILE A CA 1
ATOM 2392 C C . ILE A 1 311 ? 24.528 -2.958 -14.761 1.00 75.06 311 ILE A C 1
ATOM 2394 O O . ILE A 1 311 ? 25.155 -3.296 -15.763 1.00 75.06 311 ILE A O 1
ATOM 2398 N N . ILE A 1 312 ? 24.341 -3.801 -13.741 1.00 73.31 312 ILE A N 1
ATOM 2399 C CA . ILE A 1 312 ? 24.810 -5.194 -13.756 1.00 73.31 312 ILE A CA 1
ATOM 2400 C C . ILE A 1 312 ? 24.062 -6.000 -14.815 1.00 73.31 312 ILE A C 1
ATOM 2402 O O . ILE A 1 312 ? 24.708 -6.669 -15.615 1.00 73.31 312 ILE A O 1
ATOM 2406 N N . GLU A 1 313 ? 22.730 -5.924 -14.837 1.00 66.31 313 GLU A N 1
ATOM 2407 C CA . GLU A 1 313 ? 21.897 -6.582 -15.853 1.00 66.31 313 GLU A CA 1
ATOM 2408 C C . GLU A 1 313 ? 22.293 -6.127 -17.266 1.00 66.31 313 GLU A C 1
ATOM 2410 O O . GLU A 1 313 ? 22.522 -6.955 -18.142 1.00 66.31 313 GLU A O 1
ATOM 2415 N N . GLU A 1 314 ? 22.499 -4.820 -17.455 1.00 68.25 314 GLU A N 1
ATOM 2416 C CA . GLU A 1 314 ? 22.943 -4.232 -18.721 1.00 68.25 314 GLU A CA 1
ATOM 2417 C C . GLU A 1 314 ? 24.255 -4.830 -19.253 1.00 68.25 314 GLU A C 1
ATOM 2419 O O . GLU A 1 314 ? 24.351 -5.086 -20.453 1.00 68.25 314 GLU A O 1
ATOM 2424 N N . HIS A 1 315 ? 25.254 -5.053 -18.396 1.00 70.56 315 HIS A N 1
ATOM 2425 C CA . HIS A 1 315 ? 26.552 -5.590 -18.825 1.00 70.56 315 HIS A CA 1
ATOM 2426 C C . HIS A 1 315 ? 26.632 -7.118 -18.805 1.00 70.56 315 HIS A C 1
ATOM 2428 O O . HIS A 1 315 ? 27.534 -7.695 -19.413 1.00 70.56 315 HIS A O 1
ATOM 2434 N N . LEU A 1 316 ? 25.693 -7.791 -18.141 1.00 64.00 316 LEU A N 1
ATOM 2435 C CA . LEU A 1 316 ? 25.532 -9.238 -18.259 1.00 64.00 316 LEU A CA 1
ATOM 2436 C C . LEU A 1 316 ? 24.979 -9.626 -19.638 1.00 64.00 316 LEU A C 1
ATOM 2438 O O . LEU A 1 316 ? 25.478 -10.585 -20.225 1.00 64.00 316 LEU A O 1
ATOM 2442 N N . ASP A 1 317 ? 24.050 -8.834 -20.186 1.00 54.88 317 ASP A N 1
ATOM 2443 C CA . ASP A 1 317 ? 23.501 -9.009 -21.543 1.00 54.88 317 ASP A CA 1
ATOM 2444 C C . ASP A 1 317 ? 24.563 -8.776 -22.651 1.00 54.88 317 ASP A C 1
ATOM 2446 O O . ASP A 1 317 ? 24.441 -9.265 -23.775 1.00 54.88 317 ASP A O 1
ATOM 2450 N N . GLU A 1 318 ? 25.647 -8.040 -22.369 1.00 54.28 318 GLU A N 1
ATOM 2451 C CA . GLU A 1 318 ? 26.678 -7.666 -23.357 1.00 54.28 318 GLU A CA 1
ATOM 2452 C C . GLU A 1 318 ? 27.725 -8.762 -23.649 1.00 54.28 318 GLU A C 1
ATOM 2454 O O . GLU A 1 318 ? 28.630 -8.552 -24.468 1.00 54.28 318 GLU A O 1
ATOM 2459 N N . TYR A 1 319 ? 27.612 -9.958 -23.054 1.00 44.62 319 TYR A N 1
ATOM 2460 C CA . TYR A 1 319 ? 28.676 -10.974 -23.107 1.00 44.62 319 TYR A CA 1
ATOM 2461 C C . TYR A 1 319 ? 28.963 -11.571 -24.499 1.00 44.62 319 TYR A C 1
ATOM 2463 O O . TYR A 1 319 ? 29.924 -12.328 -24.658 1.00 44.62 319 TYR A O 1
ATOM 2471 N N . HIS A 1 320 ? 28.207 -11.219 -25.541 1.00 47.53 320 HIS A N 1
ATOM 2472 C CA . HIS A 1 320 ? 28.399 -11.817 -26.862 1.00 47.53 320 HIS A CA 1
ATOM 2473 C C . HIS A 1 320 ? 29.181 -10.984 -27.886 1.00 47.53 320 HIS A C 1
ATOM 2475 O O . HIS A 1 320 ? 29.658 -11.567 -28.865 1.00 47.53 320 HIS A O 1
ATOM 2481 N N . HIS A 1 321 ? 29.413 -9.680 -27.687 1.00 52.91 321 HIS A N 1
ATOM 2482 C CA . HIS A 1 321 ? 29.865 -8.820 -28.794 1.00 52.91 321 HIS A CA 1
ATOM 2483 C C . HIS A 1 321 ? 30.946 -7.800 -28.413 1.00 52.91 321 HIS A C 1
ATOM 2485 O O . HIS A 1 321 ? 30.705 -6.598 -28.372 1.00 52.91 321 HIS A O 1
ATOM 2491 N N . LYS A 1 322 ? 32.183 -8.285 -28.207 1.00 52.44 322 LYS A N 1
ATOM 2492 C CA . LYS A 1 322 ? 33.359 -7.458 -27.851 1.00 52.44 322 LYS A CA 1
ATOM 2493 C C . LYS A 1 322 ? 33.658 -6.296 -28.814 1.00 52.44 322 LYS A C 1
ATOM 2495 O O . LYS A 1 322 ? 34.295 -5.339 -28.392 1.00 52.44 322 LYS A O 1
ATOM 2500 N N . ASN A 1 323 ? 33.195 -6.342 -30.065 1.00 63.34 323 ASN A N 1
ATOM 2501 C CA . ASN A 1 323 ? 33.381 -5.248 -31.018 1.00 63.34 323 ASN A CA 1
ATOM 2502 C C . ASN A 1 323 ? 32.032 -4.602 -31.342 1.00 63.34 323 ASN A C 1
ATOM 2504 O O . ASN A 1 323 ? 31.144 -5.237 -31.895 1.00 63.34 323 ASN A O 1
ATOM 2508 N N . LYS A 1 324 ? 31.842 -3.323 -31.045 1.00 72.38 324 LYS A N 1
ATOM 2509 C CA . LYS A 1 324 ? 30.664 -2.612 -31.549 1.00 72.38 324 LYS A CA 1
ATOM 2510 C C . LYS A 1 324 ? 30.863 -2.359 -33.041 1.00 72.38 324 LYS A C 1
ATOM 2512 O O . LYS A 1 324 ? 31.813 -1.692 -33.435 1.00 72.38 324 LYS A O 1
ATOM 2517 N N . TYR A 1 325 ? 30.003 -2.931 -33.877 1.00 83.94 325 TYR A N 1
ATOM 2518 C CA . TYR A 1 325 ? 30.017 -2.647 -35.309 1.00 83.94 325 TYR A CA 1
ATOM 2519 C C . TYR A 1 325 ? 29.386 -1.283 -35.600 1.00 83.94 325 TYR A C 1
ATOM 2521 O O . TYR A 1 325 ? 29.872 -0.546 -36.454 1.00 83.94 325 TYR A O 1
ATOM 2529 N N . LEU A 1 326 ? 28.341 -0.932 -34.847 1.00 87.12 326 LEU A N 1
ATOM 2530 C CA . LEU A 1 326 ? 27.815 0.424 -34.752 1.00 87.12 326 LEU A CA 1
ATOM 2531 C C . LEU A 1 326 ? 28.159 0.992 -33.373 1.00 87.12 326 LEU A C 1
ATOM 2533 O O . LEU A 1 326 ? 27.772 0.409 -32.365 1.00 87.12 326 LEU A O 1
ATOM 2537 N N . GLU A 1 327 ? 28.830 2.136 -33.336 1.00 88.81 327 GLU A N 1
ATOM 2538 C CA . GLU A 1 327 ? 29.132 2.872 -32.106 1.00 88.81 327 GLU A CA 1
ATOM 2539 C C . GLU A 1 327 ? 28.761 4.343 -32.286 1.00 88.81 327 GLU A C 1
ATOM 2541 O O . GLU A 1 327 ? 29.151 4.994 -33.257 1.00 88.81 327 GLU A O 1
ATOM 2546 N N . ILE A 1 328 ? 27.989 4.887 -31.359 1.00 90.00 328 ILE A N 1
ATOM 2547 C CA . ILE A 1 328 ? 27.512 6.263 -31.402 1.00 90.00 328 ILE A CA 1
ATOM 2548 C C . ILE A 1 328 ? 28.506 7.115 -30.616 1.00 90.00 328 ILE A C 1
ATOM 2550 O O . ILE A 1 328 ? 28.584 7.038 -29.396 1.00 90.00 328 ILE A O 1
ATOM 2554 N N . ILE A 1 329 ? 29.295 7.911 -31.341 1.00 89.62 329 ILE A N 1
ATOM 2555 C CA . ILE A 1 329 ? 30.383 8.714 -30.769 1.00 89.62 329 ILE A CA 1
ATOM 2556 C C . ILE A 1 329 ? 29.818 9.946 -30.064 1.00 89.62 329 ILE A C 1
ATOM 2558 O O . ILE A 1 329 ? 30.265 10.295 -28.977 1.00 89.62 329 ILE A O 1
ATOM 2562 N N . ASP A 1 330 ? 28.893 10.644 -30.724 1.00 90.44 330 ASP A N 1
ATOM 2563 C CA . ASP A 1 330 ? 28.320 11.890 -30.220 1.00 90.44 330 ASP A CA 1
ATOM 2564 C C . ASP A 1 330 ? 26.975 12.186 -30.892 1.00 90.44 330 ASP A C 1
ATOM 2566 O O . ASP A 1 330 ? 26.717 11.751 -32.023 1.00 90.44 330 ASP A O 1
ATOM 2570 N N . PHE A 1 331 ? 26.118 12.950 -30.223 1.00 92.62 331 PHE A N 1
ATOM 2571 C CA . PHE A 1 331 ? 24.874 13.439 -30.799 1.00 92.62 331 PHE A CA 1
ATOM 2572 C C . PHE A 1 331 ? 24.442 14.776 -30.195 1.00 92.62 331 PHE A C 1
ATOM 2574 O O . PHE A 1 331 ? 24.576 15.033 -29.004 1.00 92.62 331 PHE A O 1
ATOM 2581 N N . GLU A 1 332 ? 23.827 15.611 -31.026 1.00 91.75 332 GLU A N 1
ATOM 2582 C CA . GLU A 1 332 ? 23.250 16.891 -30.628 1.00 91.75 332 GLU A CA 1
ATOM 2583 C C . GLU A 1 332 ? 21.791 16.946 -31.071 1.00 91.75 332 GLU A C 1
ATOM 2585 O O . GLU A 1 332 ? 21.436 16.476 -32.158 1.00 91.75 332 GLU A O 1
ATOM 2590 N N . THR A 1 333 ? 20.938 17.566 -30.254 1.00 90.06 333 THR A N 1
ATOM 2591 C CA . THR A 1 333 ? 19.549 17.830 -30.630 1.00 90.06 333 THR A CA 1
ATOM 2592 C C . THR A 1 333 ? 19.152 19.273 -30.398 1.00 90.06 333 THR A C 1
ATOM 2594 O O . THR A 1 333 ? 19.596 19.919 -29.452 1.00 90.06 333 THR A O 1
ATOM 2597 N N . LYS A 1 334 ? 18.283 19.777 -31.274 1.00 88.31 334 LYS A N 1
ATOM 2598 C CA . LYS A 1 334 ? 17.689 21.110 -31.183 1.00 88.31 334 LYS A CA 1
ATOM 2599 C C . LYS A 1 334 ? 16.179 20.983 -31.252 1.00 88.31 334 LYS A C 1
ATOM 2601 O O . LYS A 1 334 ? 15.634 20.365 -32.165 1.00 88.31 334 LYS A O 1
ATOM 2606 N N . THR A 1 335 ? 15.501 21.579 -30.280 1.00 84.81 335 THR A N 1
ATOM 2607 C CA . THR A 1 335 ? 14.039 21.642 -30.229 1.00 84.81 335 THR A CA 1
ATOM 2608 C C . THR A 1 335 ? 13.595 23.100 -30.222 1.00 84.81 335 THR A C 1
ATOM 2610 O O . THR A 1 335 ? 14.289 23.973 -29.702 1.00 84.81 335 THR A O 1
ATOM 2613 N N . SER A 1 336 ? 12.450 23.390 -30.836 1.00 82.00 336 SER A N 1
ATOM 2614 C CA . SER A 1 336 ? 11.834 24.714 -30.777 1.00 82.00 336 SER A CA 1
ATOM 2615 C C . SER A 1 336 ? 10.321 24.579 -30.631 1.00 82.00 336 SER A C 1
ATOM 2617 O O . SER A 1 336 ? 9.746 23.537 -30.932 1.00 82.00 336 SER A O 1
ATOM 2619 N N . LYS A 1 337 ? 9.661 25.643 -30.160 1.00 74.56 337 LYS A N 1
ATOM 2620 C CA . LYS A 1 337 ? 8.221 25.631 -29.856 1.00 74.56 337 LYS A CA 1
ATOM 2621 C C . LYS A 1 337 ? 7.330 25.350 -31.077 1.00 74.56 337 LYS A C 1
ATOM 2623 O O . LYS A 1 337 ? 6.210 24.883 -30.903 1.00 74.56 337 LYS A O 1
ATOM 2628 N N . TYR A 1 338 ? 7.809 25.649 -32.285 1.00 77.62 338 TYR A N 1
ATOM 2629 C CA . TYR A 1 338 ? 7.000 25.609 -33.510 1.00 77.62 338 TYR A CA 1
ATOM 2630 C C . TYR A 1 338 ? 7.616 24.786 -34.649 1.00 77.62 338 TYR A C 1
ATOM 2632 O O . TYR A 1 338 ? 6.957 24.598 -35.668 1.00 77.62 338 TYR A O 1
ATOM 2640 N N . ASN A 1 339 ? 8.842 24.273 -34.492 1.00 83.62 339 ASN A N 1
ATOM 2641 C CA . ASN A 1 339 ? 9.504 23.460 -35.514 1.00 83.62 339 ASN A CA 1
ATOM 2642 C C . ASN A 1 339 ? 9.665 22.013 -35.045 1.00 83.62 339 ASN A C 1
ATOM 2644 O O . ASN A 1 339 ? 9.656 21.717 -33.850 1.00 83.62 339 ASN A O 1
ATOM 2648 N N . LYS A 1 340 ? 9.856 21.111 -36.010 1.00 86.50 340 LYS A N 1
ATOM 2649 C CA . LYS A 1 340 ? 10.246 19.725 -35.739 1.00 86.50 340 LYS A CA 1
ATOM 2650 C C . LYS A 1 340 ? 11.583 19.686 -35.000 1.00 86.50 340 LYS A C 1
ATOM 2652 O O . LYS A 1 340 ? 12.438 20.549 -35.199 1.00 86.50 340 LYS A O 1
ATOM 2657 N N . ALA A 1 341 ? 11.762 18.670 -34.161 1.00 90.06 341 ALA A N 1
ATOM 2658 C CA . ALA A 1 341 ? 13.040 18.440 -33.506 1.00 90.06 341 ALA A CA 1
ATOM 2659 C C . ALA A 1 341 ? 14.090 18.087 -34.564 1.00 90.06 341 ALA A C 1
ATOM 2661 O O . ALA A 1 341 ? 13.809 17.309 -35.476 1.00 90.06 341 ALA A O 1
ATOM 2662 N N . GLN A 1 342 ? 15.287 18.641 -34.438 1.00 92.12 342 GLN A N 1
ATOM 2663 C CA . GLN A 1 342 ? 16.417 18.359 -35.318 1.00 92.12 342 GLN A CA 1
ATOM 2664 C C . GLN A 1 342 ? 17.491 17.622 -34.531 1.00 92.12 342 GLN A C 1
ATOM 2666 O O . GLN A 1 342 ? 17.721 17.929 -33.360 1.00 92.12 342 GLN A O 1
ATOM 2671 N N . ALA A 1 343 ? 18.157 16.667 -35.170 1.00 94.50 343 ALA A N 1
ATOM 2672 C CA . ALA A 1 343 ? 19.252 15.926 -34.568 1.00 94.50 343 ALA A CA 1
ATOM 2673 C C . ALA A 1 343 ? 20.424 15.780 -35.535 1.00 94.50 343 ALA A C 1
ATOM 2675 O O . ALA A 1 343 ? 20.226 15.546 -36.731 1.00 94.50 343 ALA A O 1
ATOM 2676 N N . SER A 1 344 ? 21.632 15.878 -34.987 1.00 93.25 344 SER A N 1
ATOM 2677 C CA . SER A 1 344 ? 22.884 15.527 -35.652 1.00 93.25 344 SER A CA 1
ATOM 2678 C C . SER A 1 344 ? 23.563 14.424 -34.860 1.00 93.25 344 SER A C 1
ATOM 2680 O O . SER A 1 344 ? 23.625 14.499 -33.639 1.00 93.25 344 SER A O 1
ATOM 2682 N N . VAL A 1 345 ? 24.073 13.409 -35.543 1.00 93.06 345 VAL A N 1
ATOM 2683 C CA . VAL A 1 345 ? 24.759 12.280 -34.912 1.00 93.06 345 VAL A CA 1
ATOM 2684 C C . VAL A 1 345 ? 26.085 12.027 -35.601 1.00 93.06 345 VAL A C 1
ATOM 2686 O O . VAL A 1 345 ? 26.177 12.077 -36.830 1.00 93.06 345 VAL A O 1
ATOM 2689 N N . LYS A 1 346 ? 27.101 11.731 -34.800 1.00 93.62 346 LYS A N 1
ATOM 2690 C CA . LYS A 1 346 ? 28.396 11.231 -35.235 1.00 93.62 346 LYS A CA 1
ATOM 2691 C C . LYS A 1 346 ? 28.519 9.795 -34.760 1.00 93.62 346 LYS A C 1
ATOM 2693 O O . LYS A 1 346 ? 28.401 9.517 -33.571 1.00 93.62 346 LYS A O 1
ATOM 2698 N N . LEU A 1 347 ? 28.751 8.882 -35.691 1.00 91.50 347 LEU A N 1
ATOM 2699 C CA . LEU A 1 347 ? 28.805 7.452 -35.405 1.00 91.50 347 LEU A CA 1
ATOM 2700 C C . LEU A 1 347 ? 29.994 6.801 -36.100 1.00 91.50 347 LEU A C 1
ATOM 2702 O O . LEU A 1 347 ? 30.472 7.290 -37.123 1.00 91.50 347 LEU A O 1
ATOM 2706 N N . ARG A 1 348 ? 30.464 5.695 -35.541 1.00 89.69 348 ARG A N 1
ATOM 2707 C CA . ARG A 1 348 ? 31.412 4.769 -36.143 1.00 89.69 348 ARG A CA 1
ATOM 2708 C C . ARG A 1 348 ? 30.641 3.550 -36.646 1.00 89.69 348 ARG A C 1
ATOM 2710 O O . ARG A 1 348 ? 29.831 2.984 -35.919 1.00 89.69 348 ARG A O 1
ATOM 2717 N N . TYR A 1 349 ? 30.871 3.187 -37.900 1.00 87.19 349 TYR A N 1
ATOM 2718 C CA . TYR A 1 349 ? 30.281 2.034 -38.573 1.00 87.19 349 TYR A CA 1
ATOM 2719 C C . TYR A 1 349 ? 31.407 1.191 -39.175 1.00 87.19 349 TYR A C 1
ATOM 2721 O O . TYR A 1 349 ? 32.017 1.590 -40.175 1.00 87.19 349 TYR A O 1
ATOM 2729 N N . GLY A 1 350 ? 31.739 0.069 -38.534 1.00 84.00 350 GLY A N 1
ATOM 2730 C CA . GLY A 1 350 ? 33.010 -0.621 -38.759 1.00 84.00 350 GLY A CA 1
ATOM 2731 C C . GLY A 1 350 ? 34.187 0.339 -38.541 1.00 84.00 350 GLY A C 1
ATOM 2732 O O . GLY A 1 350 ? 34.278 0.989 -37.504 1.00 84.00 350 GLY A O 1
ATOM 2733 N N . ASP A 1 351 ? 35.038 0.511 -39.553 1.00 84.31 351 ASP A N 1
ATOM 2734 C CA . ASP A 1 351 ? 36.201 1.414 -39.484 1.00 84.31 351 ASP A CA 1
ATOM 2735 C C . ASP A 1 351 ? 35.904 2.861 -39.925 1.00 84.31 351 ASP A C 1
ATOM 2737 O O . ASP A 1 351 ? 36.798 3.709 -39.962 1.00 84.31 351 ASP A O 1
ATOM 2741 N N . LYS A 1 352 ? 34.658 3.173 -40.305 1.00 87.50 352 LYS A N 1
ATOM 2742 C CA . LYS A 1 352 ? 34.290 4.485 -40.861 1.00 87.50 352 LYS A CA 1
ATOM 2743 C C . LYS A 1 352 ? 33.614 5.363 -39.827 1.00 87.50 352 LYS A C 1
ATOM 2745 O O . LYS A 1 352 ? 32.725 4.913 -39.116 1.00 87.50 352 LYS A O 1
ATOM 2750 N N . VAL A 1 353 ? 33.964 6.647 -39.814 1.00 90.75 353 VAL A N 1
ATOM 2751 C CA . VAL A 1 353 ? 33.233 7.673 -39.060 1.00 90.75 353 VAL A CA 1
ATOM 2752 C C . VAL A 1 353 ? 32.266 8.382 -40.000 1.00 90.75 353 VAL A C 1
ATOM 2754 O O . VAL A 1 353 ? 32.672 8.882 -41.047 1.00 90.75 353 VAL A O 1
ATOM 2757 N N . LEU A 1 354 ? 30.993 8.420 -39.623 1.00 92.75 354 LEU A N 1
ATOM 2758 C CA . LEU A 1 354 ? 29.885 8.916 -40.430 1.00 92.75 354 LEU A CA 1
ATOM 2759 C C . LEU A 1 354 ? 29.093 9.983 -39.671 1.00 92.75 354 LEU A C 1
ATOM 2761 O O . LEU A 1 354 ? 29.098 10.035 -38.438 1.00 92.75 354 LEU A O 1
ATOM 2765 N N . LEU A 1 355 ? 28.397 10.827 -40.433 1.00 91.94 355 LEU A N 1
ATOM 2766 C CA . LEU A 1 355 ? 27.535 11.883 -39.916 1.00 91.94 355 LEU A CA 1
ATOM 2767 C C . LEU A 1 355 ? 26.111 11.695 -40.431 1.00 91.94 355 LEU A C 1
ATOM 2769 O O . LEU A 1 355 ? 25.884 11.495 -41.623 1.00 91.94 355 LEU A O 1
ATOM 2773 N N . GLY A 1 356 ? 25.147 11.790 -39.524 1.00 92.06 356 GLY A N 1
ATOM 2774 C CA . GLY A 1 356 ? 23.727 11.722 -39.831 1.00 92.06 356 GLY A CA 1
ATOM 2775 C C . GLY A 1 356 ? 23.005 12.972 -39.356 1.00 92.06 356 GLY A C 1
ATOM 2776 O O . GLY A 1 356 ? 23.267 13.460 -38.262 1.00 92.06 356 GLY A O 1
ATOM 2777 N N . GLN A 1 357 ? 22.079 13.488 -40.165 1.00 93.38 357 GLN A N 1
ATOM 2778 C CA . GLN A 1 357 ? 21.224 14.616 -39.785 1.00 93.38 357 GLN A CA 1
ATOM 2779 C C . GLN A 1 357 ? 19.788 14.408 -40.247 1.00 93.38 357 GLN A C 1
ATOM 2781 O O . GLN A 1 357 ? 19.541 14.121 -41.428 1.00 93.38 357 GLN A O 1
ATOM 2786 N N . ALA A 1 358 ? 18.840 14.577 -39.330 1.00 94.19 358 ALA A N 1
ATOM 2787 C CA . ALA A 1 358 ? 17.424 14.417 -39.625 1.00 94.19 358 ALA A CA 1
ATOM 2788 C C . ALA A 1 358 ? 16.523 15.273 -38.732 1.00 94.19 358 ALA A C 1
ATOM 2790 O O . ALA A 1 358 ? 16.918 15.742 -37.665 1.00 94.19 358 ALA A O 1
ATOM 2791 N N . GLU A 1 359 ? 15.279 15.416 -39.185 1.00 93.06 359 GLU A N 1
ATOM 2792 C CA . GLU A 1 359 ? 14.191 16.006 -38.414 1.00 93.06 359 GLU A CA 1
ATOM 2793 C C . GLU A 1 359 ? 13.196 14.930 -37.967 1.00 93.06 359 GLU A C 1
ATOM 2795 O O . GLU A 1 359 ? 12.934 13.955 -38.685 1.00 93.06 359 GLU A O 1
ATOM 2800 N N . GLY A 1 360 ? 12.590 15.134 -36.802 1.00 88.00 360 GLY A N 1
ATOM 2801 C CA . GLY A 1 360 ? 11.629 14.219 -36.203 1.00 88.00 360 GLY A CA 1
ATOM 2802 C C . GLY A 1 360 ? 10.467 14.927 -35.520 1.00 88.00 360 GLY A C 1
ATOM 2803 O O . GLY A 1 360 ? 10.512 16.120 -35.222 1.00 88.00 360 GLY A O 1
ATOM 2804 N N . VAL A 1 361 ? 9.400 14.170 -35.268 1.00 85.81 361 VAL A N 1
ATOM 2805 C CA . VAL A 1 361 ? 8.222 14.659 -34.525 1.00 85.81 361 VAL A CA 1
ATOM 2806 C C . VAL A 1 361 ? 8.502 14.824 -33.025 1.00 85.81 361 VAL A C 1
ATOM 2808 O O . VAL A 1 361 ? 7.712 15.434 -32.315 1.00 85.81 361 VAL A O 1
ATOM 2811 N N . GLY A 1 362 ? 9.647 14.325 -32.559 1.00 85.81 362 GLY A N 1
ATOM 2812 C CA . GLY A 1 362 ? 10.199 14.529 -31.225 1.00 85.81 362 GLY A CA 1
ATOM 2813 C C . GLY A 1 362 ? 11.704 14.256 -31.219 1.00 85.81 362 GLY A C 1
ATOM 2814 O O . GLY A 1 362 ? 12.258 13.788 -32.215 1.00 85.81 362 GLY A O 1
ATOM 2815 N N . THR A 1 363 ? 12.368 14.545 -30.102 1.00 87.81 363 THR A N 1
ATOM 2816 C CA . THR A 1 363 ? 13.835 14.495 -29.982 1.00 87.81 363 THR A CA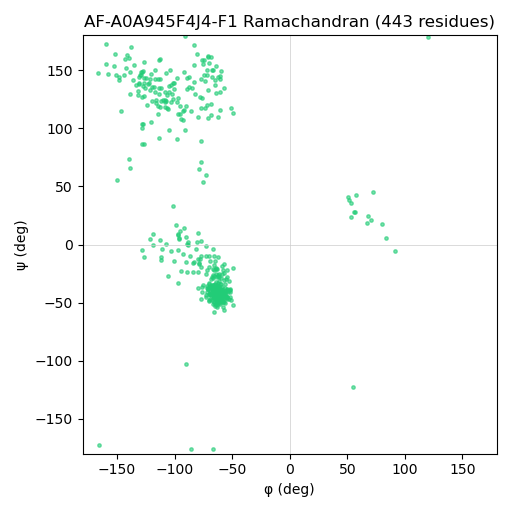 1
ATOM 2817 C C . THR A 1 363 ? 14.411 13.103 -30.250 1.00 87.81 363 THR A C 1
ATOM 2819 O O . THR A 1 363 ? 15.347 12.961 -31.034 1.00 87.81 363 THR A O 1
ATOM 2822 N N . VAL A 1 364 ? 13.801 12.065 -29.669 1.00 87.31 364 VAL A N 1
ATOM 2823 C CA . VAL A 1 364 ? 14.209 10.667 -29.884 1.00 87.31 364 VAL A CA 1
ATOM 2824 C C . VAL A 1 364 ? 13.981 10.248 -31.339 1.00 87.31 364 VAL A C 1
ATOM 2826 O O . VAL A 1 364 ? 14.887 9.717 -31.971 1.00 87.31 364 VAL A O 1
ATOM 2829 N N . ASP A 1 365 ? 12.816 10.556 -31.919 1.00 86.88 365 ASP A N 1
ATOM 2830 C CA . ASP A 1 365 ? 12.520 10.255 -33.330 1.00 86.88 365 ASP A CA 1
ATOM 2831 C C . ASP A 1 365 ? 13.519 10.932 -34.286 1.00 86.88 365 ASP A C 1
ATOM 2833 O O . ASP A 1 365 ? 13.992 10.306 -35.237 1.00 86.88 365 ASP A O 1
ATOM 2837 N N . ALA A 1 366 ? 13.894 12.187 -34.013 1.00 89.25 366 ALA A N 1
ATOM 2838 C CA . ALA A 1 366 ? 14.884 12.915 -34.801 1.00 89.25 366 ALA A CA 1
ATOM 2839 C C . ALA A 1 366 ? 16.256 12.227 -34.758 1.00 89.25 366 ALA A C 1
ATOM 2841 O O . ALA A 1 366 ? 16.861 12.015 -35.810 1.00 89.25 366 ALA A O 1
ATOM 2842 N N . ILE A 1 367 ? 16.721 11.818 -33.572 1.00 91.38 367 ILE A N 1
ATOM 2843 C CA . ILE A 1 367 ? 17.998 11.107 -33.422 1.00 91.38 367 ILE A CA 1
ATOM 2844 C C . ILE A 1 367 ? 17.969 9.755 -34.123 1.00 91.38 367 ILE A C 1
ATOM 2846 O O . ILE A 1 367 ? 18.882 9.452 -34.885 1.00 91.38 367 ILE A O 1
ATOM 2850 N N . ILE A 1 368 ? 16.925 8.950 -33.926 1.00 88.75 368 ILE A N 1
ATOM 2851 C CA . ILE A 1 368 ? 16.839 7.623 -34.547 1.00 88.75 368 ILE A CA 1
ATOM 2852 C C . ILE A 1 368 ? 16.830 7.741 -36.076 1.00 88.75 368 ILE A C 1
ATOM 2854 O O . ILE A 1 368 ? 17.489 6.962 -36.768 1.00 88.75 368 ILE A O 1
ATOM 2858 N N . LYS A 1 369 ? 16.143 8.747 -36.632 1.00 89.31 369 LYS A N 1
ATOM 2859 C CA . LYS A 1 369 ? 16.204 9.046 -38.070 1.00 89.31 369 LYS A CA 1
ATOM 2860 C C . LYS A 1 369 ? 17.589 9.508 -38.508 1.00 89.31 369 LYS A C 1
ATOM 2862 O O . LYS A 1 369 ? 18.039 9.097 -39.577 1.00 89.31 369 LYS A O 1
ATOM 2867 N N . ALA A 1 370 ? 18.259 10.338 -37.710 1.00 90.69 370 ALA A N 1
ATOM 2868 C CA . ALA A 1 370 ? 19.606 10.812 -38.000 1.00 90.69 370 ALA A CA 1
ATOM 2869 C C . ALA A 1 370 ? 20.602 9.644 -38.009 1.00 90.69 370 ALA A C 1
ATOM 2871 O O . ALA A 1 370 ? 21.363 9.529 -38.965 1.00 90.69 370 ALA A O 1
ATOM 2872 N N . LEU A 1 371 ? 20.519 8.727 -37.036 1.00 89.31 371 LEU A N 1
ATOM 2873 C CA . LEU A 1 371 ? 21.307 7.490 -36.975 1.00 89.31 371 LEU A CA 1
ATOM 2874 C C . LEU A 1 371 ? 21.084 6.649 -38.226 1.00 89.31 371 LEU A C 1
ATOM 2876 O O . LEU A 1 371 ? 22.026 6.415 -38.979 1.00 89.31 371 LEU A O 1
ATOM 2880 N N . LYS A 1 372 ? 19.823 6.299 -38.516 1.00 86.25 372 LYS A N 1
ATOM 2881 C CA . LYS A 1 372 ? 19.471 5.510 -39.705 1.00 86.25 372 LYS A CA 1
ATOM 2882 C C . LYS A 1 372 ? 19.958 6.147 -40.998 1.00 86.25 372 LYS A C 1
ATOM 2884 O O . LYS A 1 372 ? 20.366 5.430 -41.900 1.00 86.25 372 LYS A O 1
ATOM 2889 N N . LYS A 1 373 ? 19.915 7.477 -41.110 1.00 86.62 373 LYS A N 1
ATOM 2890 C CA . LYS A 1 373 ? 20.420 8.194 -42.285 1.00 86.62 373 LYS A CA 1
ATOM 2891 C C . LYS A 1 373 ? 21.947 8.175 -42.352 1.00 86.62 373 LYS A C 1
ATOM 2893 O O . LYS A 1 373 ? 22.477 7.982 -43.438 1.00 86.62 373 LYS A O 1
ATOM 2898 N N . GLY A 1 374 ? 22.623 8.337 -41.214 1.00 84.62 374 GLY A N 1
ATOM 2899 C CA . GLY A 1 374 ? 24.081 8.384 -41.116 1.00 84.62 374 GLY A CA 1
ATOM 2900 C C . GLY A 1 374 ? 24.765 7.113 -41.613 1.00 84.62 374 GLY A C 1
ATOM 2901 O O . GLY A 1 374 ? 25.820 7.209 -42.225 1.00 84.62 374 GLY A O 1
ATOM 2902 N N . PHE A 1 375 ? 24.146 5.941 -41.428 1.00 80.81 375 PHE A N 1
ATOM 2903 C CA . PHE A 1 375 ? 24.672 4.671 -41.943 1.00 80.81 375 PHE A CA 1
ATOM 2904 C C . PHE A 1 375 ? 23.905 4.088 -43.142 1.00 80.81 375 PHE A C 1
ATOM 2906 O O . PHE A 1 375 ? 24.313 3.054 -43.657 1.00 80.81 375 PHE A O 1
ATOM 2913 N N . LYS A 1 376 ? 22.839 4.734 -43.644 1.00 78.94 376 LYS A N 1
ATOM 2914 C CA . LYS A 1 376 ? 21.946 4.174 -44.686 1.00 78.94 376 LYS A CA 1
ATOM 2915 C C . LYS A 1 376 ? 22.671 3.683 -45.942 1.00 78.94 376 LYS A C 1
ATOM 2917 O O . LYS A 1 376 ? 22.282 2.676 -46.518 1.00 78.94 376 LYS A O 1
ATOM 2922 N N . GLU A 1 377 ? 23.690 4.415 -46.388 1.00 72.06 377 GLU A N 1
ATOM 2923 C CA . GLU A 1 377 ? 24.455 4.100 -47.607 1.00 72.06 377 GLU A CA 1
ATOM 2924 C C . GLU A 1 377 ? 25.470 2.964 -47.403 1.00 72.06 377 GLU A C 1
ATOM 2926 O O . GLU A 1 377 ? 26.005 2.414 -48.365 1.00 72.06 377 GLU A O 1
ATOM 2931 N N . HIS A 1 378 ? 25.724 2.593 -46.149 1.00 71.56 378 HIS A N 1
ATOM 2932 C CA . HIS A 1 378 ? 26.660 1.543 -45.757 1.00 71.56 378 HIS A CA 1
ATOM 2933 C C . HIS A 1 378 ? 25.960 0.317 -45.156 1.00 71.56 378 HIS A C 1
ATOM 2935 O O . HIS A 1 378 ? 26.569 -0.747 -45.054 1.00 71.56 378 HIS A O 1
ATOM 2941 N N . ASP A 1 379 ? 24.680 0.451 -44.820 1.00 68.94 379 ASP A N 1
ATOM 2942 C CA . ASP A 1 379 ? 23.908 -0.526 -44.077 1.00 68.94 379 ASP A CA 1
ATOM 2943 C C . ASP A 1 379 ? 23.147 -1.503 -44.978 1.00 68.94 379 ASP A C 1
ATOM 2945 O O . ASP A 1 379 ? 22.220 -1.148 -45.707 1.00 68.94 379 ASP A O 1
ATOM 2949 N N . LYS A 1 380 ? 23.539 -2.779 -44.905 1.00 64.75 380 LYS A N 1
ATOM 2950 C CA . LYS A 1 380 ? 22.847 -3.904 -45.563 1.00 64.75 380 LYS A CA 1
ATOM 2951 C C . LYS A 1 380 ? 21.819 -4.585 -44.648 1.00 64.75 380 LYS A C 1
ATOM 2953 O O . LYS A 1 380 ? 21.069 -5.463 -45.110 1.00 64.75 380 LYS A O 1
ATOM 2958 N N . LEU A 1 381 ? 21.796 -4.201 -43.371 1.00 69.06 381 LEU A N 1
ATOM 2959 C CA . LEU A 1 381 ? 20.960 -4.742 -42.311 1.00 69.06 381 LEU A CA 1
ATOM 2960 C C . LEU A 1 381 ? 19.746 -3.824 -42.126 1.00 69.06 381 LEU A C 1
ATOM 2962 O O . LEU A 1 381 ? 19.755 -2.867 -41.365 1.00 69.06 381 LEU A O 1
ATOM 2966 N N . PHE A 1 382 ? 18.661 -4.104 -42.844 1.00 69.81 382 PHE A N 1
ATOM 2967 C CA . PHE A 1 382 ? 17.438 -3.322 -42.678 1.00 69.81 382 PHE A CA 1
ATOM 2968 C C . PHE A 1 382 ? 16.820 -3.595 -41.303 1.00 69.81 382 PHE A C 1
ATOM 2970 O O . PHE A 1 382 ? 16.303 -4.688 -41.094 1.00 69.81 382 PHE A O 1
ATOM 2977 N N . ILE A 1 383 ? 16.832 -2.604 -40.404 1.00 81.12 383 ILE A N 1
ATOM 2978 C CA . ILE A 1 383 ? 16.210 -2.708 -39.077 1.00 81.12 383 ILE A CA 1
ATOM 2979 C C . ILE A 1 383 ? 14.940 -1.859 -38.983 1.00 81.12 383 ILE A C 1
ATOM 2981 O O . ILE A 1 383 ? 14.947 -0.621 -39.107 1.00 81.12 383 ILE A O 1
ATOM 2985 N N . LYS A 1 384 ? 13.835 -2.526 -38.655 1.00 81.38 384 LYS A N 1
ATOM 2986 C CA . LYS A 1 384 ? 12.564 -1.904 -38.292 1.00 81.38 384 LYS A CA 1
ATOM 2987 C C . LYS A 1 384 ? 12.381 -1.975 -36.778 1.00 81.38 384 LYS A C 1
ATOM 2989 O O . LYS A 1 384 ? 12.373 -3.054 -36.204 1.00 81.38 384 LYS A O 1
ATOM 2994 N N . LEU A 1 385 ? 12.200 -0.819 -36.141 1.00 81.25 385 LEU A N 1
ATOM 2995 C CA . LEU A 1 385 ? 11.771 -0.773 -34.743 1.00 81.25 385 LEU A CA 1
ATOM 2996 C C . LEU A 1 385 ? 10.275 -1.083 -34.708 1.00 81.25 385 LEU A C 1
ATOM 2998 O O . LEU A 1 385 ? 9.508 -0.457 -35.444 1.00 81.25 385 LEU A O 1
ATOM 3002 N N . THR A 1 386 ? 9.879 -2.073 -33.917 1.00 79.62 386 THR A N 1
ATOM 3003 C CA . THR A 1 386 ? 8.477 -2.497 -33.786 1.00 79.62 386 THR A CA 1
ATOM 3004 C C . THR A 1 386 ? 7.860 -2.056 -32.475 1.00 79.62 386 THR A C 1
ATOM 3006 O O . THR A 1 386 ? 6.650 -1.877 -32.427 1.00 79.62 386 THR A O 1
ATOM 3009 N N . ASP A 1 387 ? 8.682 -1.882 -31.441 1.00 78.06 387 ASP A N 1
ATOM 3010 C CA . ASP A 1 387 ? 8.238 -1.448 -30.123 1.00 78.06 387 ASP A CA 1
ATOM 3011 C C . ASP A 1 387 ? 9.282 -0.523 -29.486 1.00 78.06 387 ASP A C 1
ATOM 3013 O O . ASP A 1 387 ? 10.486 -0.672 -29.724 1.00 78.06 387 ASP A O 1
ATOM 3017 N N . TYR A 1 388 ? 8.803 0.450 -28.720 1.00 82.81 388 TYR A N 1
ATOM 3018 C CA . TYR A 1 388 ? 9.602 1.402 -27.958 1.00 82.81 388 TYR A CA 1
ATOM 3019 C C . TYR A 1 388 ? 8.833 1.720 -26.681 1.00 82.81 388 TYR A C 1
ATOM 3021 O O . TYR A 1 388 ? 7.756 2.324 -26.732 1.00 82.81 388 TYR A O 1
ATOM 3029 N N . HIS A 1 389 ? 9.398 1.331 -25.547 1.00 80.19 389 HIS A N 1
ATOM 3030 C CA . HIS A 1 389 ? 8.811 1.544 -24.238 1.00 80.19 389 HIS A CA 1
ATOM 3031 C C . HIS A 1 389 ? 9.773 2.324 -23.345 1.00 80.19 389 HIS A C 1
ATOM 3033 O O . HIS A 1 389 ? 10.978 2.076 -23.351 1.00 80.19 389 HIS A O 1
ATOM 3039 N N . VAL A 1 390 ? 9.234 3.286 -22.594 1.00 77.75 390 VAL A N 1
ATOM 3040 C CA . VAL A 1 390 ? 9.988 4.067 -21.609 1.00 77.75 390 VAL A CA 1
ATOM 3041 C C . VAL A 1 390 ? 9.367 3.831 -20.251 1.00 77.75 390 VAL A C 1
ATOM 3043 O O . VAL A 1 390 ? 8.190 4.130 -20.045 1.00 77.75 390 VAL A O 1
ATOM 3046 N N . GLU A 1 391 ? 10.187 3.370 -19.322 1.00 72.12 391 GLU A N 1
ATOM 3047 C CA . GLU A 1 391 ? 9.818 3.183 -17.928 1.00 72.12 391 GLU A CA 1
ATOM 3048 C C . GLU A 1 391 ? 10.566 4.190 -17.059 1.00 72.12 391 GLU A C 1
ATOM 3050 O O . GLU A 1 391 ? 11.764 4.431 -17.231 1.00 72.12 391 GLU A O 1
ATOM 3055 N N . ILE A 1 392 ? 9.833 4.812 -16.134 1.00 68.50 392 ILE A N 1
ATOM 3056 C CA . ILE A 1 392 ? 10.355 5.784 -15.169 1.00 68.50 392 ILE A CA 1
ATOM 3057 C C . ILE A 1 392 ? 10.201 5.155 -13.783 1.00 68.50 392 ILE A C 1
ATOM 3059 O O . ILE A 1 392 ? 9.075 4.962 -13.321 1.00 68.50 392 ILE A O 1
ATOM 3063 N N . PHE A 1 393 ? 11.315 4.821 -13.127 1.00 56.28 393 PHE A N 1
ATOM 3064 C CA . PHE A 1 393 ? 11.295 4.017 -11.890 1.00 56.28 393 PHE A CA 1
ATOM 3065 C C . PHE A 1 393 ? 11.168 4.841 -10.616 1.00 56.28 393 PHE A C 1
ATOM 3067 O O . PHE A 1 393 ? 10.709 4.331 -9.594 1.00 56.28 393 PHE A O 1
ATOM 3074 N N . THR A 1 394 ? 11.560 6.112 -10.651 1.00 48.69 394 THR A N 1
ATOM 3075 C CA . THR A 1 394 ? 11.521 6.997 -9.485 1.00 48.69 394 THR A CA 1
ATOM 3076 C C . THR A 1 394 ? 10.806 8.304 -9.818 1.00 48.69 394 THR A C 1
ATOM 3078 O O . THR A 1 394 ? 10.824 8.785 -10.947 1.00 48.69 394 THR A O 1
ATOM 3081 N N . GLY A 1 395 ? 10.095 8.860 -8.837 1.00 45.28 395 GLY A N 1
ATOM 3082 C CA . GLY A 1 395 ? 9.527 10.204 -8.929 1.00 45.28 395 GLY A CA 1
ATOM 3083 C C . GLY A 1 395 ? 10.533 11.238 -8.426 1.00 45.28 395 GLY A C 1
ATOM 3084 O O . GLY A 1 395 ? 11.250 10.971 -7.466 1.00 45.28 395 GLY A O 1
ATOM 3085 N N . GLY A 1 396 ? 10.570 12.416 -9.052 1.00 47.56 396 GLY A N 1
ATOM 3086 C CA . GLY A 1 396 ? 11.466 13.520 -8.684 1.00 47.56 396 GLY A CA 1
ATOM 3087 C C . GLY A 1 396 ? 12.417 13.928 -9.813 1.00 47.56 396 GLY A C 1
ATOM 3088 O O . GLY A 1 396 ? 12.404 13.347 -10.894 1.00 47.56 396 GLY A O 1
ATOM 3089 N N . VAL A 1 397 ? 13.237 14.950 -9.563 1.00 44.44 397 VAL A N 1
ATOM 3090 C CA . VAL A 1 397 ? 14.245 15.475 -10.511 1.00 44.44 397 VAL A CA 1
ATOM 3091 C C . VAL A 1 397 ? 15.419 14.514 -10.752 1.00 44.44 397 VAL A C 1
ATOM 3093 O O . VAL A 1 397 ? 16.136 14.660 -11.739 1.00 44.44 397 VAL A O 1
ATOM 3096 N N . ASP A 1 398 ? 15.571 13.491 -9.908 1.00 50.16 398 ASP A N 1
ATOM 3097 C CA . ASP A 1 398 ? 16.676 12.530 -9.971 1.00 50.16 398 ASP A CA 1
ATOM 3098 C C . ASP A 1 398 ? 16.349 11.240 -10.730 1.00 50.16 398 ASP A C 1
ATOM 3100 O O . ASP A 1 398 ? 17.200 10.355 -10.808 1.00 50.16 398 ASP A O 1
ATOM 3104 N N . ALA A 1 399 ? 15.168 11.145 -11.348 1.00 57.44 399 ALA A N 1
ATOM 3105 C CA . ALA A 1 399 ? 14.691 9.904 -11.939 1.00 57.44 399 ALA A CA 1
ATOM 3106 C C . ALA A 1 399 ? 15.581 9.336 -13.057 1.00 57.44 399 ALA A C 1
ATOM 3108 O O . ALA A 1 399 ? 15.957 10.049 -13.990 1.00 57.44 399 ALA A O 1
ATOM 3109 N N . SER A 1 400 ? 15.896 8.042 -12.961 1.00 66.94 400 SER A N 1
ATOM 3110 C CA . SER A 1 400 ? 16.493 7.249 -14.042 1.00 66.94 400 SER A CA 1
ATOM 3111 C C . SER A 1 400 ? 15.376 6.670 -14.909 1.00 66.94 400 SER A C 1
ATOM 3113 O O . SER A 1 400 ? 14.310 6.297 -14.406 1.00 66.94 400 SER A O 1
ATOM 3115 N N . VAL A 1 401 ? 15.619 6.582 -16.214 1.00 74.69 401 VAL A N 1
ATOM 3116 C CA . VAL A 1 401 ? 14.693 5.970 -17.167 1.00 74.69 401 VAL A CA 1
ATOM 3117 C C . VAL A 1 401 ? 15.328 4.756 -17.826 1.00 74.69 401 VAL A C 1
ATOM 3119 O O . VAL A 1 401 ? 16.519 4.761 -18.139 1.00 74.69 401 VAL A O 1
ATOM 3122 N N . LYS A 1 402 ? 14.521 3.724 -18.060 1.00 79.62 402 LYS A N 1
ATOM 3123 C CA . LYS A 1 402 ? 14.883 2.545 -18.854 1.00 79.62 402 LYS A CA 1
ATOM 3124 C C . LYS A 1 402 ? 14.117 2.635 -20.145 1.00 79.62 402 LYS A C 1
ATOM 3126 O O . LYS A 1 402 ? 12.913 2.896 -20.160 1.00 79.62 402 LYS A O 1
ATOM 3131 N N . VAL A 1 403 ? 14.840 2.443 -21.230 1.00 82.38 403 VAL A N 1
ATOM 3132 C CA . VAL A 1 403 ? 14.261 2.347 -22.556 1.00 82.38 403 VAL A CA 1
ATOM 3133 C C . VAL A 1 403 ? 14.398 0.908 -23.004 1.00 82.38 403 VAL A C 1
ATOM 3135 O O . VAL A 1 403 ? 15.506 0.379 -23.038 1.00 82.38 403 VAL A O 1
ATOM 3138 N N . VAL A 1 404 ? 13.271 0.300 -23.359 1.00 79.00 404 VAL A N 1
ATOM 3139 C CA . VAL A 1 404 ? 13.209 -1.022 -23.980 1.00 79.00 404 VAL A CA 1
ATOM 3140 C C . VAL A 1 404 ? 12.827 -0.824 -25.441 1.00 79.00 404 VAL A C 1
ATOM 3142 O O . VAL A 1 404 ? 11.811 -0.204 -25.757 1.00 79.00 404 VAL A O 1
ATOM 3145 N N . MET A 1 405 ? 13.658 -1.323 -26.350 1.00 84.44 405 MET A N 1
ATOM 3146 C CA . MET A 1 405 ? 13.419 -1.280 -27.788 1.00 84.44 405 MET A CA 1
ATOM 3147 C C . MET A 1 405 ? 13.308 -2.689 -28.342 1.00 84.44 405 MET A C 1
ATOM 3149 O O . MET A 1 405 ? 14.138 -3.544 -28.056 1.00 84.44 405 MET A O 1
ATOM 3153 N N . THR A 1 406 ? 12.311 -2.908 -29.196 1.00 79.06 406 THR A N 1
ATOM 3154 C CA . THR A 1 406 ? 12.245 -4.107 -30.031 1.00 79.06 406 THR A CA 1
ATOM 3155 C C . THR A 1 406 ? 12.578 -3.748 -31.470 1.00 79.06 406 THR A C 1
ATOM 3157 O O . THR A 1 406 ? 11.955 -2.865 -32.069 1.00 79.06 406 THR A O 1
ATOM 3160 N N . ALA A 1 407 ? 13.510 -4.495 -32.047 1.00 82.88 407 ALA A N 1
ATOM 3161 C CA . ALA A 1 407 ? 13.932 -4.383 -33.428 1.00 82.88 407 ALA A CA 1
ATOM 3162 C C . ALA A 1 407 ? 13.721 -5.709 -34.171 1.00 82.88 407 ALA A C 1
ATOM 3164 O O . ALA A 1 407 ? 13.939 -6.783 -33.616 1.00 82.88 407 ALA A O 1
ATOM 3165 N N . ILE A 1 408 ? 13.312 -5.630 -35.437 1.00 82.44 408 ILE A N 1
ATOM 3166 C CA . ILE A 1 408 ? 13.247 -6.770 -36.353 1.00 82.44 408 ILE A CA 1
ATOM 3167 C C . ILE A 1 408 ? 14.021 -6.458 -37.631 1.00 82.44 408 ILE A C 1
ATOM 3169 O O . ILE A 1 408 ? 13.942 -5.337 -38.150 1.00 82.44 408 ILE A O 1
ATOM 3173 N N . ASP A 1 409 ? 14.766 -7.436 -38.137 1.00 85.44 409 ASP A N 1
ATOM 3174 C CA . ASP A 1 409 ? 15.423 -7.333 -39.436 1.00 85.44 409 ASP A CA 1
ATOM 3175 C C . ASP A 1 409 ? 14.558 -7.871 -40.596 1.00 85.44 409 ASP A C 1
ATOM 3177 O O . ASP A 1 409 ? 13.436 -8.349 -40.416 1.00 85.44 409 ASP A O 1
ATOM 3181 N N . LYS A 1 410 ? 15.084 -7.797 -41.823 1.00 82.94 410 LYS A N 1
ATOM 3182 C CA . LYS A 1 410 ? 14.429 -8.336 -43.032 1.00 82.94 410 LYS A CA 1
ATOM 3183 C C . LYS A 1 410 ? 14.298 -9.868 -43.060 1.00 82.94 410 LYS A C 1
ATOM 3185 O O . LYS A 1 410 ? 13.472 -10.375 -43.812 1.00 82.94 410 LYS A O 1
ATOM 3190 N N . ASN A 1 411 ? 15.116 -10.578 -42.286 1.00 81.12 411 ASN A N 1
ATOM 3191 C CA . ASN A 1 411 ? 15.126 -12.037 -42.187 1.00 81.12 411 ASN A CA 1
ATOM 3192 C C . ASN A 1 411 ? 14.154 -12.536 -41.101 1.00 81.12 411 ASN A C 1
ATOM 3194 O O . ASN A 1 411 ? 14.015 -13.739 -40.904 1.00 81.12 411 ASN A O 1
ATOM 3198 N N . GLY A 1 412 ? 13.461 -11.620 -40.412 1.00 78.38 412 GLY A N 1
ATOM 3199 C CA . GLY A 1 412 ? 12.534 -11.935 -39.332 1.00 78.38 412 GLY A CA 1
ATOM 3200 C C . GLY A 1 412 ? 13.214 -12.135 -37.978 1.00 78.38 412 GLY A C 1
ATOM 3201 O O . GLY A 1 412 ? 12.529 -12.474 -37.013 1.00 78.38 412 GLY A O 1
ATOM 3202 N N . ASN A 1 413 ? 14.527 -11.898 -37.868 1.00 76.38 413 ASN A N 1
ATOM 3203 C CA . ASN A 1 413 ? 15.209 -11.942 -36.583 1.00 76.38 413 ASN A CA 1
ATOM 3204 C C . ASN A 1 413 ? 14.724 -10.777 -35.735 1.00 76.38 413 ASN A C 1
ATOM 3206 O O . ASN A 1 413 ? 14.863 -9.614 -36.117 1.00 76.38 413 ASN A O 1
ATOM 3210 N N . ARG A 1 414 ? 14.158 -11.105 -34.579 1.00 78.31 414 ARG A N 1
ATOM 3211 C CA . ARG A 1 414 ? 13.707 -10.142 -33.585 1.00 78.31 414 ARG A CA 1
ATOM 3212 C C . ARG A 1 414 ? 14.708 -10.097 -32.439 1.00 78.31 414 ARG A C 1
ATOM 3214 O O . ARG A 1 414 ? 15.163 -11.145 -31.993 1.00 78.31 414 ARG A O 1
ATOM 3221 N N . ILE A 1 415 ? 15.004 -8.888 -31.980 1.00 78.12 415 ILE A N 1
ATOM 3222 C CA . ILE A 1 415 ? 15.829 -8.604 -30.809 1.00 78.12 415 ILE A CA 1
ATOM 3223 C C . ILE A 1 415 ? 15.097 -7.597 -29.931 1.00 78.12 415 ILE A C 1
ATOM 3225 O O . ILE A 1 415 ? 14.420 -6.692 -30.432 1.00 78.12 415 ILE A O 1
ATOM 3229 N N . ILE A 1 416 ? 15.255 -7.757 -28.624 1.00 76.88 416 ILE A N 1
ATOM 3230 C CA . ILE A 1 416 ? 14.875 -6.767 -27.625 1.00 76.88 416 ILE A CA 1
ATOM 3231 C C . ILE A 1 416 ? 16.171 -6.279 -26.986 1.00 76.88 416 ILE A C 1
ATOM 3233 O O . ILE A 1 416 ? 16.997 -7.088 -26.585 1.00 76.88 416 ILE A O 1
ATOM 3237 N N . ALA A 1 417 ? 16.365 -4.967 -26.913 1.00 77.50 417 ALA A N 1
ATOM 3238 C CA . ALA A 1 417 ? 17.483 -4.390 -26.182 1.00 77.50 417 ALA A CA 1
ATOM 3239 C C . ALA A 1 417 ? 16.992 -3.342 -25.195 1.00 77.50 417 ALA A C 1
ATOM 3241 O O . ALA A 1 417 ? 16.007 -2.638 -25.440 1.00 77.50 417 ALA A O 1
ATOM 3242 N N . GLN A 1 418 ? 17.727 -3.220 -24.098 1.00 81.25 418 GLN A N 1
ATOM 3243 C CA . GLN A 1 418 ? 17.436 -2.291 -23.022 1.00 81.25 418 GLN A CA 1
ATOM 3244 C C . GLN A 1 418 ? 18.658 -1.440 -22.679 1.00 81.25 418 GLN A C 1
ATOM 3246 O O . GLN A 1 418 ? 19.810 -1.871 -22.806 1.00 81.25 418 GLN A O 1
ATOM 3251 N N . ALA A 1 419 ? 18.400 -0.211 -22.246 1.00 78.44 419 ALA A N 1
ATOM 3252 C CA . ALA A 1 419 ? 19.420 0.663 -21.685 1.00 78.44 419 ALA A CA 1
ATOM 3253 C C . ALA A 1 419 ? 18.813 1.573 -20.620 1.00 78.44 419 ALA A C 1
ATOM 3255 O O . ALA A 1 419 ? 17.680 2.043 -20.767 1.00 78.44 419 ALA A O 1
ATOM 3256 N N . THR A 1 420 ? 19.589 1.840 -19.570 1.00 75.50 420 THR A N 1
ATOM 3257 C CA . THR A 1 420 ? 19.176 2.710 -18.466 1.00 75.50 420 THR A CA 1
ATOM 3258 C C . THR A 1 420 ? 20.026 3.971 -18.451 1.00 75.50 420 THR A C 1
ATOM 3260 O O . THR A 1 420 ? 21.246 3.922 -18.577 1.00 75.50 420 THR A O 1
ATOM 3263 N N . SER A 1 421 ? 19.398 5.134 -18.293 1.00 78.94 421 SER A N 1
ATOM 3264 C CA . SER A 1 421 ? 20.125 6.393 -18.147 1.00 78.94 421 SER A CA 1
ATOM 3265 C C . SER A 1 421 ? 19.322 7.423 -17.353 1.00 78.94 421 SER A C 1
ATOM 3267 O O . SER A 1 421 ? 18.094 7.434 -17.421 1.00 78.94 421 SER A O 1
ATOM 3269 N N . PRO A 1 422 ? 19.990 8.372 -16.677 1.00 74.25 422 PRO A N 1
ATOM 3270 C CA . PRO A 1 422 ? 19.372 9.611 -16.204 1.00 74.25 422 PRO A CA 1
ATOM 3271 C C . PRO A 1 422 ? 18.720 10.470 -17.300 1.00 74.25 422 PRO A C 1
ATOM 3273 O O . PRO A 1 422 ? 17.991 11.404 -16.982 1.00 74.25 422 PRO A O 1
ATOM 3276 N N . ASP A 1 423 ? 19.042 10.221 -18.572 1.00 81.62 423 ASP A N 1
ATOM 3277 C CA . ASP A 1 423 ? 18.539 10.967 -19.723 1.00 81.62 423 ASP A CA 1
ATOM 3278 C C . ASP A 1 423 ? 17.869 10.008 -20.715 1.00 81.62 423 ASP A C 1
ATOM 3280 O O . ASP A 1 423 ? 18.509 9.108 -21.262 1.00 81.62 423 ASP A O 1
ATOM 3284 N N . VAL A 1 424 ? 16.578 10.225 -20.979 1.00 84.06 424 VAL A N 1
ATOM 3285 C CA . VAL A 1 424 ? 15.786 9.404 -21.909 1.00 84.06 424 VAL A CA 1
ATOM 3286 C C . VAL A 1 424 ? 16.370 9.361 -23.311 1.00 84.06 424 VAL A C 1
ATOM 3288 O O . VAL A 1 424 ? 16.242 8.349 -23.998 1.00 84.06 424 VAL A O 1
ATOM 3291 N N . ILE A 1 425 ? 17.037 10.429 -23.737 1.00 87.06 425 ILE A N 1
ATOM 3292 C CA . ILE A 1 425 ? 17.663 10.495 -25.046 1.00 87.06 425 ILE A CA 1
ATOM 3293 C C . ILE A 1 425 ? 18.866 9.556 -25.077 1.00 87.06 425 ILE A C 1
ATOM 3295 O O . ILE A 1 425 ? 18.959 8.727 -25.978 1.00 87.06 425 ILE A O 1
ATOM 3299 N N . VAL A 1 426 ? 19.736 9.634 -24.067 1.00 85.38 426 VAL A N 1
ATOM 3300 C CA . VAL A 1 426 ? 20.908 8.754 -23.944 1.00 85.38 426 VAL A CA 1
ATOM 3301 C C . VAL A 1 426 ? 20.468 7.294 -23.849 1.00 85.38 426 VAL A C 1
ATOM 3303 O O . VAL A 1 426 ? 20.947 6.473 -24.623 1.00 85.38 426 VAL A O 1
ATOM 3306 N N . ALA A 1 427 ? 19.498 6.975 -22.983 1.00 84.75 427 ALA A N 1
ATOM 3307 C CA . ALA A 1 427 ? 18.955 5.619 -22.873 1.00 84.75 427 ALA A CA 1
ATOM 3308 C C . ALA A 1 427 ? 18.407 5.114 -24.220 1.00 84.75 427 ALA A C 1
ATOM 3310 O O . ALA A 1 427 ? 18.681 3.989 -24.627 1.00 84.75 427 ALA A O 1
ATOM 3311 N N . SER A 1 428 ? 17.690 5.961 -24.964 1.00 89.56 428 SER A N 1
ATOM 3312 C CA . SER A 1 428 ? 17.153 5.590 -26.279 1.00 89.56 428 SER A CA 1
ATOM 3313 C C . SER A 1 428 ? 18.243 5.313 -27.310 1.00 89.56 428 SER A C 1
ATOM 3315 O O . SER A 1 428 ? 18.144 4.362 -28.082 1.00 89.56 428 SER A O 1
ATOM 3317 N N . VAL A 1 429 ? 19.278 6.148 -27.332 1.00 89.62 429 VAL A N 1
ATOM 3318 C CA . VAL A 1 429 ? 20.423 6.019 -28.238 1.00 89.62 429 VAL A CA 1
ATOM 3319 C C . VAL A 1 429 ? 21.183 4.725 -27.959 1.00 89.62 429 VAL A C 1
ATOM 3321 O O . VAL A 1 429 ? 21.427 3.952 -28.885 1.00 89.62 429 VAL A O 1
ATOM 3324 N N . THR A 1 430 ? 21.470 4.443 -26.689 1.00 87.44 430 THR A N 1
ATOM 3325 C CA . THR A 1 430 ? 22.155 3.218 -26.268 1.00 87.44 430 THR A CA 1
ATOM 3326 C C . THR A 1 430 ? 21.321 1.969 -26.569 1.00 87.44 430 THR A C 1
ATOM 3328 O O . THR A 1 430 ? 21.843 1.002 -27.120 1.00 87.44 430 THR A O 1
ATOM 3331 N N . ALA A 1 431 ? 20.010 1.986 -26.291 1.00 86.06 431 ALA A N 1
ATOM 3332 C CA . ALA A 1 431 ? 19.124 0.863 -26.613 1.00 86.06 431 ALA A CA 1
ATOM 3333 C C . ALA A 1 431 ? 19.083 0.580 -28.128 1.00 86.06 431 ALA A C 1
ATOM 3335 O O . ALA A 1 431 ? 19.091 -0.578 -28.553 1.00 86.06 431 ALA A O 1
ATOM 3336 N N . PHE A 1 432 ? 19.099 1.632 -28.954 1.00 89.62 432 PHE A N 1
ATOM 3337 C CA . PHE A 1 432 ? 19.167 1.494 -30.407 1.00 89.62 432 PHE A CA 1
ATOM 3338 C C . PHE A 1 432 ? 20.501 0.906 -30.881 1.00 89.62 432 PHE A C 1
ATOM 3340 O O . PHE A 1 432 ? 20.506 0.001 -31.717 1.00 89.62 432 PHE A O 1
ATOM 3347 N N . GLU A 1 433 ? 21.624 1.400 -30.351 1.00 89.00 433 GLU A N 1
ATOM 3348 C CA . GLU A 1 433 ? 22.962 0.877 -30.650 1.00 89.00 433 GLU A CA 1
ATOM 3349 C C . GLU A 1 433 ? 23.041 -0.628 -30.364 1.00 89.00 433 GLU A C 1
ATOM 3351 O O . GLU A 1 433 ? 23.502 -1.400 -31.209 1.00 89.00 433 GLU A O 1
ATOM 3356 N N . LYS A 1 434 ? 22.524 -1.061 -29.211 1.00 84.88 434 LYS A N 1
ATOM 3357 C CA . LYS A 1 434 ? 22.471 -2.479 -28.836 1.00 84.88 434 LYS A CA 1
ATOM 3358 C C . LYS A 1 434 ? 21.600 -3.298 -29.780 1.00 84.88 434 LYS A C 1
ATOM 3360 O O . LYS A 1 434 ? 22.072 -4.304 -30.302 1.00 84.88 434 LYS A O 1
ATOM 3365 N N . CYS A 1 435 ? 20.380 -2.837 -30.078 1.00 84.62 435 CYS A N 1
ATOM 3366 C CA . CYS A 1 435 ? 19.502 -3.486 -31.061 1.00 84.62 435 CYS A CA 1
ATOM 3367 C C . CYS A 1 435 ? 20.221 -3.719 -32.394 1.00 84.62 435 CYS A C 1
ATOM 3369 O O . CYS A 1 435 ? 20.115 -4.797 -32.980 1.00 84.62 435 CYS A O 1
ATOM 3371 N N . TYR A 1 436 ? 20.947 -2.703 -32.875 1.00 87.62 436 TYR A N 1
ATOM 3372 C CA . TYR A 1 436 ? 21.675 -2.799 -34.132 1.00 87.62 436 TYR A CA 1
ATOM 3373 C C . TYR A 1 436 ? 22.783 -3.845 -34.061 1.00 87.62 436 TYR A C 1
ATOM 3375 O O . TYR A 1 436 ? 22.850 -4.722 -34.920 1.00 87.62 436 TYR A O 1
ATOM 3383 N N . ASN A 1 437 ? 23.638 -3.769 -33.041 1.00 85.00 437 ASN A N 1
ATOM 3384 C CA . ASN A 1 437 ? 24.763 -4.685 -32.903 1.00 85.00 437 ASN A CA 1
ATOM 3385 C C . ASN A 1 437 ? 24.292 -6.134 -32.738 1.00 85.00 437 ASN A C 1
ATOM 3387 O O . ASN A 1 437 ? 24.768 -7.000 -33.467 1.00 85.00 437 ASN A O 1
ATOM 3391 N N . PHE A 1 438 ? 23.305 -6.401 -31.882 1.00 80.75 438 PHE A N 1
ATOM 3392 C CA . PHE A 1 438 ? 22.740 -7.744 -31.720 1.00 80.75 438 PHE A CA 1
ATOM 3393 C C . PHE A 1 438 ? 22.207 -8.314 -33.039 1.00 80.75 438 PHE A C 1
ATOM 3395 O O . PHE A 1 438 ? 22.541 -9.442 -33.408 1.00 80.75 438 PHE A O 1
ATOM 3402 N N . LEU A 1 439 ? 21.444 -7.527 -33.806 1.00 81.62 439 LEU A N 1
ATOM 3403 C CA . LEU A 1 439 ? 20.961 -7.969 -35.116 1.00 81.62 439 LEU A CA 1
ATOM 3404 C C . LEU A 1 439 ? 22.102 -8.165 -36.116 1.00 81.62 439 LEU A C 1
ATOM 3406 O O . LEU A 1 439 ? 22.092 -9.148 -36.855 1.00 81.62 439 LEU A O 1
ATOM 3410 N N . TYR A 1 440 ? 23.099 -7.280 -36.133 1.00 84.00 440 TYR A N 1
ATOM 3411 C CA . TYR A 1 440 ? 24.270 -7.428 -36.992 1.00 84.00 440 TYR A CA 1
ATOM 3412 C C . TYR A 1 440 ? 24.953 -8.767 -36.736 1.00 84.00 440 TYR A C 1
ATOM 3414 O O . TYR A 1 440 ? 25.147 -9.547 -37.665 1.00 84.00 440 TYR A O 1
ATOM 3422 N N . TYR A 1 441 ? 25.232 -9.081 -35.477 1.00 78.25 441 TYR A N 1
ATOM 3423 C CA . TYR A 1 441 ? 25.899 -10.321 -35.121 1.00 78.25 441 TYR A CA 1
ATOM 3424 C C . TYR A 1 441 ? 25.059 -11.565 -35.364 1.00 78.25 441 TYR A C 1
ATOM 3426 O O . TYR A 1 441 ? 25.596 -12.565 -35.827 1.00 78.25 441 TYR A O 1
ATOM 3434 N N . LYS A 1 442 ? 23.746 -11.503 -35.142 1.00 74.94 442 LYS A N 1
ATOM 3435 C CA . LYS A 1 442 ? 22.837 -12.611 -35.457 1.00 74.94 442 LYS A CA 1
ATOM 3436 C C . LYS A 1 442 ? 22.793 -12.949 -36.952 1.00 74.94 442 LYS A C 1
ATOM 3438 O O . LYS A 1 442 ? 22.540 -14.090 -37.305 1.00 74.94 442 LYS A O 1
ATOM 3443 N N . ASN A 1 443 ? 23.072 -11.978 -37.824 1.00 73.06 443 ASN A N 1
ATOM 3444 C CA . ASN A 1 443 ? 23.156 -12.188 -39.275 1.00 73.06 443 ASN A CA 1
ATOM 3445 C C . ASN A 1 443 ? 24.542 -12.633 -39.769 1.00 73.06 443 ASN A C 1
ATOM 3447 O O . ASN A 1 443 ? 24.673 -12.960 -40.947 1.00 73.06 443 ASN A O 1
ATOM 3451 N N . HIS A 1 444 ? 25.566 -12.587 -38.912 1.00 70.94 444 HIS A N 1
ATOM 3452 C CA . HIS A 1 444 ? 26.953 -12.931 -39.255 1.00 70.94 444 HIS A CA 1
ATOM 3453 C C . HIS A 1 444 ? 27.526 -14.073 -38.387 1.00 70.94 444 HIS A C 1
ATOM 3455 O O . HIS A 1 444 ? 28.713 -14.380 -38.508 1.00 70.94 444 HIS A O 1
ATOM 3461 N N . LYS A 1 445 ? 26.700 -14.677 -37.521 1.00 57.84 445 LYS A N 1
ATOM 3462 C CA . LYS A 1 445 ? 26.880 -16.029 -36.971 1.00 57.84 445 LYS A CA 1
ATOM 3463 C C . LYS A 1 445 ? 26.416 -17.038 -38.018 1.00 57.84 445 LYS A C 1
ATOM 3465 O O . LYS A 1 445 ? 27.084 -18.087 -38.128 1.00 57.84 445 LYS A O 1
#

pLDDT: mean 84.1, std 13.29, range [43.38, 98.88]

Mean predicted aligned error: 13.58 Å

Solvent-accessible surface area (backbone atoms only — not comparable to full-atom values): 24349 Å² total; per-residue (Å²): 109,67,69,52,52,76,74,67,55,89,83,82,86,71,99,66,52,72,68,52,52,53,54,49,47,52,54,47,19,73,75,69,71,46,82,58,86,77,46,61,66,64,51,29,64,58,46,11,48,56,30,52,54,52,18,54,77,56,72,43,30,55,42,56,29,40,24,28,47,36,23,42,20,51,62,56,37,13,28,52,49,28,43,53,50,39,39,74,68,67,56,25,94,55,76,38,24,35,33,41,23,21,46,56,47,27,32,40,65,37,54,11,70,72,41,93,82,58,54,77,59,73,41,93,74,48,52,65,84,32,63,87,27,54,36,25,66,35,80,31,38,68,52,34,56,49,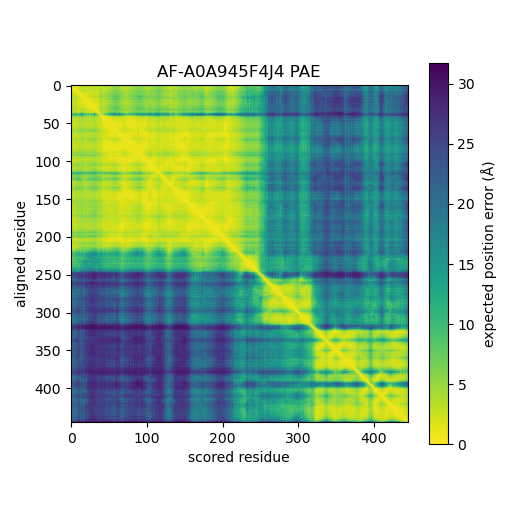47,24,60,76,37,72,30,47,59,41,72,38,45,66,59,54,17,51,38,35,26,50,47,35,33,74,77,68,71,45,59,36,17,53,45,14,17,32,14,54,29,48,48,54,63,39,47,79,68,61,68,66,58,98,84,60,44,72,46,60,44,64,80,40,54,21,84,79,38,54,69,68,67,46,72,66,49,72,81,79,87,86,70,68,103,46,69,69,47,54,51,48,41,59,74,42,38,58,76,50,62,69,76,71,60,52,89,44,46,76,36,65,75,40,94,59,90,71,52,67,70,54,48,53,51,46,42,35,74,76,39,66,36,80,76,54,73,70,50,46,53,52,42,48,55,57,53,47,59,38,49,79,71,76,40,67,44,24,43,51,55,52,48,52,44,47,55,53,50,61,73,50,77,84,56,96,67,68,46,48,40,80,77,47,74,50,76,50,77,53,100,87,52,64,13,35,16,41,30,36,33,33,51,66,96,42,80,38,67,10,69,27,69,15,97,37,65,61,52,1,38,55,46,2,49,54,57,30,42,49,93,78,56,86,74,58,73,45,76,80,45,79,47,78,47,73,81,49,88,69,96,81,30,45,26,39,21,42,32,30,34,32,39,85,86,67,55,70,44,76,21,62,24,72,25,76,40,66,58,59,8,44,51,50,10,49,41,46,35,50,36,54,52,52,49,68,76,73,110

Foldseek 3Di:
DVVCVVVPHDDDDDPFDPVVVVVVLVVCCVVVVNDPPVPLPVVLQVLLCVLVVCCVVVVLEEFQEEFAEAALNSNVLSVLVSQVVCVVVVSYDDYHQYEYEYEPQQQQLQVLLPDPNSDRDADRDRDEQLRVRSHSNRNCSVSVSVSNVVSVHHYDYDYNQLQLQQQVCCCPPVVQHADSSLSRRVSRVVVCVVVVNDDPPGGYHRGRPGGNVVCVPSNCLWFADDQDDDPDVVRVVLCVVQVQVQQGPDGDVAQQPQLDQDQDDLVSLQVCCCVVRVGHDDSVLSVQLSVQCVVQVVVSHGQGPNNSSQSSSQSSRVVPDPDQQKAWPDKDWDDDPPDFIKMWTWIHHRNDIWIFIATHNDGLRNVVNRSCRRCVVPDPWDKDWPDWDKDWSDDDLQIKIKIWTWIATPVRDIDIFMAIDSDPNVRSVVRVSVRVRVSVVVVVD

Sequence (445 aa):
LAQTLSYGARIIQVRGTYSDCAKLAVEMSEKHGFYLAGDYAFRLEGQKSQAYEIAEQLGWKAPDYLVCPVGCGTNLSAIWKGFKELKKLDLIDSLPKLIAVQPHGCNVVVQAQNSKSKKLIVLEKPDTICSAVAAGNPLDGKKVLQGLKESKGKAVEVSDGETLEVEQMMAKEEAIFVEPSGALSMAAVQKLQEKKFFKPTDVVVCVATGNGLKDPKSATKIVPDPPTIDPEMSEVDNYLKHKLYHIQSEGIKNKQKVLWDKIPTIAQIKKIINTEFGVELTKEVLEQVLDSVRAYETKGKAVAKQDLQNIIEEHLDEYHHKNKYLEIIDFETKTSKYNKAQASVKLRYGDKVLLGQAEGVGTVDAIIKALKKGFKEHDKLFIKLTDYHVEIFTGGVDASVKVVMTAIDKNGNRIIAQATSPDVIVASVTAFEKCYNFLYYKNHK

Secondary structure (DSSP, 8-state):
-HHHHHTT------SS-HHHHHHHHHHHHHHHT---TT-HHHHHHHHTHHHHHHHHHTTS---SEEEEE-SSSHHHHHHHHHHHHHHHTTS-S--PEEEEEEEGGG-HHHHHHHSSS-PPPP-SS---S-GGG--SS-TTHHHHHHHHHHTT-EEEEE-HHHHHHHHHHHHHHH---B-HHHHHHHHHHHHHHTTT-S-TT--EEE---SBGGG-HHHHHTTSPPPPP--SSHHHHHHHHHTTGGGGG---GGGTT-EEESSPPPHHHHHHHHHHHH-----HHHHHHHHHHHHHHHTTT--EEHHHHHHHHHHHHTTTT-SS-SEEEEEEEEE--SSS-EEEEEEEEETTEEEEEEEEESSHHHHHHHHHHHHHTTT--S-EEEEEEEEEE-S-STT--EEEEEEEEETT--EEEEEEEESSHHHHHHHHHHHHHHHHHHHTT-

Radius of gyration: 27.97 Å; Cα contacts (8 Å, |Δi|>4): 760; chains: 1; bounding box: 69×48×75 Å

Nearest PDB structures (foldseek):
  2zsj-assembly2_C  TM=8.900E-01  e=8.851E-18  Aquifex aeolicus
  6cgq-assembly1_B-2  TM=9.018E-01  e=7.781E-17  Bacillus spizizenii
  1uin-assembly1_B  TM=9.064E-01  e=2.508E-16  Thermus thermophilus
  1uin-assembly1_A  TM=8.753E-01  e=1.698E-16  Thermus thermophilus
  2c2b-assembly1_A  TM=8.716E-01  e=3.578E-14  Arabidopsis thaliana